Protein 1Z05 (pdb70)

Organism: Vibrio cholerae serotype O1 (strain ATCC 39315 / El Tor Inaba N16961) (NCBI:txid243277)

Nearest PDB structures (foldseek):
  1z05-assembly1_A-2  TM=1.003E+00  e=4.003E-81  Vibrio cholerae O1 biovar El Tor str. N16961
  1z6r-assembly1_A  TM=9.565E-01  e=4.106E-45  Escherichia coli
  3bp8-assembly2_B  TM=8.856E-01  e=6.531E-42  unclassified
  5f7q-assembly1_C  TM=8.380E-01  e=8.127E-29  Listeria monocytogenes EGD-e
  2yhw-assembly1_A-2  TM=8.489E-01  e=2.644E-23  Homo sapiens

CATH classification: 1.10.10.10 (+2 more: 3.30.420.40, 3.30.420.40)

Structure (mmCIF, N/CA/C/O backbone):
data_1Z05
#
_entry.id   1Z05
#
_cell.length_a   93.719
_cell.length_b   93.719
_cell.length_c   118.291
_cell.angle_alpha   90.00
_cell.angle_beta   90.00
_cell.angle_gamma   90.00
#
_symmetry.space_group_name_H-M   'P 41 21 2'
#
loop_
_entity.id
_entity.type
_entity.pdbx_descrip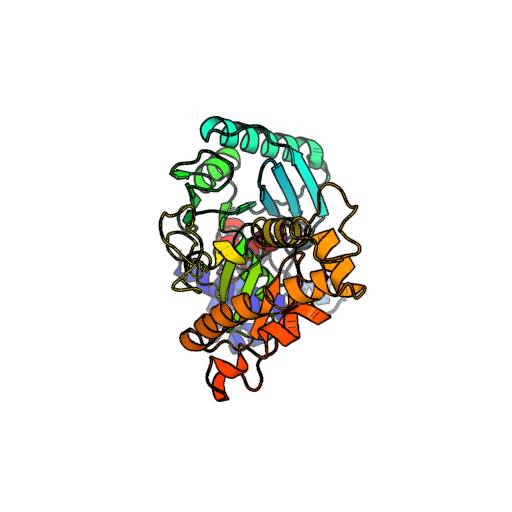tion
1 polymer 'transcriptional regulator, ROK family'
2 non-polymer 'ZINC ION'
3 non-polymer 'SULFATE ION'
4 non-polymer BETA-MERCAPTOETHANOL
5 non-polymer GLYCEROL
6 water water
#
loop_
_atom_site.group_PDB
_atom_site.id
_atom_site.type_symbol
_atom_site.label_atom_id
_atom_site.label_alt_id
_atom_site.label_comp_id
_atom_site.label_asym_id
_atom_site.label_entity_id
_atom_site.label_seq_id
_atom_site.pdbx_PDB_ins_code
_atom_site.Cartn_x
_atom_site.Cartn_y
_atom_site.Cartn_z
_atom_site.occupancy
_atom_site.B_iso_or_equiv
_atom_site.auth_seq_id
_atom_site.auth_comp_id
_atom_site.auth_asym_id
_atom_site.auth_atom_id
_atom_site.pdbx_PDB_model_num
ATOM 1 N N . ASP A 1 34 ? -11.246 19.012 34.819 1.00 82.86 10 ASP A N 1
ATOM 2 C CA . ASP A 1 34 ? -9.770 19.022 34.605 1.00 82.91 10 ASP A CA 1
ATOM 3 C C . ASP A 1 34 ? -9.391 18.029 33.507 1.00 82.06 10 ASP A C 1
ATOM 4 O O . ASP A 1 34 ? -9.115 18.431 32.376 1.00 82.09 10 ASP A O 1
ATOM 9 N N . HIS A 1 35 ? -9.402 16.738 33.850 1.00 80.84 11 HIS A N 1
ATOM 10 C CA . HIS A 1 35 ? -9.054 15.646 32.931 1.00 79.54 11 HIS A CA 1
ATOM 11 C C . HIS A 1 35 ? -10.068 15.523 31.794 1.00 77.87 11 HIS A C 1
ATOM 12 O O . HIS A 1 35 ? -9.779 14.950 30.740 1.00 77.60 11 HIS A O 1
ATOM 19 N N . ILE A 1 36 ? -11.253 16.078 32.033 1.00 75.87 12 ILE A N 1
ATOM 20 C CA . ILE A 1 36 ? -12.352 16.125 31.072 1.00 73.92 12 ILE A CA 1
ATOM 21 C C . ILE A 1 36 ? -11.919 16.858 29.798 1.00 71.75 12 ILE A C 1
ATOM 22 O O . ILE A 1 36 ? -11.765 16.245 28.732 1.00 71.54 12 ILE A O 1
ATOM 27 N N . LYS A 1 37 ? -11.714 18.167 29.935 1.00 68.57 13 LYS A N 1
ATOM 28 C CA . LYS A 1 37 ? -11.327 19.039 28.833 1.00 65.68 13 LYS A CA 1
ATOM 29 C C . LYS A 1 37 ? -9.960 18.650 28.283 1.00 62.46 13 LYS A C 1
ATOM 30 O O . LYS A 1 37 ? -9.759 18.628 27.067 1.00 61.88 13 LYS A O 1
ATOM 36 N N . GLN A 1 38 ? -9.042 18.336 29.198 1.00 58.53 14 GLN A N 1
ATOM 37 C CA . GLN A 1 38 ? -7.654 18.007 28.884 1.00 54.21 14 GLN A CA 1
ATOM 38 C C . GLN A 1 38 ? -7.530 16.995 27.744 1.00 51.24 14 GLN A C 1
ATOM 39 O O . GLN A 1 38 ? -6.889 17.278 26.732 1.00 49.02 14 GLN A O 1
ATOM 45 N N . ILE A 1 39 ? -8.158 15.831 27.910 1.00 47.12 15 ILE A N 1
ATOM 46 C CA . ILE A 1 39 ? -8.086 14.753 26.919 1.00 44.62 15 ILE A CA 1
ATOM 47 C C . ILE A 1 39 ? -8.560 15.185 25.522 1.00 42.18 15 ILE A C 1
ATOM 48 O O . ILE A 1 39 ? -7.878 14.944 24.522 1.00 41.44 15 ILE A O 1
ATOM 53 N N . ASN A 1 40 ? -9.708 15.847 25.463 1.00 39.88 16 ASN A N 1
ATOM 54 C CA . ASN A 1 40 ? -10.272 16.271 24.187 1.00 38.42 16 ASN A CA 1
ATOM 55 C C . ASN A 1 40 ? -9.457 17.369 23.524 1.00 37.70 16 ASN A C 1
ATOM 56 O O . ASN A 1 40 ? -9.286 17.372 22.305 1.00 35.08 16 ASN A O 1
ATOM 61 N N . ALA A 1 41 ? -8.943 18.287 24.339 1.00 37.64 17 ALA A N 1
ATOM 62 C CA . ALA A 1 41 ? -8.062 19.340 23.847 1.00 38.21 17 ALA A CA 1
ATOM 63 C C . ALA A 1 41 ? -6.815 18.741 23.204 1.00 37.95 17 ALA A C 1
ATOM 64 O O . ALA A 1 41 ? -6.416 19.167 22.128 1.00 37.02 17 ALA A O 1
ATOM 66 N N . GLY A 1 42 ? -6.220 17.735 23.849 1.00 37.71 18 GLY A N 1
ATOM 67 C CA . GLY A 1 42 ? -5.067 17.036 23.266 1.00 37.44 18 GLY A CA 1
ATOM 68 C C . GLY A 1 42 ? -5.386 16.301 21.971 1.00 36.49 18 GLY A C 1
ATOM 69 O O . GLY A 1 42 ? -4.634 16.384 21.008 1.00 37.40 18 GLY A O 1
ATOM 70 N N . ARG A 1 43 ? -6.508 15.586 21.945 1.00 36.50 19 ARG A N 1
ATOM 71 C CA . ARG A 1 43 ? -6.953 14.881 20.738 1.00 37.00 19 ARG A CA 1
ATOM 72 C C . ARG A 1 43 ? -7.125 15.832 19.546 1.00 37.23 19 ARG A C 1
ATOM 73 O O . ARG A 1 43 ? -6.672 15.539 18.438 1.00 37.01 19 ARG A O 1
ATOM 81 N N . VAL A 1 44 ? -7.777 16.967 19.788 1.00 36.74 20 VAL A N 1
ATOM 82 C CA . VAL A 1 44 ? -7.996 17.976 18.746 1.00 37.37 20 VAL A CA 1
ATOM 83 C C . VAL A 1 44 ? -6.677 18.608 18.290 1.00 36.44 20 VAL A C 1
ATOM 84 O O . VAL A 1 44 ? -6.434 18.757 17.094 1.00 36.68 20 VAL A O 1
ATOM 88 N N . TYR A 1 45 ? -5.828 18.961 19.248 1.00 35.89 21 TYR A N 1
ATOM 89 C CA . TYR A 1 45 ? -4.526 19.558 18.938 1.00 35.42 21 TYR A CA 1
ATOM 90 C C . TYR A 1 45 ? -3.628 18.624 18.113 1.00 35.01 21 TYR A C 1
ATOM 91 O O . TYR A 1 45 ? -2.933 19.069 17.177 1.00 35.44 21 TYR A O 1
ATOM 100 N N . LYS A 1 46 ? -3.631 17.338 18.465 1.00 35.40 22 LYS A N 1
ATOM 101 C CA . LYS A 1 46 ? -2.879 16.325 17.701 1.00 35.05 22 LYS A CA 1
ATOM 102 C C . LYS A 1 46 ? -3.370 16.214 16.253 1.00 35.46 22 LYS A C 1
ATOM 103 O O . LYS A 1 46 ? -2.560 16.114 15.323 1.00 34.65 22 LYS A O 1
ATOM 109 N N . LEU A 1 47 ? -4.689 16.236 16.060 1.00 35.32 23 LEU A N 1
ATOM 110 C CA . LEU A 1 47 ? -5.252 16.247 14.705 1.00 36.99 23 LEU A CA 1
ATOM 111 C C . LEU A 1 47 ? -4.786 17.462 13.893 1.00 37.53 23 LEU A C 1
ATOM 112 O O . LEU A 1 47 ? -4.362 17.326 12.742 1.00 38.17 23 LEU A O 1
ATOM 117 N N . ILE A 1 48 ? -4.853 18.642 14.507 1.00 37.52 24 ILE A N 1
ATOM 118 C CA . ILE A 1 48 ? -4.405 19.884 13.870 1.00 37.14 24 ILE A CA 1
ATOM 119 C C . ILE A 1 48 ? -2.901 19.851 13.549 1.00 39.00 24 ILE A C 1
ATOM 120 O O . ILE A 1 48 ? -2.474 20.254 12.455 1.00 39.83 24 ILE A O 1
ATOM 125 N N . ASP A 1 49 ? -2.109 19.353 14.495 1.00 38.99 25 ASP A N 1
ATOM 126 C CA . ASP A 1 49 ? -0.660 19.272 14.327 1.00 40.14 25 ASP A CA 1
ATOM 127 C C . ASP A 1 49 ? -0.291 18.359 13.152 1.00 40.69 25 ASP A C 1
ATOM 128 O O . ASP A 1 49 ? 0.571 18.696 12.330 1.00 41.93 25 ASP A O 1
ATOM 133 N N . GLN A 1 50 ? -0.960 17.217 13.069 1.00 40.57 26 GLN A N 1
ATOM 134 C CA . GLN A 1 50 ? -0.630 16.208 12.071 1.00 41.49 26 GLN A CA 1
ATOM 135 C C . GLN A 1 50 ? -1.362 16.369 10.740 1.00 40.60 26 GLN A C 1
ATOM 136 O O . GLN A 1 50 ? -0.884 15.889 9.715 1.00 40.36 26 GLN A O 1
ATOM 142 N N . LYS A 1 51 ? -2.512 17.042 10.749 1.00 41.40 27 LYS A N 1
ATOM 143 C CA . LYS A 1 51 ? -3.366 17.108 9.555 1.00 41.81 27 LYS A CA 1
ATOM 144 C C . LYS A 1 51 ? -3.717 18.523 9.089 1.00 41.81 27 LYS A C 1
ATOM 145 O O . LYS A 1 51 ? -4.302 18.681 8.022 1.00 41.98 27 LYS A O 1
ATOM 151 N N . GLY A 1 52 ? -3.377 19.544 9.876 1.00 41.42 28 GLY A N 1
ATOM 152 C CA . GLY A 1 52 ? -3.668 20.939 9.496 1.00 40.92 28 GLY A CA 1
ATOM 153 C C . GLY A 1 52 ? -2.956 21.346 8.207 1.00 41.35 28 GLY A C 1
ATOM 154 O O . GLY A 1 52 ? -1.920 20.774 7.882 1.00 40.96 28 GLY A O 1
ATOM 155 N N . PRO A 1 53 ? -3.505 22.325 7.454 1.00 40.37 29 PRO A N 1
ATOM 156 C CA . PRO A 1 53 ? -4.734 23.079 7.703 1.00 40.64 29 PRO A CA 1
ATOM 157 C C . PRO A 1 53 ? -5.961 22.182 7.623 1.00 41.16 29 PRO A C 1
ATOM 158 O O . PRO A 1 53 ? -6.102 21.398 6.678 1.00 41.10 29 PRO A O 1
ATOM 162 N N . ILE A 1 54 ? -6.831 22.295 8.620 1.00 40.63 30 ILE A N 1
ATOM 163 C CA . ILE A 1 54 ? -7.991 21.410 8.733 1.00 40.59 30 ILE A CA 1
ATOM 164 C C . ILE A 1 54 ? -9.213 22.192 9.204 1.00 39.91 30 ILE A C 1
ATOM 165 O O . ILE A 1 54 ? -9.105 23.038 10.088 1.00 40.58 30 ILE A O 1
ATOM 170 N N . SER A 1 55 ? -10.370 21.903 8.611 1.00 40.10 31 SER A N 1
ATOM 171 C CA . SER A 1 55 ? -11.608 22.585 8.973 1.00 39.65 31 SER A CA 1
ATOM 172 C C . SER A 1 55 ? -12.190 22.044 10.268 1.00 40.35 31 SER A C 1
ATOM 173 O O . SER A 1 55 ? -11.886 20.920 10.683 1.00 40.07 31 SER A O 1
ATOM 176 N N . ARG A 1 56 ? -13.046 22.845 10.895 1.00 39.58 32 ARG A N 1
ATOM 177 C CA . ARG A 1 56 ? -13.711 22.427 12.117 1.00 39.07 32 ARG A CA 1
ATOM 178 C C . ARG A 1 56 ? -14.631 21.239 11.860 1.00 39.34 32 ARG A C 1
ATOM 179 O O . ARG A 1 56 ? -14.747 20.349 12.706 1.00 38.01 32 ARG A O 1
ATOM 187 N N . ILE A 1 57 ? -15.280 21.221 10.697 1.00 38.26 33 ILE A N 1
ATOM 188 C CA . ILE A 1 57 ? -16.139 20.089 10.337 1.00 38.53 33 ILE A CA 1
ATOM 189 C C . ILE A 1 57 ? -15.327 18.780 10.196 1.00 38.86 33 ILE A C 1
ATOM 190 O O . ILE A 1 57 ? -15.742 17.741 10.708 1.00 38.03 33 ILE A O 1
ATOM 195 N N . ASP A 1 58 ? -14.160 18.855 9.554 1.00 38.54 34 ASP A N 1
ATOM 196 C CA . ASP A 1 58 ? -13.227 17.720 9.467 1.00 39.77 34 ASP A CA 1
ATOM 197 C C . ASP A 1 58 ? -12.702 17.259 10.837 1.00 38.29 34 ASP A C 1
ATOM 198 O O . ASP A 1 58 ? -12.556 16.056 11.082 1.00 36.09 34 ASP A O 1
ATOM 203 N N . LEU A 1 59 ? -12.415 18.214 11.722 1.00 37.77 35 LEU A N 1
ATOM 204 C CA . LEU A 1 59 ? -12.031 17.892 13.096 1.00 36.92 35 LEU A CA 1
ATOM 205 C C . LEU A 1 59 ? -13.170 17.209 13.846 1.00 37.13 35 LEU A C 1
ATOM 206 O O . LEU A 1 59 ? -12.947 16.263 14.601 1.00 36.19 35 LEU A O 1
ATOM 211 N N . SER A 1 60 ? -14.397 17.676 13.621 1.00 36.97 36 SER A N 1
ATOM 212 C CA . SER A 1 60 ? -15.564 17.054 14.224 1.00 37.02 36 SER A CA 1
ATOM 213 C C . SER A 1 60 ? -15.741 15.598 13.758 1.00 38.08 36 SER A C 1
ATOM 214 O O . SER A 1 60 ? -16.014 14.707 14.571 1.00 36.92 36 SER A O 1
ATOM 217 N N . LYS A 1 61 ? -15.569 15.357 12.459 1.00 38.63 37 LYS A N 1
ATOM 218 C CA . LYS A 1 61 ? -15.697 14.006 11.898 1.00 39.88 37 LYS A CA 1
ATOM 219 C C . LYS A 1 61 ? -14.586 13.063 12.382 1.00 39.45 37 LYS A C 1
ATOM 220 O O . LYS A 1 61 ? -14.860 11.933 12.787 1.00 39.21 37 LYS A O 1
ATOM 226 N N . GLU A 1 62 ? -13.343 13.537 12.345 1.00 40.21 38 GLU A N 1
ATOM 227 C CA . GLU A 1 62 ? -12.186 12.739 12.755 1.00 41.57 38 GLU A CA 1
ATOM 228 C C . GLU A 1 62 ? -12.159 12.416 14.252 1.00 41.07 38 GLU A C 1
ATOM 229 O O . GLU A 1 62 ? -11.895 11.276 14.629 1.00 41.99 38 GLU A O 1
ATOM 235 N N . SER A 1 63 ? -12.441 13.411 15.092 1.00 39.93 39 SER A N 1
ATOM 236 C CA . SER A 1 63 ? -12.393 13.244 16.552 1.00 40.19 39 SER A CA 1
ATOM 237 C C . SER A 1 63 ? -13.642 12.578 17.127 1.00 40.91 39 SER A C 1
ATOM 238 O O . SER A 1 63 ? -13.619 12.103 18.266 1.00 41.16 39 SER A O 1
ATOM 241 N N . GLU A 1 64 ? -14.718 12.567 16.336 1.00 40.12 40 GLU A N 1
ATOM 242 C CA . GLU A 1 64 ? -16.053 12.127 16.760 1.00 41.15 40 GLU A CA 1
ATOM 243 C C . GLU A 1 64 ? -16.644 13.022 17.856 1.00 40.93 40 GLU A C 1
ATOM 244 O O . GLU A 1 64 ? -17.430 12.560 18.687 1.00 40.62 40 GLU A O 1
ATOM 250 N N . LEU A 1 65 ? -16.258 14.298 17.856 1.00 40.20 41 LEU A N 1
ATOM 251 C CA . LEU A 1 65 ? -16.799 15.269 18.804 1.00 39.50 41 LEU A CA 1
ATOM 252 C C . LEU A 1 65 ? -17.784 16.206 18.111 1.00 39.75 41 LEU A C 1
ATOM 253 O O . LEU A 1 65 ? -17.582 16.574 16.954 1.00 39.08 41 LEU A O 1
ATOM 258 N N . ALA A 1 66 ? -18.837 16.587 18.831 1.00 39.06 42 ALA A N 1
ATOM 259 C CA . ALA A 1 66 ? -19.855 17.512 18.332 1.00 39.33 42 ALA A CA 1
ATOM 260 C C . ALA A 1 66 ? -19.276 18.901 18.041 1.00 39.65 42 ALA A C 1
ATOM 261 O O . ALA A 1 66 ? -18.323 19.326 18.704 1.00 40.08 42 ALA A O 1
ATOM 263 N N . PRO A 1 67 ? -19.829 19.606 17.031 1.00 40.32 43 PRO A N 1
ATOM 264 C CA . PRO A 1 67 ? -19.360 20.955 16.678 1.00 40.44 43 PRO A CA 1
ATOM 265 C C . PRO A 1 67 ? -19.260 21.919 17.861 1.00 40.56 43 PRO A C 1
ATOM 266 O O . PRO A 1 67 ? -18.308 22.694 17.936 1.00 39.83 43 PRO A O 1
ATOM 270 N N . ALA A 1 68 ? -20.231 21.861 18.771 1.00 40.19 44 ALA A N 1
ATOM 271 C CA . ALA A 1 68 ? -20.207 22.668 19.995 1.00 40.52 44 ALA A CA 1
ATOM 272 C C . ALA A 1 68 ? -18.937 22.435 20.820 1.00 40.34 44 ALA A C 1
ATOM 273 O O . ALA A 1 68 ? -18.347 23.385 21.343 1.00 39.80 44 ALA A O 1
ATOM 275 N N . SER A 1 69 ? -18.520 21.174 20.924 1.00 40.59 45 SER A N 1
ATOM 276 C CA . SER A 1 69 ? -17.308 20.814 21.648 1.00 41.06 45 SER A CA 1
ATOM 277 C C . SER A 1 69 ? -16.084 21.276 20.882 1.00 40.06 45 SER A C 1
ATOM 278 O O . SER A 1 69 ? -15.155 21.817 21.477 1.00 40.84 45 SER A O 1
ATOM 281 N N . ILE A 1 70 ? -16.084 21.056 19.568 1.00 40.20 46 ILE A N 1
ATOM 282 C CA . ILE A 1 70 ? -14.984 21.505 18.699 1.00 40.03 46 ILE A CA 1
ATOM 283 C C . ILE A 1 70 ? -14.814 23.021 18.826 1.00 39.81 46 ILE A C 1
ATOM 284 O O . ILE A 1 70 ? -13.705 23.512 18.973 1.00 40.81 46 ILE A O 1
ATOM 289 N N . THR A 1 71 ? -15.927 23.749 18.808 1.00 39.99 47 THR A N 1
ATOM 290 C CA . THR A 1 71 ? -15.903 25.209 18.940 1.00 40.08 47 THR A CA 1
ATOM 291 C C . THR A 1 71 ? -15.251 25.663 20.256 1.00 39.53 47 THR A C 1
ATOM 292 O O . THR A 1 71 ? -14.345 26.496 20.240 1.00 38.90 47 THR A O 1
ATOM 296 N N . LYS A 1 72 ? -15.702 25.093 21.374 1.00 38.51 48 LYS A N 1
ATOM 297 C CA . LYS A 1 72 ? -15.165 25.417 22.697 1.00 38.79 48 LYS A CA 1
ATOM 298 C C . LYS A 1 72 ? -13.671 25.107 22.816 1.00 37.54 48 LYS A C 1
ATOM 299 O O . LYS A 1 72 ? -12.914 25.930 23.320 1.00 36.54 48 LYS A O 1
ATOM 305 N N . ILE A 1 73 ? -13.254 23.934 22.337 1.00 36.89 49 ILE A N 1
ATOM 306 C CA . ILE A 1 73 ? -11.843 23.546 22.367 1.00 37.61 49 ILE A CA 1
ATOM 307 C C . ILE A 1 73 ? -10.969 24.459 21.496 1.00 38.53 49 ILE A C 1
ATOM 308 O O . ILE A 1 73 ? -9.943 24.969 21.964 1.00 40.05 49 ILE A O 1
ATOM 313 N N . THR A 1 74 ? -11.363 24.658 20.239 1.00 38.66 50 THR A N 1
ATOM 314 C CA . THR A 1 74 ? -10.572 25.499 19.341 1.00 39.21 50 THR A CA 1
ATOM 315 C C . THR A 1 74 ? -10.511 26.946 19.813 1.00 39.39 50 THR A C 1
ATOM 316 O O . THR A 1 74 ? -9.485 27.599 19.653 1.00 40.32 50 THR A O 1
ATOM 320 N N . ARG A 1 75 ? -11.6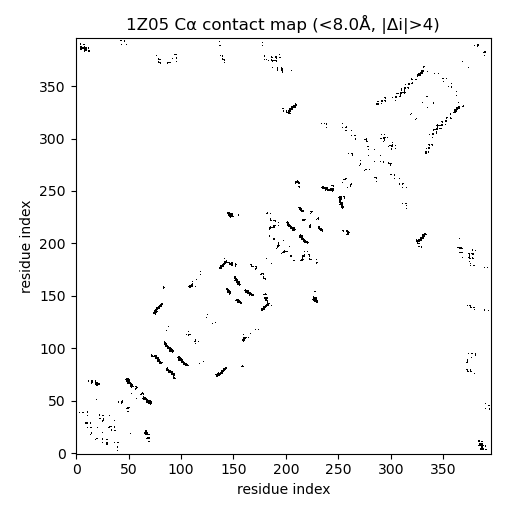07 27.452 20.383 1.00 40.10 51 ARG A N 1
ATOM 321 C CA . ARG A 1 75 ? -11.623 28.829 20.867 1.00 39.68 51 ARG A CA 1
ATOM 322 C C . ARG A 1 75 ? -10.589 29.049 21.980 1.00 38.98 51 ARG A C 1
ATOM 323 O O . ARG A 1 75 ? -9.864 30.045 21.961 1.00 36.55 51 ARG A O 1
ATOM 331 N N . GLU A 1 76 ? -10.536 28.130 22.949 1.00 39.02 52 GLU A N 1
ATOM 332 C CA . GLU A 1 76 ? -9.514 28.193 23.996 1.00 40.21 52 GLU A CA 1
ATOM 333 C C . GLU A 1 76 ? -8.101 28.094 23.397 1.00 39.09 52 GLU A C 1
ATOM 334 O O . GLU A 1 76 ? -7.202 28.829 23.806 1.00 39.14 52 GLU A O 1
ATOM 340 N N . LEU A 1 77 ? -7.911 27.205 22.423 1.00 38.48 53 LEU A N 1
ATOM 341 C CA . LEU A 1 77 ? -6.589 27.047 21.804 1.00 39.54 53 LEU A CA 1
ATOM 342 C C . LEU A 1 77 ? -6.186 28.257 20.954 1.00 39.49 53 LEU A C 1
ATOM 343 O O . LEU A 1 77 ? -5.021 28.657 20.958 1.00 40.48 53 LEU A O 1
ATOM 348 N N . ILE A 1 78 ? -7.145 28.845 20.241 1.00 38.83 54 ILE A N 1
ATOM 349 C CA . ILE A 1 78 ? -6.889 30.076 19.484 1.00 39.81 54 ILE A CA 1
ATOM 350 C C . ILE A 1 78 ? -6.507 31.248 20.401 1.00 40.03 54 ILE A C 1
ATOM 351 O O . ILE A 1 78 ? -5.498 31.926 20.168 1.00 37.88 54 ILE A O 1
ATOM 356 N N . ASP A 1 79 ? -7.307 31.468 21.442 1.00 39.78 55 ASP A N 1
ATOM 357 C CA . ASP A 1 79 ? -7.079 32.571 22.375 1.00 40.10 55 ASP A CA 1
ATOM 358 C C . ASP A 1 79 ? -5.745 32.443 23.109 1.00 38.92 55 ASP A C 1
ATOM 359 O O . ASP A 1 79 ? -5.145 33.445 23.498 1.00 36.21 55 ASP A O 1
ATOM 364 N N . ALA A 1 80 ? -5.291 31.203 23.288 1.00 38.30 56 ALA A N 1
ATOM 365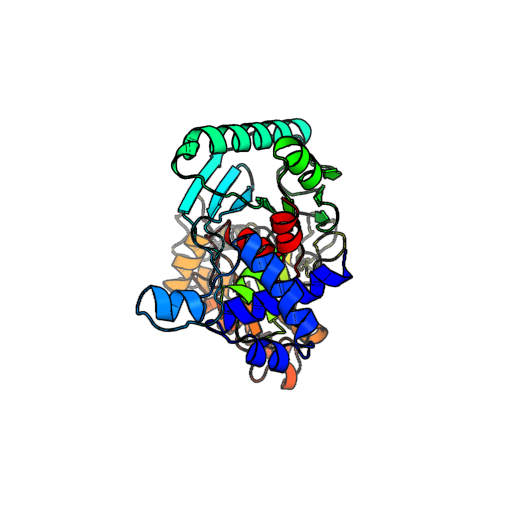 C CA . ALA A 1 80 ? -3.993 30.928 23.888 1.00 37.45 56 ALA A CA 1
ATOM 366 C C . ALA A 1 80 ? -2.861 31.038 22.862 1.00 38.24 56 ALA A C 1
ATOM 367 O O . ALA A 1 80 ? -1.692 30.915 23.220 1.00 37.27 56 ALA A O 1
ATOM 369 N N . HIS A 1 81 ? -3.221 31.250 21.591 1.00 38.01 57 HIS A N 1
ATOM 370 C CA . HIS A 1 81 ? -2.262 31.334 20.474 1.00 38.57 57 HIS A CA 1
ATOM 371 C C . HIS A 1 81 ? -1.466 30.045 20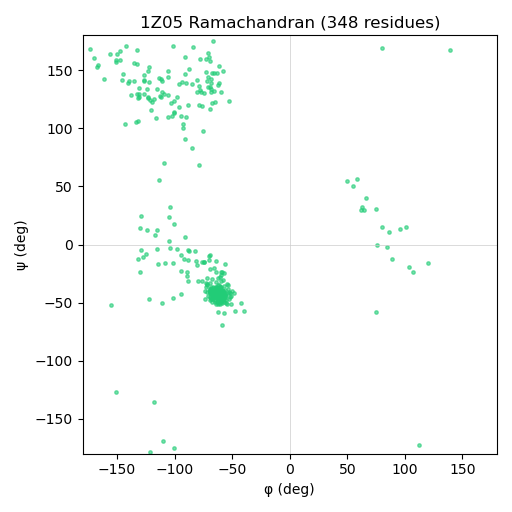.241 1.00 37.83 57 HIS A C 1
ATOM 372 O O . HIS A 1 81 ? -0.310 30.082 19.820 1.00 38.39 57 HIS A O 1
ATOM 379 N N . LEU A 1 82 ? -2.096 28.911 20.521 1.00 37.68 58 LEU A N 1
ATOM 380 C CA . LEU A 1 82 ? -1.481 27.604 20.270 1.00 37.27 58 LEU A CA 1
ATOM 381 C C . LEU A 1 82 ? -1.803 27.106 18.864 1.00 37.16 58 LEU A C 1
ATOM 382 O O . LEU A 1 82 ? -1.051 26.322 18.280 1.00 35.95 58 LEU A O 1
ATOM 387 N N . ILE A 1 83 ? -2.936 27.561 18.339 1.00 37.02 59 ILE A N 1
ATOM 388 C CA . ILE A 1 83 ? -3.344 27.255 16.971 1.00 37.52 59 ILE A CA 1
ATOM 389 C C . ILE A 1 83 ? -3.790 28.533 16.300 1.00 37.60 59 ILE A C 1
ATOM 390 O O . ILE A 1 83 ? -4.048 29.536 16.977 1.00 37.89 59 ILE A O 1
ATOM 395 N N A HIS A 1 84 ? -3.869 28.503 14.976 0.50 37.03 60 HIS A N 1
ATOM 396 N N B HIS A 1 84 ? -3.864 28.503 14.969 0.50 37.60 60 HIS A N 1
ATOM 397 C CA A HIS A 1 84 ? -4.322 29.665 14.233 0.50 36.78 60 HIS A CA 1
ATOM 398 C CA B HIS A 1 84 ? -4.189 29.686 14.165 0.50 37.82 60 HIS A CA 1
ATOM 399 C C A HIS A 1 84 ? -5.014 29.257 12.947 0.50 37.18 60 HIS A C 1
ATOM 400 C C B HIS A 1 84 ? -4.930 29.294 12.886 0.50 37.88 60 HIS A C 1
ATOM 401 O O A HIS A 1 84 ? -4.816 28.149 12.448 0.50 37.77 60 HIS A O 1
ATOM 402 O O B HIS A 1 84 ? -4.686 28.221 12.331 0.50 38.42 60 HIS A O 1
ATOM 415 N N . GLU A 1 85 ? -5.826 30.172 12.432 1.00 37.45 61 GLU A N 1
ATOM 416 C CA . GLU A 1 85 ? -6.526 30.011 11.159 1.00 37.97 61 GLU A CA 1
ATOM 417 C C . GLU A 1 85 ? -6.596 31.380 10.473 1.00 37.45 61 GLU A C 1
ATOM 418 O O . GLU A 1 85 ? -6.346 32.408 11.107 1.00 38.04 61 GLU A O 1
ATOM 424 N N . THR A 1 86 ? -6.908 31.393 9.180 1.00 36.63 62 THR A N 1
ATOM 425 C CA . THR A 1 86 ? -7.379 32.618 8.534 1.00 36.37 62 THR A CA 1
ATOM 426 C C . THR A 1 86 ? -8.896 32.445 8.404 1.00 37.50 62 THR A C 1
ATOM 427 O O . THR A 1 86 ? -9.370 31.587 7.645 1.00 37.34 62 THR A O 1
ATOM 431 N N . THR A 1 87 ? -9.638 33.232 9.185 1.00 36.66 63 THR A N 1
ATOM 432 C CA . THR A 1 87 ? -11.096 33.182 9.191 1.00 35.98 63 THR A CA 1
ATOM 433 C C . THR A 1 87 ? -11.654 33.771 7.897 1.00 35.46 63 THR A C 1
ATOM 434 O O . THR A 1 87 ? -10.944 34.463 7.155 1.00 34.19 63 THR A O 1
ATOM 438 N N . VAL A 1 88 ? -12.931 33.501 7.643 1.00 34.54 64 VAL A N 1
ATOM 439 C CA . VAL A 1 88 ? -13.636 34.065 6.487 1.00 34.30 64 VAL A CA 1
ATOM 440 C C . VAL A 1 88 ? -13.573 35.601 6.498 1.00 34.49 64 VAL A C 1
ATOM 441 O O . VAL A 1 88 ? -13.295 36.227 5.472 1.00 34.31 64 VAL A O 1
ATOM 445 N N . GLN A 1 89 ? -13.819 36.200 7.662 1.00 35.62 65 GLN A N 1
ATOM 446 C CA . GLN A 1 89 ? -13.775 37.658 7.808 1.00 37.08 65 GLN A CA 1
ATOM 447 C C . GLN A 1 89 ? -12.391 38.241 7.480 1.00 37.24 65 GLN A C 1
ATOM 448 O O . GLN A 1 89 ? -12.307 39.258 6.785 1.00 37.83 65 GLN A O 1
ATOM 454 N N . GLU A 1 90 ? -11.325 37.592 7.966 1.00 37.66 66 GLU A N 1
ATOM 455 C CA . GLU A 1 90 ? -9.937 37.986 7.668 1.00 39.35 66 GLU A CA 1
ATOM 456 C C . GLU A 1 90 ? -9.634 37.832 6.180 1.00 37.76 66 GLU A C 1
ATOM 457 O O . GLU A 1 90 ? -9.020 38.708 5.571 1.00 36.58 66 GLU A O 1
ATOM 463 N N . ALA A 1 91 ? -10.073 36.708 5.614 1.00 36.99 67 ALA A N 1
ATOM 464 C CA . ALA A 1 91 ? -9.882 36.383 4.195 1.00 36.69 67 ALA A CA 1
ATOM 465 C C . ALA A 1 91 ? -10.463 37.435 3.250 1.00 37.34 67 ALA A C 1
ATOM 466 O O . ALA A 1 91 ? -9.793 37.878 2.316 1.00 37.22 67 ALA A O 1
ATOM 468 N N . ILE A 1 92 ? -11.714 37.818 3.496 1.00 37.40 68 ILE A N 1
ATOM 469 C CA . ILE A 1 92 ? -12.380 38.851 2.712 1.00 39.42 68 ILE A CA 1
ATOM 470 C C . ILE A 1 92 ? -11.749 40.221 2.970 1.00 40.41 68 ILE A C 1
ATOM 471 O O . ILE A 1 92 ? -11.457 40.964 2.029 1.00 40.89 68 ILE A O 1
ATOM 476 N N . SER A 1 93 ? -11.539 40.537 4.247 1.00 41.70 69 SER A N 1
ATOM 477 C CA . SER A 1 93 ? -10.984 41.822 4.656 1.00 43.20 69 SER A CA 1
ATOM 478 C C . SER A 1 93 ? -9.644 42.092 3.981 1.00 43.95 69 SER A C 1
ATOM 479 O O . SER A 1 93 ? -9.432 43.168 3.431 1.00 43.56 69 SER A O 1
ATOM 482 N N . ARG A 1 94 ? -8.755 41.099 4.006 1.00 44.60 70 ARG A N 1
ATOM 483 C CA . ARG A 1 94 ? -7.372 41.303 3.574 1.00 46.16 70 ARG A CA 1
ATOM 484 C C . ARG A 1 94 ? -7.038 40.702 2.199 1.00 46.06 70 ARG A C 1
ATOM 485 O O . ARG A 1 94 ? -5.896 40.777 1.743 1.00 46.39 70 ARG A O 1
ATOM 493 N N . GLY A 1 95 ? -8.048 40.136 1.538 1.00 46.44 71 GLY A N 1
ATOM 494 C CA . GLY A 1 95 ? -7.908 39.609 0.179 1.00 46.85 71 GLY A CA 1
ATOM 495 C C . GLY A 1 95 ? -6.988 38.407 0.033 1.00 47.43 71 GLY A C 1
ATOM 496 O O . GLY A 1 95 ? -6.217 38.324 -0.931 1.00 47.76 71 GLY A O 1
ATOM 497 N N . ARG A 1 96 ? -7.057 37.484 0.994 1.00 46.78 72 ARG A N 1
ATOM 498 C CA . ARG A 1 96 ? -6.306 36.226 0.924 1.00 46.16 72 ARG A CA 1
ATOM 499 C C . ARG A 1 96 ? -7.212 35.025 1.250 1.00 45.24 72 ARG A C 1
ATOM 500 O O . ARG A 1 96 ? -8.335 35.222 1.707 1.00 44.65 72 ARG A O 1
ATOM 508 N N . PRO A 1 97 ? -6.750 33.784 0.983 1.00 44.57 73 PRO A N 1
ATOM 509 C CA . PRO A 1 97 ? -7.676 32.656 1.140 1.00 43.51 73 PRO A CA 1
ATOM 510 C C . PRO A 1 97 ? -7.979 32.333 2.599 1.00 41.79 73 PRO A C 1
ATOM 511 O O . PRO A 1 97 ? -7.130 32.538 3.463 1.00 42.44 73 PRO A O 1
ATOM 515 N N . ALA A 1 98 ? -9.187 31.843 2.862 1.00 40.49 74 ALA A N 1
ATOM 516 C CA . ALA A 1 98 ? -9.521 31.276 4.168 1.00 40.10 74 ALA A CA 1
ATOM 517 C C . ALA A 1 98 ? -8.718 29.988 4.322 1.00 40.15 74 ALA A C 1
ATOM 518 O O . ALA A 1 98 ? -8.623 29.184 3.384 1.00 39.95 74 ALA A O 1
ATOM 520 N N . VAL A 1 99 ? -8.104 29.816 5.486 1.00 40.07 75 VAL A N 1
ATOM 521 C CA . VAL A 1 99 ? -7.207 28.688 5.724 1.00 40.74 75 VAL A CA 1
ATOM 522 C C . VAL A 1 99 ? -7.601 28.030 7.031 1.00 40.23 75 VAL A C 1
ATOM 523 O O . VAL A 1 99 ? -7.852 28.708 8.030 1.00 41.28 75 VAL A O 1
ATOM 527 N N . GLY A 1 100 ? -7.666 26.702 7.006 1.00 40.28 76 GLY A N 1
ATOM 528 C CA . GLY A 1 100 ? -8.052 25.907 8.163 1.00 40.11 76 GLY A CA 1
ATOM 529 C C . GLY A 1 100 ? -7.036 25.992 9.280 1.00 38.95 76 GLY A C 1
ATOM 530 O O . GLY A 1 100 ? -5.972 26.592 9.123 1.00 39.45 76 GLY A O 1
ATOM 531 N N . LEU A 1 101 ? -7.368 25.373 10.407 1.00 39.50 77 LEU A N 1
ATOM 532 C CA . LEU A 1 101 ? -6.553 25.466 11.616 1.00 39.01 77 LEU A CA 1
ATOM 533 C C . LEU A 1 101 ? -5.214 24.747 11.491 1.00 38.12 77 LEU A C 1
ATOM 534 O O . LEU A 1 101 ? -5.141 23.630 10.968 1.00 37.30 77 LEU A O 1
ATOM 539 N N . GLN A 1 102 ? -4.160 25.418 11.958 1.00 36.97 78 GLN A N 1
ATOM 540 C CA . GLN A 1 102 ? -2.810 24.859 12.013 1.00 36.86 78 GLN A CA 1
ATOM 541 C C . GLN A 1 102 ? -2.188 25.187 13.364 1.00 37.07 78 GLN A C 1
ATOM 542 O O . GLN A 1 102 ? -2.574 26.158 14.020 1.00 35.82 78 GLN A O 1
ATOM 548 N N . THR A 1 103 ? -1.213 24.389 13.778 1.00 38.67 79 THR A N 1
ATOM 549 C CA . THR A 1 103 ? -0.499 24.701 15.007 1.00 41.27 79 THR A CA 1
ATOM 550 C C . THR A 1 103 ? 0.337 25.963 14.781 1.00 42.50 79 THR A C 1
ATOM 551 O O . THR A 1 103 ? 0.885 26.184 13.690 1.00 42.59 79 THR A O 1
ATOM 555 N N . ASN A 1 104 ? 0.404 26.788 15.820 1.00 42.41 80 ASN A N 1
ATOM 556 C CA . ASN A 1 104 ? 1.121 28.044 15.796 1.00 44.77 80 ASN A CA 1
ATOM 557 C C . ASN A 1 104 ? 2.371 27.922 16.669 1.00 44.65 80 ASN A C 1
ATOM 558 O O . ASN A 1 104 ? 2.442 28.514 17.745 1.00 46.51 80 ASN A O 1
ATOM 563 N N . ASN A 1 105 ? 3.342 27.138 16.201 1.00 43.81 81 ASN A N 1
ATOM 564 C CA . ASN A 1 105 ? 4.550 26.814 16.974 1.00 43.31 81 ASN A CA 1
ATOM 565 C C . ASN A 1 105 ? 5.545 27.950 17.139 1.00 41.89 81 ASN A C 1
ATOM 566 O O . ASN A 1 105 ? 6.293 27.979 18.116 1.00 41.77 81 ASN A O 1
ATOM 571 N N . LEU A 1 106 ? 5.571 28.866 16.172 1.00 39.46 82 LEU A N 1
ATOM 572 C CA . LEU A 1 106 ? 6.579 29.916 16.137 1.00 38.27 82 LEU A CA 1
ATOM 573 C C . LEU A 1 106 ? 6.392 30.886 17.300 1.00 37.22 82 LEU A C 1
ATOM 574 O O . LEU A 1 106 ? 5.320 31.476 17.462 1.00 36.33 82 LEU A O 1
ATOM 579 N N . GLY A 1 107 ? 7.436 31.011 18.113 1.00 35.84 83 GLY A N 1
ATOM 580 C CA . GLY A 1 107 ? 7.398 31.819 19.323 1.00 36.61 83 GLY A CA 1
ATOM 581 C C . GLY A 1 107 ? 7.356 30.984 20.585 1.00 37.44 83 GLY A C 1
ATOM 582 O O . GLY A 1 107 ? 7.751 31.452 21.660 1.00 38.24 83 GLY A O 1
ATOM 583 N N . TRP A 1 108 ? 6.874 29.749 20.462 1.00 36.74 84 TRP A N 1
ATOM 584 C CA . TRP A 1 108 ? 6.784 28.840 21.600 1.00 36.90 84 TRP A CA 1
ATOM 585 C C . TRP A 1 108 ? 8.022 27.968 21.680 1.00 37.44 84 TRP A C 1
ATOM 586 O O . TRP A 1 108 ? 8.509 27.463 20.663 1.00 37.38 84 TRP A O 1
ATOM 597 N N . GLN A 1 109 ? 8.493 27.761 22.902 1.00 36.33 85 GLN A N 1
ATOM 598 C CA . GLN A 1 109 ? 9.720 27.036 23.145 1.00 37.44 85 GLN A CA 1
ATOM 599 C C . GLN A 1 109 ? 9.585 26.166 24.391 1.00 37.75 85 GLN A C 1
ATOM 600 O O . GLN A 1 109 ? 8.612 26.270 25.134 1.00 39.55 85 GLN A O 1
ATOM 606 N N . PHE A 1 110 ? 10.572 25.305 24.610 1.00 39.06 86 PHE A N 1
ATOM 607 C CA . PHE A 1 110 ? 10.709 24.580 25.868 1.00 37.88 86 PHE A CA 1
ATOM 608 C C . PHE A 1 110 ? 12.193 24.296 26.105 1.00 38.97 86 PHE A C 1
ATOM 609 O O . PHE A 1 110 ? 12.991 24.327 25.166 1.00 39.19 86 PHE A O 1
ATOM 617 N N . LEU A 1 111 ? 12.550 24.043 27.362 1.00 38.52 87 LEU A N 1
ATOM 618 C CA . LEU A 1 111 ? 13.875 23.574 27.718 1.00 40.00 87 LEU A CA 1
ATOM 619 C C . LEU A 1 111 ? 13.865 22.064 27.835 1.00 40.49 87 LEU A C 1
ATOM 620 O O . LEU A 1 111 ? 12.911 21.474 28.362 1.00 40.08 87 LEU A O 1
ATOM 625 N N . SER A 1 112 ? 14.912 21.438 27.316 1.00 40.27 88 SER A N 1
ATOM 626 C CA . SER A 1 112 ? 15.106 20.006 27.490 1.00 40.94 88 SER A CA 1
ATOM 627 C C . SER A 1 112 ? 16.497 19.845 28.063 1.00 41.39 88 SER A C 1
ATOM 628 O O . SER A 1 112 ? 17.456 20.425 27.548 1.00 42.22 88 SER A O 1
ATOM 631 N N . MET A 1 113 ? 16.591 19.087 29.152 1.00 40.95 89 MET A N 1
ATOM 632 C CA . MET A 1 113 ? 17.841 18.885 29.858 1.00 41.10 89 MET A CA 1
ATOM 633 C C . MET A 1 113 ? 18.193 17.409 29.964 1.00 39.66 89 MET A C 1
ATOM 634 O O . MET A 1 113 ? 17.314 16.544 30.015 1.00 38.76 89 MET A O 1
ATOM 639 N N . ARG A 1 114 ? 19.485 17.122 29.986 1.00 40.19 90 ARG A N 1
ATOM 640 C CA . ARG A 1 114 ? 19.952 15.801 30.382 1.00 39.90 90 ARG A CA 1
ATOM 641 C C . ARG A 1 114 ? 20.911 15.932 31.555 1.00 40.20 90 ARG A C 1
ATOM 642 O O . ARG A 1 114 ? 21.885 16.694 31.487 1.00 40.14 90 ARG A O 1
ATOM 650 N N . LEU A 1 115 ? 20.627 15.194 32.626 1.00 39.90 91 LEU A N 1
ATOM 651 C CA . LEU A 1 115 ? 21.592 14.997 33.696 1.00 39.93 91 LEU A CA 1
ATOM 652 C C . LEU A 1 115 ? 22.353 13.715 33.393 1.00 39.76 91 LEU A C 1
ATOM 653 O O . LEU A 1 115 ? 21.843 12.613 33.613 1.00 38.72 91 LEU A O 1
ATOM 658 N N . GLY A 1 116 ? 23.562 13.868 32.855 1.00 38.82 92 GLY A N 1
ATOM 659 C CA . GLY A 1 116 ? 24.404 12.732 32.505 1.00 37.68 92 GLY A CA 1
ATOM 660 C C . GLY A 1 116 ? 25.462 12.499 33.564 1.00 37.83 92 GLY A C 1
ATOM 661 O O . GLY A 1 116 ? 25.476 13.181 34.590 1.00 36.96 92 GLY A O 1
ATOM 662 N N . ARG A 1 117 ? 26.355 11.542 33.312 1.00 36.50 93 ARG A N 1
ATOM 663 C CA . ARG A 1 117 ? 27.402 11.192 34.272 1.00 36.60 93 ARG A CA 1
ATOM 664 C C . ARG A 1 117 ? 28.506 12.242 34.293 1.00 36.77 93 ARG A C 1
ATOM 665 O O . ARG A 1 117 ? 29.401 12.242 33.445 1.00 36.39 93 ARG A O 1
ATOM 673 N N . GLY A 1 118 ? 28.416 13.149 35.259 1.00 37.42 94 GLY A N 1
ATOM 674 C CA . GLY A 1 118 ? 29.398 14.209 35.416 1.00 37.63 94 GLY A CA 1
ATOM 675 C C . GLY A 1 118 ? 29.135 15.444 34.577 1.00 37.33 94 GLY A C 1
ATOM 676 O O . GLY A 1 118 ? 29.990 16.322 34.479 1.00 35.70 94 GLY A O 1
ATOM 677 N N . TYR A 1 119 ? 27.952 15.526 33.978 1.00 38.07 95 TYR A N 1
ATOM 678 C CA . TYR A 1 119 ? 27.583 16.708 33.203 1.00 38.45 95 TYR A CA 1
ATOM 679 C C . TYR A 1 119 ? 26.084 17.004 33.181 1.00 38.72 95 TYR A C 1
ATOM 680 O O . TYR A 1 119 ? 25.252 16.152 33.511 1.00 37.55 95 TYR A O 1
ATOM 689 N N . LEU A 1 120 ? 25.762 18.229 32.772 1.00 38.00 96 LEU A N 1
ATOM 690 C CA . LEU A 1 120 ? 24.393 18.664 32.573 1.00 38.41 96 LEU A CA 1
ATOM 691 C C . LEU A 1 120 ? 24.291 19.328 31.212 1.00 38.31 96 LEU A C 1
ATOM 692 O O . LEU A 1 120 ? 25.063 20.238 30.903 1.00 38.75 96 LEU A O 1
ATOM 697 N N . THR A 1 121 ? 23.351 18.859 30.401 1.00 37.82 97 THR A N 1
ATOM 698 C CA . THR A 1 121 ? 23.066 19.483 29.109 1.00 38.05 97 THR A CA 1
ATOM 699 C C . THR A 1 121 ? 21.757 20.263 29.187 1.00 37.61 97 THR A C 1
ATOM 700 O O . THR A 1 121 ? 20.746 19.745 29.655 1.00 37.76 97 THR A O 1
ATOM 704 N N . ILE A 1 122 ? 21.793 21.522 28.764 1.00 36.78 98 ILE A N 1
ATOM 705 C CA . ILE A 1 122 ? 20.584 22.327 28.699 1.00 37.54 98 ILE A CA 1
ATOM 706 C C . ILE A 1 122 ? 20.428 22.763 27.252 1.00 38.67 98 ILE A C 1
ATOM 707 O O . ILE A 1 122 ? 21.350 23.331 26.670 1.00 39.45 98 ILE A O 1
ATOM 712 N N . ALA A 1 123 ? 19.279 22.455 26.662 1.00 39.05 99 ALA A N 1
ATOM 713 C CA . ALA A 1 123 ? 19.010 22.853 25.291 1.00 38.01 99 ALA A CA 1
ATOM 714 C C . ALA A 1 123 ? 17.696 23.607 25.239 1.00 38.95 99 ALA A C 1
ATOM 715 O O . ALA A 1 123 ? 16.748 23.268 25.946 1.00 38.88 99 ALA A O 1
ATOM 717 N N . LEU A 1 124 ? 17.653 24.643 24.417 1.00 38.14 100 LEU A N 1
ATOM 718 C CA . LEU A 1 124 ? 16.408 25.336 24.120 1.00 37.25 100 LEU A CA 1
ATOM 719 C C . LEU A 1 124 ? 15.879 24.787 22.801 1.00 37.34 100 LEU A C 1
ATOM 720 O O . LEU A 1 124 ? 16.610 24.751 21.803 1.00 37.62 100 LEU A O 1
ATOM 725 N N . HIS A 1 125 ? 14.616 24.350 22.809 1.00 36.57 101 HIS A N 1
ATOM 726 C CA . HIS A 1 125 ? 13.959 23.807 21.615 1.00 36.46 101 HIS A CA 1
ATOM 727 C C . HIS A 1 125 ? 12.778 24.677 21.215 1.00 36.56 101 HIS A C 1
ATOM 728 O O . HIS A 1 125 ? 12.151 25.310 22.076 1.00 36.34 101 HIS A O 1
ATOM 735 N N A GLU A 1 126 ? 12.466 24.722 19.922 0.50 36.35 102 GLU A N 1
ATOM 736 N N B GLU A 1 126 ? 12.478 24.703 19.916 0.50 37.54 102 GLU A N 1
ATOM 737 C CA A GLU A 1 126 ? 11.174 25.251 19.493 0.50 36.22 102 GLU A CA 1
ATOM 738 C CA B GLU A 1 126 ? 11.192 25.180 19.412 0.50 38.94 102 GLU A CA 1
ATOM 739 C C A GLU A 1 126 ? 10.136 24.164 19.739 0.50 37.44 102 GLU A C 1
ATOM 740 C C B GLU A 1 126 ? 10.151 24.150 19.828 0.50 38.70 102 GLU A C 1
ATOM 741 O O A GLU A 1 126 ? 10.460 22.972 19.710 0.50 37.91 102 GLU A O 1
ATOM 742 O O B GLU A 1 126 ? 10.484 22.970 19.988 0.50 38.91 102 GLU A O 1
ATOM 753 N N . LEU A 1 127 ? 8.898 24.582 19.991 1.00 38.11 103 LEU A N 1
ATOM 754 C CA . LEU A 1 127 ? 7.815 23.675 20.388 1.00 38.08 103 LEU A CA 1
ATOM 755 C C . LEU A 1 127 ? 7.644 22.421 19.506 1.00 38.71 103 LEU A C 1
ATOM 756 O O . LEU A 1 127 ? 7.309 21.343 20.019 1.00 39.58 103 LEU A O 1
ATOM 761 N N . GLY A 1 128 ? 7.864 22.568 18.199 1.00 38.49 104 GLY A N 1
ATOM 762 C CA . GLY A 1 128 ? 7.868 21.441 17.260 1.00 38.76 104 GLY A CA 1
ATOM 763 C C . GLY A 1 128 ? 8.974 20.410 17.480 1.00 40.30 104 GLY A C 1
ATOM 764 O O . GLY A 1 128 ? 8.925 19.316 16.904 1.00 41.30 104 GLY A O 1
ATOM 765 N N . GLY A 1 129 ? 9.981 20.754 18.289 1.00 39.74 105 GLY A N 1
ATOM 766 C CA . GLY A 1 129 ? 11.008 19.794 18.704 1.00 39.75 105 GLY A CA 1
ATOM 767 C C . GLY A 1 129 ? 12.452 20.113 18.332 1.00 41.56 105 GLY A C 1
ATOM 768 O O . GLY A 1 129 ? 13.374 19.522 18.890 1.00 41.30 105 GLY A O 1
ATOM 769 N N . GLU A 1 130 ? 12.655 21.039 17.395 1.00 40.83 106 GLU A N 1
ATOM 770 C CA . GLU A 1 130 ? 13.997 21.363 16.898 1.00 42.59 106 GLU A CA 1
ATOM 771 C C . GLU A 1 130 ? 14.856 22.129 17.913 1.00 41.91 106 GLU A C 1
ATOM 772 O O . GLU A 1 130 ? 14.361 23.017 18.604 1.00 40.73 106 GLU A O 1
ATOM 778 N N . VAL A 1 131 ? 16.144 21.788 17.980 1.00 40.53 107 VAL A N 1
ATOM 779 C CA . VAL A 1 131 ? 17.079 22.450 18.898 1.00 40.38 107 VAL A CA 1
ATOM 780 C C . VAL A 1 131 ? 17.482 23.827 18.367 1.00 39.73 107 VAL A C 1
ATOM 781 O O . VAL A 1 131 ? 17.836 23.960 17.198 1.00 38.77 107 VAL A O 1
ATOM 785 N N . LEU A 1 132 ? 17.410 24.842 19.231 1.00 38.76 108 LEU A N 1
ATOM 786 C CA . LEU A 1 132 ? 17.869 26.202 18.910 1.00 39.47 108 LEU A CA 1
ATOM 787 C C . LEU A 1 132 ? 19.241 26.497 19.526 1.00 39.76 108 LEU A C 1
ATOM 788 O O . LEU A 1 132 ? 20.124 27.027 18.858 1.00 38.31 108 LEU A O 1
ATOM 793 N N . ILE A 1 133 ? 19.405 26.151 20.803 1.00 39.87 109 ILE A N 1
ATOM 794 C CA . ILE A 1 133 ? 20.657 26.369 21.539 1.00 41.65 109 ILE A CA 1
ATOM 795 C C . ILE A 1 133 ? 20.902 25.150 22.397 1.00 41.29 109 ILE A C 1
ATOM 796 O O . ILE A 1 133 ? 19.969 24.621 22.970 1.00 40.36 109 ILE A O 1
ATOM 801 N N . ASP A 1 134 ? 22.151 24.713 22.513 1.00 41.97 110 ASP A N 1
ATOM 802 C CA . ASP A 1 134 ? 22.469 23.700 23.514 1.00 44.85 110 ASP A CA 1
ATOM 803 C C . ASP A 1 134 ? 23.851 23.882 24.117 1.00 44.58 110 ASP A C 1
ATOM 804 O O . ASP A 1 134 ? 24.804 24.266 23.431 1.00 45.16 110 ASP A O 1
ATOM 809 N N . THR A 1 135 ? 23.936 23.630 25.417 1.00 44.19 111 THR A N 1
ATOM 810 C CA . THR A 1 135 ? 25.179 23.773 26.145 1.00 44.18 111 THR A CA 1
ATOM 811 C C . THR A 1 135 ? 25.363 22.571 27.045 1.00 42.59 111 THR A C 1
ATOM 812 O O . THR A 1 135 ? 24.401 22.075 27.642 1.00 42.03 111 THR A O 1
ATOM 816 N N . LYS A 1 136 ? 26.606 22.111 27.127 1.00 40.39 112 LYS A N 1
ATOM 817 C CA . LYS A 1 136 ? 26.982 21.031 28.012 1.00 39.83 112 LYS A CA 1
ATOM 818 C C . LYS A 1 136 ? 27.883 21.611 29.097 1.00 39.73 112 LYS A C 1
ATOM 819 O O . LYS A 1 136 ? 28.875 22.284 28.805 1.00 37.73 112 LYS A O 1
ATOM 825 N N . ILE A 1 137 ? 27.514 21.344 30.345 1.00 40.03 113 ILE A N 1
ATOM 826 C CA . ILE A 1 137 ? 28.182 21.903 31.521 1.00 40.09 113 ILE A CA 1
ATOM 827 C C . ILE A 1 137 ? 28.720 20.749 32.353 1.00 40.28 113 ILE A C 1
ATOM 828 O O . ILE A 1 137 ? 27.958 19.871 32.767 1.00 38.58 113 ILE A O 1
ATOM 833 N N . ASP A 1 138 ? 30.028 20.749 32.600 1.00 40.36 114 ASP A N 1
ATOM 834 C CA . ASP A 1 138 ? 30.633 19.740 33.464 1.00 41.58 114 ASP A CA 1
ATOM 835 C C . ASP A 1 138 ? 30.257 19.956 34.928 1.00 41.26 114 ASP A C 1
ATOM 836 O O . ASP A 1 138 ? 30.280 21.084 35.428 1.00 41.06 114 ASP A O 1
ATOM 841 N N . ILE A 1 139 ? 29.903 18.858 35.592 1.00 41.17 115 ILE A N 1
ATOM 842 C CA . ILE A 1 139 ? 29.343 18.866 36.939 1.00 41.68 115 ILE A CA 1
ATOM 843 C C . ILE A 1 139 ? 30.207 17.950 37.794 1.00 41.71 115 ILE A C 1
ATOM 844 O O . ILE A 1 139 ? 30.303 16.758 37.517 1.00 41.20 115 ILE A O 1
ATOM 849 N N A HIS A 1 140 ? 30.829 18.502 38.830 0.50 41.91 116 HIS A N 1
ATOM 850 N N B HIS A 1 140 ? 30.843 18.523 38.817 0.50 41.39 116 HIS A N 1
ATOM 851 C CA A HIS A 1 140 ? 31.699 17.705 39.692 0.50 42.52 116 HIS A CA 1
ATOM 852 C CA B HIS A 1 140 ? 31.728 17.777 39.718 0.50 41.49 116 HIS A CA 1
ATOM 853 C C A HIS A 1 140 ? 31.083 17.451 41.072 0.50 42.09 116 HIS A C 1
ATOM 854 C C B HIS A 1 140 ? 31.007 17.299 40.980 0.50 41.47 116 HIS A C 1
ATOM 855 O O A HIS A 1 140 ? 31.722 16.877 41.955 0.50 41.39 116 HIS A O 1
ATOM 856 O O B HIS A 1 140 ? 31.515 16.438 41.704 0.50 40.41 116 HIS A O 1
ATOM 869 N N . GLU A 1 141 ? 29.826 17.863 41.231 1.00 41.55 117 GLU A N 1
ATOM 870 C CA . GLU A 1 141 ? 29.049 17.557 42.431 1.00 41.20 117 GLU A CA 1
ATOM 871 C C . GLU A 1 141 ? 28.590 16.105 42.396 1.00 41.31 117 GLU A C 1
ATOM 872 O O . GLU A 1 141 ? 28.355 15.550 41.318 1.00 41.01 117 GLU A O 1
ATOM 878 N N . ILE A 1 142 ? 28.467 15.505 43.577 1.00 41.07 118 ILE A N 1
ATOM 879 C CA . ILE A 1 142 ? 28.105 14.093 43.716 1.00 41.36 118 ILE A CA 1
ATOM 880 C C . ILE A 1 142 ? 26.841 13.919 44.557 1.00 41.49 118 ILE A C 1
ATOM 881 O O . ILE A 1 142 ? 25.924 13.181 44.180 1.00 41.23 118 ILE A O 1
ATOM 886 N N . ASP A 1 143 ? 26.806 14.605 45.694 1.00 42.04 119 ASP A N 1
ATOM 887 C CA . ASP A 1 143 ? 25.726 14.462 46.658 1.00 43.05 119 ASP A CA 1
ATOM 888 C C . ASP A 1 143 ? 24.499 15.267 46.273 1.00 43.46 119 ASP A C 1
ATOM 889 O O . ASP A 1 143 ? 24.613 16.384 45.776 1.00 43.41 119 ASP A O 1
ATOM 894 N N . GLN A 1 144 ? 23.339 14.666 46.534 1.00 44.21 120 GLN A N 1
ATOM 895 C CA . GLN A 1 144 ? 22.009 15.160 46.157 1.00 45.71 120 GLN A CA 1
ATOM 896 C C . GLN A 1 144 ? 21.796 16.668 46.307 1.00 44.83 120 GLN A C 1
ATOM 897 O O . GLN A 1 144 ? 21.445 17.344 45.337 1.00 44.35 120 GLN A O 1
ATOM 903 N N . ASP A 1 145 ? 21.993 17.185 47.520 1.00 44.94 121 ASP A N 1
ATOM 904 C CA . ASP A 1 145 ? 21.773 18.607 47.794 1.00 44.98 121 ASP A CA 1
ATOM 905 C C . ASP A 1 145 ? 22.644 19.504 46.916 1.00 44.31 121 ASP A C 1
ATOM 906 O O . ASP A 1 145 ? 22.179 20.536 46.434 1.00 44.33 121 ASP A O 1
ATOM 911 N N . ASP A 1 146 ? 23.896 19.094 46.714 1.00 43.62 122 ASP A N 1
ATOM 912 C CA . ASP A 1 146 ? 24.873 19.859 45.935 1.00 42.99 122 ASP A CA 1
ATOM 913 C C . ASP A 1 146 ? 24.561 19.786 44.446 1.00 42.08 122 ASP A C 1
ATOM 914 O O . ASP A 1 146 ? 24.706 20.780 43.730 1.00 40.94 122 ASP A O 1
ATOM 919 N N . VAL A 1 147 ? 24.148 18.604 43.991 1.00 41.00 123 VAL A N 1
ATOM 920 C CA . VAL A 1 147 ? 23.721 18.407 42.609 1.00 41.34 123 VAL A CA 1
ATOM 921 C C . VAL A 1 147 ? 22.531 19.308 42.284 1.00 41.13 123 VAL A C 1
ATOM 922 O O . VAL A 1 147 ? 22.530 19.992 41.259 1.00 40.99 123 VAL A O 1
ATOM 926 N N . LEU A 1 148 ? 21.529 19.304 43.166 1.00 40.91 124 LEU A N 1
ATOM 927 C CA . LEU A 1 148 ? 20.316 20.092 42.957 1.00 40.13 124 LEU A CA 1
ATOM 928 C C . LEU A 1 148 ? 20.609 21.597 42.976 1.00 39.31 124 LEU A C 1
ATOM 929 O O . LEU A 1 148 ? 20.126 22.333 42.113 1.00 39.37 124 LEU A O 1
ATOM 934 N N . ALA A 1 149 ? 21.403 22.039 43.952 1.00 39.51 125 ALA A N 1
ATOM 935 C CA . ALA A 1 149 ? 21.798 23.444 44.047 1.00 39.21 125 ALA A CA 1
ATOM 936 C C . ALA A 1 149 ? 22.487 23.932 42.767 1.00 38.92 125 ALA A C 1
ATOM 937 O O . ALA A 1 149 ? 22.196 25.016 42.284 1.00 39.81 125 ALA A O 1
ATOM 939 N N . ARG A 1 150 ? 23.381 23.110 42.223 1.00 38.85 126 ARG A N 1
ATOM 940 C CA . ARG A 1 150 ? 24.114 23.420 40.999 1.00 38.38 126 ARG A CA 1
ATOM 941 C C . ARG A 1 150 ? 23.199 23.493 39.779 1.00 38.77 126 ARG A C 1
ATOM 942 O O . ARG A 1 150 ? 23.333 24.395 38.948 1.00 36.67 126 ARG A O 1
ATOM 950 N N . LEU A 1 151 ? 22.275 22.539 39.684 1.00 37.11 127 LEU A N 1
ATOM 951 C CA . LEU A 1 151 ? 21.347 22.465 38.560 1.00 39.37 127 LEU A CA 1
ATOM 952 C C . LEU A 1 151 ? 20.411 23.679 38.487 1.00 37.93 127 LEU A C 1
ATOM 953 O O . LEU A 1 151 ? 20.156 24.198 37.402 1.00 37.77 127 LEU A O 1
ATOM 958 N N . LEU A 1 152 ? 19.914 24.126 39.639 1.00 36.39 128 LEU A N 1
ATOM 959 C CA . LEU A 1 152 ? 19.036 25.296 39.694 1.00 35.08 128 LEU A CA 1
ATOM 960 C C . LEU A 1 152 ? 19.825 26.567 39.353 1.00 34.30 128 LEU A C 1
ATOM 961 O O . LEU A 1 152 ? 19.334 27.433 38.632 1.00 35.19 128 LEU A O 1
ATOM 966 N N . PHE A 1 153 ? 21.055 26.658 39.855 1.00 33.46 129 PHE A N 1
ATOM 967 C CA . PHE A 1 153 ? 21.954 27.769 39.518 1.00 33.59 129 PHE A CA 1
ATOM 968 C C . PHE A 1 153 ? 22.199 27.822 38.005 1.00 34.60 129 PHE A C 1
ATOM 969 O O . PHE A 1 153 ? 22.242 28.905 37.419 1.00 33.49 129 PHE A O 1
ATOM 977 N N . GLU A 1 154 ? 22.340 26.651 37.380 1.00 34.28 130 GLU A N 1
ATOM 978 C CA . GLU A 1 154 ? 22.595 26.578 35.938 1.00 36.59 130 GLU A CA 1
ATOM 979 C C . GLU A 1 154 ? 21.385 26.927 35.079 1.00 37.46 130 GLU A C 1
ATOM 980 O O . GLU A 1 154 ? 21.538 27.492 33.990 1.00 37.57 130 GLU A O 1
ATOM 986 N N . ILE A 1 155 ? 20.189 26.598 35.563 1.00 37.84 131 ILE A N 1
ATOM 987 C CA . ILE A 1 155 ? 18.954 27.018 34.883 1.00 40.48 131 ILE A CA 1
ATOM 988 C C . ILE A 1 155 ? 18.822 28.547 34.926 1.00 39.97 131 ILE A C 1
ATOM 989 O O . ILE A 1 155 ? 18.593 29.186 33.894 1.00 40.27 131 ILE A O 1
ATOM 994 N N . GLU A 1 156 ? 18.986 29.121 36.119 1.00 39.42 132 GLU A N 1
ATOM 995 C CA . GLU A 1 156 ? 18.994 30.574 36.312 1.00 40.43 132 GLU A CA 1
ATOM 996 C C . GLU A 1 156 ? 19.969 31.288 35.364 1.00 39.56 132 GLU A C 1
ATOM 997 O O . GLU A 1 156 ? 19.587 32.240 34.681 1.00 39.09 132 GLU A O 1
ATOM 1003 N N . GLU A 1 157 ? 21.215 30.817 35.338 1.00 37.73 133 GLU A N 1
ATOM 1004 C CA . GLU A 1 157 ? 22.262 31.355 34.468 1.00 38.84 133 GLU A CA 1
ATOM 1005 C C . GLU A 1 157 ? 21.857 31.283 32.990 1.00 37.99 133 GLU A C 1
ATOM 1006 O O . GLU A 1 157 ? 22.057 32.243 32.249 1.00 37.70 133 GLU A O 1
ATOM 1012 N N . PHE A 1 158 ? 21.278 30.153 32.584 1.00 38.08 134 PHE A N 1
ATOM 1013 C CA . PHE A 1 158 ? 20.817 29.938 31.204 1.00 38.25 134 PHE A CA 1
ATOM 1014 C C . PHE A 1 158 ? 19.774 30.972 30.767 1.00 38.97 134 PHE A C 1
ATOM 1015 O O . PHE A 1 158 ? 19.885 31.548 29.681 1.00 38.39 134 PHE A O 1
ATOM 1023 N N . PHE A 1 159 ? 18.762 31.198 31.608 1.00 39.53 135 PHE A N 1
ATOM 1024 C CA . PHE A 1 159 ? 17.747 32.227 31.333 1.00 39.64 135 PHE A CA 1
ATOM 1025 C C . PHE A 1 159 ? 18.339 33.632 31.207 1.00 38.62 135 PHE A C 1
ATOM 1026 O O . PHE A 1 159 ? 17.888 34.424 30.390 1.00 37.77 135 PHE A O 1
ATOM 1034 N N . GLN A 1 160 ? 19.351 33.931 32.015 1.00 37.49 136 GLN A N 1
ATOM 1035 C CA . GLN A 1 160 ? 20.017 35.219 31.953 1.00 37.30 136 GLN A CA 1
ATOM 1036 C C . GLN A 1 160 ? 20.900 35.318 30.715 1.00 38.00 136 GLN A C 1
ATOM 1037 O O . GLN A 1 160 ? 20.849 36.316 29.998 1.00 38.02 136 GLN A O 1
ATOM 1043 N N . THR A 1 161 ? 21.703 34.287 30.462 1.00 37.41 137 THR A N 1
ATOM 1044 C CA . THR A 1 161 ? 22.658 34.331 29.354 1.00 38.61 137 THR A CA 1
ATOM 1045 C C . THR A 1 161 ? 21.957 34.412 27.999 1.00 38.29 137 THR A C 1
ATOM 1046 O O . THR A 1 161 ? 22.382 35.166 27.126 1.00 37.50 137 THR A O 1
ATOM 1050 N N . TYR A 1 162 ? 20.888 33.634 27.835 1.00 37.87 138 TYR A N 1
ATOM 1051 C CA . TYR A 1 162 ? 20.212 33.539 26.544 1.00 38.65 138 TYR A CA 1
ATOM 1052 C C . TYR A 1 162 ? 18.894 34.300 26.478 1.00 38.72 138 TYR A C 1
ATOM 1053 O O . TYR A 1 162 ? 18.045 33.993 25.648 1.00 39.14 138 TYR A O 1
ATOM 1062 N N . ALA A 1 163 ? 18.744 35.309 27.334 1.00 38.32 139 ALA A N 1
ATOM 1063 C CA . ALA A 1 163 ? 17.502 36.082 27.433 1.00 39.01 139 ALA A CA 1
ATOM 1064 C C . ALA A 1 163 ? 16.954 36.566 26.084 1.00 39.44 139 ALA A C 1
ATOM 1065 O O . ALA A 1 163 ? 15.742 36.506 25.844 1.00 39.30 139 ALA A O 1
ATOM 1067 N N . ALA A 1 164 ? 17.844 37.041 25.214 1.00 40.34 140 ALA A N 1
ATOM 1068 C CA . ALA A 1 164 ? 17.448 37.600 23.915 1.00 40.64 140 ALA A CA 1
ATOM 1069 C C . ALA A 1 164 ? 16.878 36.547 22.964 1.00 42.04 140 ALA A C 1
ATOM 1070 O O . ALA A 1 164 ? 16.041 36.862 22.116 1.00 43.82 140 ALA A O 1
ATOM 1072 N N . GLN A 1 165 ? 17.341 35.308 23.109 1.00 41.88 141 GLN A N 1
ATOM 1073 C CA . GLN A 1 165 ? 16.914 34.197 22.262 1.00 42.87 141 GLN A CA 1
ATOM 1074 C C . GLN A 1 165 ? 15.734 33.440 22.850 1.00 42.99 141 GLN A C 1
ATOM 1075 O O . GLN A 1 165 ? 15.122 32.611 22.169 1.00 43.15 141 GLN A O 1
ATOM 1081 N N . LEU A 1 166 ? 15.427 33.707 24.118 1.00 41.84 142 LEU A N 1
ATOM 1082 C CA . LEU A 1 166 ? 14.293 33.058 24.775 1.00 41.86 142 LEU A CA 1
ATOM 1083 C C . LEU A 1 166 ? 13.022 33.820 24.460 1.00 42.94 142 LEU A C 1
ATOM 1084 O O . LEU A 1 166 ? 13.012 35.047 24.452 1.00 42.29 142 LEU A O 1
ATOM 1089 N N . ASP A 1 167 ? 11.952 33.089 24.189 1.00 42.31 143 ASP A N 1
ATOM 1090 C CA . ASP A 1 167 ? 10.681 33.716 23.869 1.00 43.73 143 ASP A CA 1
ATOM 1091 C C . ASP A 1 167 ? 9.657 33.184 24.879 1.00 42.82 143 ASP A C 1
ATOM 1092 O O . ASP A 1 167 ? 9.779 33.454 26.078 1.00 43.26 143 ASP A O 1
ATOM 1097 N N A ARG A 1 168 ? 8.684 32.415 24.400 0.50 42.05 144 ARG A N 1
ATOM 1098 N N B ARG A 1 168 ? 8.669 32.434 24.402 0.50 42.13 144 ARG A N 1
ATOM 1099 C CA A ARG A 1 168 ? 7.639 31.857 25.250 0.50 41.93 144 ARG A CA 1
ATOM 1100 C CA B ARG A 1 168 ? 7.646 31.868 25.272 0.50 41.94 144 ARG A CA 1
ATOM 1101 C C A ARG A 1 168 ? 7.996 30.426 25.652 0.50 40.64 144 ARG A C 1
ATOM 1102 C C B ARG A 1 168 ? 7.996 30.433 25.654 0.50 40.73 144 ARG A C 1
ATOM 1103 O O A ARG A 1 168 ? 7.657 29.473 24.955 0.50 40.26 144 ARG A O 1
ATOM 1104 O O B ARG A 1 168 ? 7.654 29.487 24.948 0.50 40.29 144 ARG A O 1
ATOM 1119 N N . VAL A 1 169 ? 8.700 30.292 26.774 1.00 40.24 145 VAL A N 1
ATOM 1120 C CA . VAL A 1 169 ? 9.130 28.979 27.271 1.00 40.04 145 VAL A CA 1
ATOM 1121 C C . VAL A 1 169 ? 7.975 28.345 28.040 1.00 39.46 145 VAL A C 1
ATOM 1122 O O . VAL A 1 169 ? 7.513 28.890 29.038 1.00 40.02 145 VAL A O 1
ATOM 1126 N N . THR A 1 170 ? 7.507 27.196 27.574 1.00 37.87 146 THR A N 1
ATOM 1127 C CA . THR A 1 170 ? 6.268 26.621 28.100 1.00 36.59 146 THR A CA 1
ATOM 1128 C C . THR A 1 170 ? 6.489 25.606 29.208 1.00 36.30 146 THR A C 1
ATOM 1129 O O . THR A 1 170 ? 5.583 25.334 29.999 1.00 37.23 146 THR A O 1
ATOM 1133 N N . SER A 1 171 ? 7.679 25.023 29.244 1.00 36.53 147 SER A N 1
ATOM 1134 C CA . SER A 1 171 ? 7.921 23.821 30.044 1.00 38.83 147 SER A CA 1
ATOM 1135 C C . SER A 1 171 ? 9.397 23.444 30.045 1.00 38.89 147 SER A C 1
ATOM 1136 O O . SER A 1 171 ? 10.184 23.962 29.246 1.00 40.51 147 SER A O 1
ATOM 1139 N N . ILE A 1 172 ? 9.746 22.519 30.936 1.00 39.12 148 ILE A N 1
ATOM 1140 C CA . ILE A 1 172 ? 11.084 21.965 31.041 1.00 39.09 148 ILE A CA 1
ATOM 1141 C C . ILE A 1 172 ? 10.977 20.443 31.092 1.00 39.52 148 ILE A C 1
ATOM 1142 O O . ILE A 1 172 ? 10.194 19.892 31.864 1.00 39.85 148 ILE A O 1
ATOM 1147 N N . ALA A 1 173 ? 11.748 19.777 30.240 1.00 38.56 149 ALA A N 1
ATOM 1148 C CA . ALA A 1 173 ? 11.893 18.332 30.296 1.00 39.28 149 ALA A CA 1
ATOM 1149 C C . ALA A 1 173 ? 13.307 17.989 30.750 1.00 39.55 149 ALA A C 1
ATOM 1150 O O . ALA A 1 173 ? 14.270 18.660 30.372 1.00 39.72 149 ALA A O 1
ATOM 1152 N N . ILE A 1 174 ? 13.426 16.968 31.594 1.00 40.23 150 ILE A N 1
ATOM 1153 C CA . ILE A 1 174 ? 14.733 16.486 32.034 1.00 39.15 150 ILE A CA 1
ATOM 1154 C C . ILE A 1 174 ? 14.755 14.959 32.035 1.00 38.95 150 ILE A C 1
ATOM 1155 O O . ILE A 1 174 ? 13.843 14.315 32.562 1.00 39.37 150 ILE A O 1
ATOM 1160 N N . THR A 1 175 ? 15.779 14.397 31.395 1.00 37.70 151 THR A N 1
ATOM 1161 C CA . THR A 1 175 ? 15.935 12.950 31.305 1.00 38.63 151 THR A CA 1
ATOM 1162 C C . THR A 1 175 ? 17.276 12.581 31.910 1.00 38.16 151 THR A C 1
ATOM 1163 O O . THR A 1 175 ? 18.198 13.403 31.946 1.00 39.23 151 THR A O 1
ATOM 1167 N N . LEU A 1 176 ? 17.366 11.359 32.427 1.00 37.97 152 LEU A N 1
ATOM 1168 C CA . LEU A 1 176 ? 18.539 10.921 33.164 1.00 38.02 152 LEU A CA 1
ATOM 1169 C C . LEU A 1 176 ? 18.484 9.408 33.340 1.00 37.65 152 LEU A C 1
ATOM 1170 O O . LEU A 1 176 ? 17.401 8.826 33.337 1.00 37.95 152 LEU A O 1
ATOM 1175 N N . PRO A 1 177 ? 19.650 8.766 33.496 1.00 37.81 153 PRO A N 1
ATOM 1176 C CA . PRO A 1 177 ? 19.648 7.331 33.839 1.00 39.21 153 PRO A CA 1
ATOM 1177 C C . PRO A 1 177 ? 19.149 7.132 35.279 1.00 39.61 153 PRO A C 1
ATOM 1178 O O . PRO A 1 177 ? 19.147 8.084 36.060 1.00 39.61 153 PRO A O 1
ATOM 1182 N N . GLY A 1 178 ? 18.727 5.919 35.624 1.00 39.04 154 GLY A N 1
ATOM 1183 C CA . GLY A 1 178 ? 18.340 5.618 37.002 1.00 39.56 154 GLY A CA 1
ATOM 1184 C C . GLY A 1 178 ? 16.865 5.343 37.223 1.00 38.94 154 GLY A C 1
ATOM 1185 O O . GLY A 1 178 ? 16.099 5.238 36.272 1.00 38.82 154 GLY A O 1
ATOM 1186 N N . LEU A 1 179 ? 16.470 5.217 38.489 1.00 38.82 155 LEU A N 1
ATOM 1187 C CA . LEU A 1 179 ? 15.069 4.958 38.830 1.00 38.94 155 LEU A CA 1
ATOM 1188 C C . LEU A 1 179 ? 14.306 6.268 38.978 1.00 39.02 155 LEU A C 1
ATOM 1189 O O . LEU A 1 179 ? 14.648 7.111 39.812 1.00 40.39 155 LEU A O 1
ATOM 1194 N N . VAL A 1 180 ? 13.278 6.437 38.158 1.00 38.65 156 VAL A N 1
ATOM 1195 C CA . VAL A 1 180 ? 12.559 7.703 38.078 1.00 37.90 156 VAL A CA 1
ATOM 1196 C C . VAL A 1 180 ? 11.054 7.454 38.154 1.00 38.59 156 VAL A C 1
ATOM 1197 O O . VAL A 1 180 ? 10.501 6.645 37.394 1.00 38.07 156 VAL A O 1
ATOM 1201 N N . ASN A 1 181 ? 10.405 8.129 39.098 1.00 38.39 157 ASN A N 1
ATOM 1202 C CA . ASN A 1 181 ? 8.951 8.196 39.131 1.00 39.10 157 ASN A CA 1
ATOM 1203 C C . ASN A 1 181 ? 8.507 9.445 38.368 1.00 39.92 157 ASN A C 1
ATOM 1204 O O . ASN A 1 181 ? 8.628 10.572 38.868 1.00 40.21 157 ASN A O 1
ATOM 1209 N N . SER A 1 182 ? 8.013 9.232 37.151 1.00 41.18 158 SER A N 1
ATOM 1210 C CA . SER A 1 182 ? 7.603 10.308 36.247 1.00 44.47 158 SER A CA 1
ATOM 1211 C C . SER A 1 182 ? 6.370 11.073 36.718 1.00 45.40 158 SER A C 1
ATOM 1212 O O . SER A 1 182 ? 6.312 12.305 36.600 1.00 45.79 158 SER A O 1
ATOM 1215 N N . GLU A 1 183 ? 5.388 10.332 37.225 1.00 45.52 159 GLU A N 1
ATOM 1216 C CA . GLU A 1 183 ? 4.163 10.897 37.791 1.00 48.22 159 GLU A CA 1
ATOM 1217 C C . GLU A 1 183 ? 4.479 11.959 38.845 1.00 47.15 159 GLU A C 1
ATOM 1218 O O . GLU A 1 183 ? 3.839 13.007 38.885 1.00 48.05 159 GLU A O 1
ATOM 1224 N N . GLN A 1 184 ? 5.474 11.679 39.685 1.00 46.77 160 GLN A N 1
ATOM 1225 C CA . GLN A 1 184 ? 5.809 12.539 40.821 1.00 46.03 160 GLN A CA 1
ATOM 1226 C C . GLN A 1 184 ? 7.030 13.436 40.587 1.00 44.03 160 GLN A C 1
ATOM 1227 O O . GLN A 1 184 ? 7.237 14.400 41.316 1.00 43.67 160 GLN A O 1
ATOM 1233 N N . GLY A 1 185 ? 7.828 13.126 39.571 1.00 42.17 161 GLY A N 1
ATOM 1234 C CA . GLY A 1 185 ? 9.044 13.896 39.284 1.00 39.64 161 GLY A CA 1
ATOM 1235 C C . GLY A 1 185 ? 10.169 13.591 40.258 1.00 38.74 161 GLY A C 1
ATOM 1236 O O . GLY A 1 185 ? 11.005 14.449 40.542 1.00 38.90 161 GLY A O 1
ATOM 1237 N N . ILE A 1 186 ? 10.191 12.359 40.766 1.00 38.41 162 ILE A N 1
ATOM 1238 C CA . ILE A 1 186 ? 11.143 11.947 41.795 1.00 37.76 162 ILE A CA 1
ATOM 1239 C C . ILE A 1 186 ? 12.179 10.989 41.219 1.00 38.14 162 ILE A C 1
ATOM 1240 O O . ILE A 1 186 ? 11.830 10.006 40.555 1.00 36.92 162 ILE A O 1
ATOM 1245 N N . VAL A 1 187 ? 13.450 11.294 41.465 1.00 37.71 163 VAL A N 1
ATOM 1246 C CA . VAL A 1 187 ? 14.538 10.379 41.136 1.00 37.25 163 VAL A CA 1
ATOM 1247 C C . VAL A 1 187 ? 14.863 9.555 42.380 1.00 36.84 163 VAL A C 1
ATOM 1248 O O . VAL A 1 187 ? 15.393 10.088 43.355 1.00 36.79 163 VAL A O 1
ATOM 1252 N N . LEU A 1 188 ? 14.547 8.263 42.345 1.00 35.99 164 LEU A N 1
ATOM 1253 C CA . LEU A 1 188 ? 14.719 7.410 43.523 1.00 37.15 164 LEU A CA 1
ATOM 1254 C C . LEU A 1 188 ? 16.192 7.120 43.804 1.00 37.36 164 LEU A C 1
ATOM 1255 O O . LEU A 1 188 ? 16.628 7.115 44.951 1.00 36.75 164 LEU A O 1
ATOM 1260 N N . GLN A 1 189 ? 16.948 6.876 42.742 1.00 37.54 165 GLN A N 1
ATOM 1261 C CA . GLN A 1 189 ? 18.385 6.647 42.833 1.00 39.51 165 GLN A CA 1
ATOM 1262 C C . GLN A 1 189 ? 18.901 6.649 41.408 1.00 39.54 165 GLN A C 1
ATOM 1263 O O . GLN A 1 189 ? 18.115 6.485 40.468 1.00 39.20 165 GLN A O 1
ATOM 1269 N N . MET A 1 190 ? 20.203 6.864 41.239 1.00 38.61 166 MET A N 1
ATOM 1270 C CA . MET A 1 190 ? 20.774 6.929 39.899 1.00 38.76 166 MET A CA 1
ATOM 1271 C C . MET A 1 190 ? 22.267 6.607 39.883 1.00 38.46 166 MET A C 1
ATOM 1272 O O . MET A 1 190 ? 22.913 6.615 40.939 1.00 37.74 166 MET A O 1
ATOM 1277 N N . PRO A 1 191 ? 22.823 6.311 38.689 1.00 38.82 167 PRO A N 1
ATOM 1278 C CA . PRO A 1 191 ? 24.270 6.079 38.609 1.00 39.22 167 PRO A CA 1
ATOM 1279 C C . PRO A 1 191 ? 25.039 7.377 38.841 1.00 38.68 167 PRO A C 1
ATOM 1280 O O . PRO A 1 191 ? 24.477 8.462 38.672 1.00 37.71 167 PRO A O 1
ATOM 1284 N N . HIS A 1 192 ? 26.305 7.250 39.243 1.00 39.12 168 HIS A N 1
ATOM 1285 C CA . HIS A 1 192 ? 27.244 8.378 39.365 1.00 39.57 168 HIS A CA 1
ATOM 1286 C C . HIS A 1 192 ? 26.990 9.262 40.587 1.00 39.19 168 HIS A C 1
ATOM 1287 O O . HIS A 1 192 ? 27.878 9.442 41.419 1.00 38.30 168 HIS A O 1
ATOM 1294 N N . TYR A 1 193 ? 25.782 9.813 40.684 1.00 39.12 169 TYR A N 1
ATOM 1295 C CA . TYR A 1 193 ? 25.431 10.709 41.782 1.00 40.14 169 TYR A CA 1
ATOM 1296 C C . TYR A 1 193 ? 24.908 9.930 42.985 1.00 40.52 169 TYR A C 1
ATOM 1297 O O . TYR A 1 193 ? 24.355 8.834 42.844 1.00 41.51 169 TYR A O 1
ATOM 1306 N N . ASN A 1 194 ? 25.112 10.493 44.170 1.00 41.03 170 ASN A N 1
ATOM 1307 C CA . ASN A 1 194 ? 24.588 9.919 45.395 1.00 41.03 170 ASN A CA 1
ATOM 1308 C C . ASN A 1 194 ? 23.206 10.506 45.667 1.00 41.48 170 ASN A C 1
ATOM 1309 O O . ASN A 1 194 ? 23.071 11.549 46.318 1.00 41.34 170 ASN A O 1
ATOM 1314 N N . VAL A 1 195 ? 22.186 9.818 45.156 1.00 41.43 171 VAL A N 1
ATOM 1315 C CA . VAL A 1 195 ? 20.809 10.303 45.188 1.00 42.70 171 VAL A CA 1
ATOM 1316 C C . VAL A 1 195 ? 19.870 9.331 45.898 1.00 43.22 171 VAL A C 1
ATOM 1317 O O . VAL A 1 195 ? 19.984 8.115 45.744 1.00 43.56 171 VAL A O 1
ATOM 1321 N N . LYS A 1 196 ? 18.958 9.888 46.690 1.00 43.60 172 LYS A N 1
ATOM 1322 C CA . LYS A 1 196 ? 17.909 9.117 47.349 1.00 44.05 172 LYS A CA 1
ATOM 1323 C C . LYS A 1 196 ? 16.622 9.938 47.369 1.00 43.47 172 LYS A C 1
ATOM 1324 O O . LYS A 1 196 ? 16.484 10.874 48.163 1.00 43.19 172 LYS A O 1
ATOM 1330 N N . ASN A 1 197 ? 15.696 9.577 46.484 1.00 42.36 173 ASN A N 1
ATOM 1331 C CA . ASN A 1 197 ? 14.381 10.213 46.392 1.00 42.57 173 ASN A CA 1
ATOM 1332 C C . ASN A 1 197 ? 14.432 11.730 46.208 1.00 42.65 173 ASN A C 1
ATOM 1333 O O . ASN A 1 197 ? 13.766 12.478 46.928 1.00 43.56 173 ASN A O 1
ATOM 1338 N N . LEU A 1 198 ? 15.222 12.178 45.233 1.00 42.61 174 LEU A N 1
ATOM 1339 C CA . LEU A 1 198 ? 15.326 13.606 44.931 1.00 41.26 174 LEU A CA 1
ATOM 1340 C C . LEU A 1 198 ? 14.092 14.085 44.169 1.00 41.83 174 LEU A C 1
ATOM 1341 O O . LEU A 1 198 ? 13.806 13.603 43.064 1.00 40.67 174 LEU A O 1
ATOM 1346 N N . ALA A 1 199 ? 13.374 15.042 44.762 1.00 41.56 175 ALA A N 1
ATOM 1347 C CA . ALA A 1 199 ? 12.166 15.605 44.161 1.00 41.35 175 ALA A CA 1
ATOM 1348 C C . ALA A 1 199 ? 12.528 16.624 43.082 1.00 41.58 175 ALA A C 1
ATOM 1349 O O . ALA A 1 199 ? 12.289 17.824 43.231 1.00 41.59 175 ALA A O 1
ATOM 1351 N N . LEU A 1 200 ? 13.090 16.124 41.989 1.00 40.77 176 LEU A N 1
ATOM 1352 C CA . LEU A 1 200 ? 13.662 16.955 40.935 1.00 40.95 176 LEU A CA 1
ATOM 1353 C C . LEU A 1 200 ? 12.633 17.823 40.206 1.00 40.78 176 LEU A C 1
ATOM 1354 O O . LEU A 1 200 ? 12.866 19.015 39.989 1.00 39.95 176 LEU A O 1
ATOM 1359 N N . GLY A 1 201 ? 11.515 17.217 39.808 1.00 40.13 177 GLY A N 1
ATOM 1360 C CA . GLY A 1 201 ? 10.397 17.956 39.201 1.00 39.95 177 GLY A CA 1
ATOM 1361 C C . GLY A 1 201 ? 9.841 19.072 40.083 1.00 39.10 177 GLY A C 1
ATOM 1362 O O . GLY A 1 201 ? 9.829 20.231 39.668 1.00 39.53 177 GLY A O 1
ATOM 1363 N N . PRO A 1 202 ? 9.361 18.732 41.299 1.00 39.19 178 PRO A N 1
ATOM 1364 C CA . PRO A 1 202 ? 8.865 19.759 42.231 1.00 38.69 178 PRO A CA 1
ATOM 1365 C C . PRO A 1 202 ? 9.860 20.897 42.515 1.00 39.09 178 PRO A C 1
ATOM 1366 O O . PRO A 1 202 ? 9.446 22.062 42.623 1.00 38.19 178 PRO A O 1
ATOM 1370 N N . GLU A 1 203 ? 11.146 20.566 42.632 1.00 37.64 179 GLU A N 1
ATOM 1371 C CA . GLU A 1 203 ? 12.179 21.569 42.917 1.00 38.96 179 GLU A CA 1
ATOM 1372 C C . GLU A 1 203 ? 12.406 22.523 41.745 1.00 38.00 179 GLU A C 1
ATOM 1373 O O . GLU A 1 203 ? 12.573 23.724 41.945 1.00 36.07 179 GLU A O 1
ATOM 1379 N N . ILE A 1 204 ? 12.414 21.989 40.526 1.00 37.51 180 ILE A N 1
ATOM 1380 C CA . ILE A 1 204 ? 12.545 22.826 39.330 1.00 38.38 180 ILE A CA 1
ATOM 1381 C C . ILE A 1 204 ? 11.281 23.672 39.127 1.00 39.46 180 ILE A C 1
ATOM 1382 O O . ILE A 1 204 ? 11.359 24.851 38.761 1.00 40.60 180 ILE A O 1
ATOM 1387 N N . TYR A 1 205 ? 10.120 23.074 39.376 1.00 39.80 181 TYR A N 1
ATOM 1388 C CA . TYR A 1 205 ? 8.857 23.808 39.305 1.00 41.27 181 TYR A CA 1
ATOM 1389 C C . TYR A 1 205 ? 8.819 24.964 40.309 1.00 41.00 181 TYR A C 1
ATOM 1390 O O . TYR A 1 205 ? 8.355 26.056 39.982 1.00 40.74 181 TYR A O 1
ATOM 1399 N N . LYS A 1 206 ? 9.318 24.729 41.522 1.00 40.61 182 LYS A N 1
ATOM 1400 C CA . LYS A 1 206 ? 9.392 25.787 42.530 1.00 41.02 182 LYS A CA 1
ATOM 1401 C C . LYS A 1 206 ? 10.324 26.931 42.095 1.00 41.03 182 LYS A C 1
ATOM 1402 O O . LYS A 1 206 ? 10.047 28.100 42.352 1.00 39.29 182 LYS A O 1
ATOM 1408 N N . ALA A 1 207 ? 11.415 26.583 41.423 1.00 41.49 183 ALA A N 1
ATOM 1409 C CA . ALA A 1 207 ? 12.414 27.563 41.013 1.00 42.50 183 ALA A CA 1
ATOM 1410 C C . ALA A 1 207 ? 12.065 28.327 39.726 1.00 42.87 183 ALA A C 1
ATOM 1411 O O . ALA A 1 207 ? 12.695 29.349 39.426 1.00 43.40 183 ALA A O 1
ATOM 1413 N N . THR A 1 208 ? 11.074 27.844 38.970 1.00 41.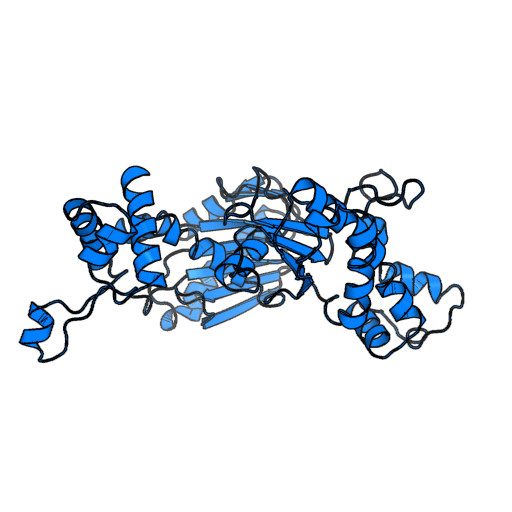86 184 THR A N 1
ATOM 1414 C CA . THR A 1 208 ? 10.773 28.406 37.646 1.00 40.93 184 THR A CA 1
ATOM 1415 C C . THR A 1 208 ? 9.298 28.753 37.394 1.00 41.04 184 THR A C 1
ATOM 1416 O O . THR A 1 208 ? 8.989 29.586 36.533 1.00 40.60 184 THR A O 1
ATOM 1420 N N . GLY A 1 209 ? 8.395 28.101 38.126 1.00 40.39 185 GLY A N 1
ATOM 1421 C CA . GLY A 1 209 ? 6.960 28.218 37.864 1.00 39.63 185 GLY A CA 1
ATOM 1422 C C . GLY A 1 209 ? 6.481 27.440 36.639 1.00 39.73 185 GLY A C 1
ATOM 1423 O O . GLY A 1 209 ? 5.291 27.435 36.337 1.00 40.29 185 GLY A O 1
ATOM 1424 N N . LEU A 1 210 ? 7.400 26.769 35.948 1.00 39.29 186 LEU A N 1
ATOM 1425 C CA . LEU A 1 210 ? 7.084 26.027 34.718 1.00 41.43 186 LEU A CA 1
ATOM 1426 C C . LEU A 1 210 ? 6.721 24.569 34.988 1.00 40.99 186 LEU A C 1
ATOM 1427 O O . LEU A 1 210 ? 7.267 23.973 35.914 1.00 41.57 186 LEU A O 1
ATOM 1432 N N . PRO A 1 211 ? 5.810 23.987 34.176 1.00 41.53 187 PRO A N 1
ATOM 1433 C CA . PRO A 1 211 ? 5.623 22.535 34.274 1.00 40.71 187 PRO A CA 1
ATOM 1434 C C . PRO A 1 211 ? 6.904 21.790 33.925 1.00 40.54 187 PRO A C 1
ATOM 1435 O O . PRO A 1 211 ? 7.618 22.164 32.982 1.00 40.13 187 PRO A O 1
ATOM 1439 N N . VAL A 1 212 ? 7.185 20.748 34.700 1.00 39.40 188 VAL A N 1
ATOM 1440 C CA . VAL A 1 212 ? 8.408 19.978 34.580 1.00 39.07 188 VAL A CA 1
ATOM 1441 C C . VAL A 1 212 ? 8.036 18.516 34.353 1.00 40.05 188 VAL A C 1
ATOM 1442 O O . VAL A 1 212 ? 7.165 17.971 35.049 1.00 39.15 188 VAL A O 1
ATOM 1446 N N . PHE A 1 213 ? 8.711 17.918 33.378 1.00 38.48 189 PHE A N 1
ATOM 1447 C CA . PHE A 1 213 ? 8.538 16.530 32.969 1.00 39.05 189 PHE A CA 1
ATOM 1448 C C . PHE A 1 213 ? 9.871 15.820 33.139 1.00 39.23 189 PHE A C 1
ATOM 1449 O O . PHE A 1 213 ? 10.853 16.151 32.466 1.00 39.70 189 PHE A O 1
ATOM 1457 N N . VAL A 1 214 ? 9.893 14.843 34.044 1.00 37.95 190 VAL A N 1
ATOM 1458 C CA . VAL A 1 214 ? 11.102 14.115 34.406 1.00 36.22 190 VAL A CA 1
ATOM 1459 C C . VAL A 1 214 ? 10.915 12.671 33.973 1.00 37.29 190 VAL A C 1
ATOM 1460 O O . VAL A 1 214 ? 9.850 12.093 34.209 1.00 37.96 190 VAL A O 1
ATOM 1464 N N . ALA A 1 215 ? 11.922 12.086 33.325 1.00 35.89 191 ALA A N 1
ATOM 1465 C CA . ALA A 1 215 ? 11.819 10.677 32.928 1.00 36.35 191 ALA A CA 1
ATOM 1466 C C . ALA A 1 215 ? 13.168 9.973 32.866 1.00 35.23 191 ALA A C 1
ATOM 1467 O O . ALA A 1 215 ? 14.218 10.608 32.718 1.00 35.34 191 ALA A O 1
ATOM 1469 N N . ASN A 1 216 ? 13.131 8.651 32.991 1.00 35.68 192 ASN A N 1
ATOM 1470 C CA . ASN A 1 216 ? 14.291 7.830 32.708 1.00 35.53 192 ASN A CA 1
ATOM 1471 C C . ASN A 1 216 ? 14.663 7.986 31.229 1.00 34.89 192 ASN A C 1
ATOM 1472 O O . ASN A 1 216 ? 13.788 7.986 30.360 1.00 33.57 192 ASN A O 1
ATOM 1477 N N . ASP A 1 217 ? 15.960 8.112 30.957 1.00 34.15 193 ASP A N 1
ATOM 1478 C CA . ASP A 1 217 ? 16.435 8.428 29.616 1.00 34.38 193 ASP A CA 1
ATOM 1479 C C . ASP A 1 217 ? 16.139 7.377 28.558 1.00 35.47 193 ASP A C 1
ATOM 1480 O O . ASP A 1 217 ? 15.825 7.733 27.424 1.00 35.34 193 ASP A O 1
ATOM 1485 N N . THR A 1 218 ? 16.236 6.096 28.919 1.00 34.60 194 THR A N 1
ATOM 1486 C CA . THR A 1 218 ? 15.994 5.013 27.958 1.00 36.78 194 THR A CA 1
ATOM 1487 C C . THR A 1 218 ? 14.524 4.975 27.521 1.00 35.92 194 THR A C 1
ATOM 1488 O O . THR A 1 218 ? 14.212 4.780 26.341 1.00 35.34 194 THR A O 1
ATOM 1492 N N . ARG A 1 219 ? 13.637 5.169 28.488 1.00 36.17 195 ARG A N 1
ATOM 1493 C CA . ARG A 1 219 ? 12.213 5.167 28.237 1.00 37.80 195 ARG A CA 1
ATOM 1494 C C . ARG A 1 219 ? 11.797 6.367 27.409 1.00 37.19 195 ARG A C 1
ATOM 1495 O O . ARG A 1 219 ? 10.996 6.228 26.489 1.00 37.11 195 ARG A O 1
ATOM 1503 N N . ALA A 1 220 ? 12.347 7.536 27.729 1.00 36.12 196 ALA A N 1
ATOM 1504 C CA . ALA A 1 220 ? 12.057 8.757 26.975 1.00 34.75 196 ALA A CA 1
ATOM 1505 C C . ALA A 1 220 ? 12.656 8.708 25.565 1.00 34.27 196 ALA A C 1
ATOM 1506 O O . ALA A 1 220 ? 12.092 9.265 24.620 1.00 33.25 196 ALA A O 1
ATOM 1508 N N . TRP A 1 221 ? 13.800 8.044 25.430 1.00 32.52 197 TRP A N 1
ATOM 1509 C CA . TRP A 1 221 ? 14.405 7.829 24.130 1.00 33.55 197 TRP A CA 1
ATOM 1510 C C . TRP A 1 221 ? 13.521 6.927 23.245 1.00 33.31 197 TRP A C 1
ATOM 1511 O O . TRP A 1 221 ? 13.331 7.209 22.065 1.00 32.91 197 TRP A O 1
ATOM 1522 N N . ALA A 1 222 ? 12.960 5.862 23.810 1.00 34.03 198 ALA A N 1
ATOM 1523 C CA . ALA A 1 222 ? 12.031 5.019 23.041 1.00 34.51 198 ALA A CA 1
ATOM 1524 C C . ALA A 1 222 ? 10.844 5.845 22.522 1.00 35.20 198 ALA A C 1
ATOM 1525 O O . ALA A 1 222 ? 10.407 5.657 21.391 1.00 34.02 198 ALA A O 1
ATOM 1527 N N . LEU A 1 223 ? 10.338 6.757 23.354 1.00 36.36 199 LEU A N 1
ATOM 1528 C CA . LEU A 1 223 ? 9.285 7.701 22.936 1.00 35.59 199 LEU A CA 1
ATOM 1529 C C . LEU A 1 223 ? 9.713 8.652 21.823 1.00 35.52 199 LEU A C 1
ATOM 1530 O O . LEU A 1 223 ? 8.930 8.908 20.906 1.00 34.80 199 LEU A O 1
ATOM 1535 N N . ALA A 1 224 ? 10.937 9.187 21.901 1.00 33.67 200 ALA A N 1
ATOM 1536 C CA . ALA A 1 224 ? 11.485 10.005 20.824 1.00 32.79 200 ALA A CA 1
ATOM 1537 C C . ALA A 1 224 ? 11.599 9.241 19.510 1.00 33.63 200 ALA A C 1
ATOM 1538 O O . ALA A 1 224 ? 11.389 9.803 18.444 1.00 31.44 200 ALA A O 1
ATOM 1540 N N . GLU A 1 225 ? 11.944 7.963 19.583 1.00 33.25 201 GLU A N 1
ATOM 1541 C CA . GLU A 1 225 ? 11.997 7.152 18.374 1.00 33.65 201 GLU A CA 1
ATOM 1542 C C . GLU A 1 225 ? 10.595 6.973 17.768 1.00 33.50 201 GLU A C 1
ATOM 1543 O O . GLU A 1 225 ? 10.430 7.009 16.557 1.00 34.00 201 GLU A O 1
ATOM 1549 N N . LYS A 1 226 ? 9.594 6.790 18.619 1.00 33.52 202 LYS A N 1
ATOM 1550 C CA . LYS A 1 226 ? 8.193 6.696 18.189 1.00 34.91 202 LYS A CA 1
ATOM 1551 C C . LYS A 1 226 ? 7.607 8.020 17.639 1.00 35.49 202 LYS A C 1
ATOM 1552 O O . LYS A 1 226 ? 6.841 8.015 16.668 1.00 34.40 202 LYS A O 1
ATOM 1558 N N . LEU A 1 227 ? 7.969 9.145 18.251 1.00 35.29 203 LEU A N 1
ATOM 1559 C CA . LEU A 1 227 ? 7.450 10.451 17.818 1.00 36.63 203 LEU A CA 1
ATOM 1560 C C . LEU A 1 227 ? 8.262 11.157 16.728 1.00 37.67 203 LEU A C 1
ATOM 1561 O O . LEU A 1 227 ? 7.692 11.889 15.904 1.00 39.06 203 LEU A O 1
ATOM 1566 N N . PHE A 1 228 ? 9.579 10.948 16.721 1.00 36.65 204 PHE A N 1
ATOM 1567 C CA . PHE A 1 228 ? 10.488 11.739 15.889 1.00 36.33 204 PHE A CA 1
ATOM 1568 C C . PHE A 1 228 ? 11.466 10.872 15.108 1.00 36.34 204 PHE A C 1
ATOM 1569 O O . PHE A 1 228 ? 12.163 11.368 14.221 1.00 36.24 204 PHE A O 1
ATOM 1577 N N . GLY A 1 229 ? 11.548 9.591 15.455 1.00 34.81 205 GLY A N 1
ATOM 1578 C CA . GLY A 1 229 ? 12.663 8.769 15.002 1.00 34.51 205 GLY A CA 1
ATOM 1579 C C . GLY A 1 229 ? 12.286 7.592 14.135 1.00 35.03 205 GLY A C 1
ATOM 1580 O O . GLY A 1 229 ? 11.469 7.714 13.217 1.00 35.28 205 GLY A O 1
ATOM 1581 N N . HIS A 1 230 ? 12.879 6.441 14.425 1.00 34.27 206 HIS A N 1
ATOM 1582 C CA . HIS A 1 230 ? 12.786 5.314 13.494 1.00 35.51 206 HIS A CA 1
ATOM 1583 C C . HIS A 1 230 ? 11.761 4.251 13.859 1.00 36.25 206 HIS A C 1
ATOM 1584 O O . HIS A 1 230 ? 11.810 3.136 13.346 1.00 36.39 206 HIS A O 1
ATOM 1591 N N . SER A 1 231 ? 10.827 4.598 14.736 1.00 36.58 207 SER A N 1
ATOM 1592 C CA . SER A 1 231 ? 9.712 3.708 15.023 1.00 37.68 207 SER A CA 1
ATOM 1593 C C . SER A 1 231 ? 8.372 4.436 14.900 1.00 37.71 207 SER A C 1
ATOM 1594 O O . SER A 1 231 ? 7.378 4.019 15.484 1.00 38.08 207 SER A O 1
ATOM 1597 N N . GLN A 1 232 ? 8.350 5.509 14.117 1.00 37.74 208 GLN A N 1
ATOM 1598 C CA . GLN A 1 232 ? 7.110 6.254 13.853 1.00 40.09 208 GLN A CA 1
ATOM 1599 C C . GLN A 1 232 ? 6.012 5.437 13.166 1.00 40.28 208 GLN A C 1
ATOM 1600 O O . GLN A 1 232 ? 4.828 5.736 13.327 1.00 40.53 208 GLN A O 1
ATOM 1606 N N A ASP A 1 233 ? 6.436 4.409 12.430 0.70 40.99 209 ASP A N 1
ATOM 1607 N N B ASP A 1 233 ? 6.394 4.429 12.391 0.30 40.96 209 ASP A N 1
ATOM 1608 C CA A ASP A 1 233 ? 5.567 3.587 11.571 0.70 42.47 209 ASP A CA 1
ATOM 1609 C CA B ASP A 1 233 ? 5.416 3.663 11.617 0.30 41.90 209 ASP A CA 1
ATOM 1610 C C A ASP A 1 233 ? 4.853 2.412 12.257 0.70 42.94 209 ASP A C 1
ATOM 1611 C C B ASP A 1 233 ? 4.559 2.724 12.470 0.30 42.30 209 ASP A C 1
ATOM 1612 O O A ASP A 1 233 ? 4.070 1.704 11.612 0.70 42.69 209 ASP A O 1
ATOM 1613 O O B ASP A 1 233 ? 3.385 2.504 12.164 0.30 42.22 209 ASP A O 1
ATOM 1622 N N . VAL A 1 234 ? 5.142 2.189 13.541 1.00 43.05 210 VAL A N 1
ATOM 1623 C CA . VAL A 1 234 ? 4.493 1.115 14.327 1.00 43.29 210 VAL A CA 1
ATOM 1624 C C . VAL A 1 234 ? 4.063 1.579 15.718 1.00 42.97 210 VAL A C 1
ATOM 1625 O O . VAL A 1 234 ? 4.658 2.491 16.283 1.00 42.87 210 VAL A O 1
ATOM 1629 N N . ASP A 1 235 ? 3.038 0.938 16.270 1.00 42.91 211 ASP A N 1
ATOM 1630 C CA . ASP A 1 235 ? 2.584 1.253 17.627 1.00 44.43 211 ASP A CA 1
ATOM 1631 C C . ASP A 1 235 ? 3.136 0.295 18.686 1.00 43.34 211 ASP A C 1
ATOM 1632 O O . ASP A 1 235 ? 2.895 0.479 19.880 1.00 43.49 211 ASP A O 1
ATOM 1637 N N . ASN A 1 236 ? 3.868 -0.720 18.233 1.00 42.30 212 ASN A N 1
ATOM 1638 C CA . ASN A 1 236 ? 4.468 -1.734 19.100 1.00 42.65 212 ASN A CA 1
ATOM 1639 C C . ASN A 1 236 ? 5.917 -1.977 18.702 1.00 41.69 212 ASN A C 1
ATOM 1640 O O . ASN A 1 236 ? 6.186 -2.577 17.673 1.00 40.76 212 ASN A O 1
ATOM 1645 N N . SER A 1 237 ? 6.845 -1.469 19.504 1.00 40.82 213 SER A N 1
ATOM 1646 C CA . SER A 1 237 ? 8.261 -1.574 19.190 1.00 40.05 213 SER A CA 1
ATOM 1647 C C . SER A 1 237 ? 9.101 -1.689 20.456 1.00 40.89 213 SER A C 1
ATOM 1648 O O . SER A 1 237 ? 8.622 -1.418 21.574 1.00 38.87 213 SER A O 1
ATOM 1651 N N . VAL A 1 238 ? 10.364 -2.070 20.271 1.00 39.02 214 VAL A N 1
ATOM 1652 C CA . VAL A 1 238 ? 11.303 -2.133 21.372 1.00 38.92 214 VAL A CA 1
ATOM 1653 C C . VAL A 1 238 ? 12.593 -1.449 20.939 1.00 38.89 214 VAL A C 1
ATOM 1654 O O . VAL A 1 238 ? 13.120 -1.731 19.863 1.00 38.28 214 VAL A O 1
ATOM 1658 N N . LEU A 1 239 ? 13.066 -0.528 21.772 1.00 38.86 215 LEU A N 1
ATOM 1659 C CA . LEU A 1 239 ? 14.379 0.080 21.604 1.00 38.67 215 LEU A CA 1
ATOM 1660 C C . LEU A 1 239 ? 15.342 -0.598 22.566 1.00 38.84 215 LEU A C 1
ATOM 1661 O O . LEU A 1 239 ? 15.100 -0.629 23.774 1.00 39.57 215 LEU A O 1
ATOM 1666 N N . ILE A 1 240 ? 16.428 -1.150 22.030 1.00 38.63 216 ILE A N 1
ATOM 1667 C CA . ILE A 1 240 ? 17.465 -1.736 22.868 1.00 39.67 216 ILE A CA 1
ATOM 1668 C C . ILE A 1 240 ? 18.639 -0.781 23.017 1.00 39.46 216 ILE A C 1
ATOM 1669 O O . ILE A 1 240 ? 19.331 -0.449 22.041 1.00 39.65 216 ILE A O 1
ATOM 1674 N N . SER A 1 241 ? 18.830 -0.326 24.251 1.00 39.56 217 SER A N 1
ATOM 1675 C CA . SER A 1 241 ? 19.900 0.590 24.592 1.00 40.54 217 SER A CA 1
ATOM 1676 C C . SER A 1 241 ? 21.083 -0.197 25.134 1.00 41.09 217 SER A C 1
ATOM 1677 O O . SER A 1 241 ? 20.972 -0.881 26.148 1.00 40.91 217 SER A O 1
ATOM 1680 N N . ILE A 1 242 ? 22.207 -0.090 24.432 1.00 41.46 218 ILE A N 1
ATOM 1681 C CA . ILE A 1 242 ? 23.442 -0.755 24.799 1.00 42.06 218 ILE A CA 1
ATOM 1682 C C . ILE A 1 242 ? 24.480 0.321 25.117 1.00 43.18 218 ILE A C 1
ATOM 1683 O O . ILE A 1 242 ? 24.955 1.023 24.217 1.00 43.20 218 ILE A O 1
ATOM 1688 N N . HIS A 1 243 ? 24.805 0.451 26.401 1.00 42.15 219 HIS A N 1
ATOM 1689 C CA . HIS A 1 243 ? 25.767 1.441 26.879 1.00 44.58 219 HIS A CA 1
ATOM 1690 C C . HIS A 1 243 ? 26.437 0.889 28.147 1.00 45.23 219 HIS A C 1
ATOM 1691 O O . HIS A 1 243 ? 26.957 -0.240 28.118 1.00 44.80 219 HIS A O 1
ATOM 1698 N N . HIS A 1 244 ? 26.428 1.662 29.237 1.00 44.15 220 HIS A N 1
ATOM 1699 C CA . HIS A 1 244 ? 26.898 1.184 30.543 1.00 46.35 220 HIS A CA 1
ATOM 1700 C C . HIS A 1 244 ? 26.072 -0.012 31.007 1.00 47.15 220 HIS A C 1
ATOM 1701 O O . HIS A 1 244 ? 26.608 -0.992 31.531 1.00 48.26 220 HIS A O 1
ATOM 1708 N N . GLY A 1 245 ? 24.760 0.090 30.811 1.00 46.07 221 GLY A N 1
ATOM 1709 C CA . GLY A 1 245 ? 23.840 -0.998 31.071 1.00 45.29 221 GLY A CA 1
ATOM 1710 C C . GLY A 1 245 ? 23.070 -1.374 29.822 1.00 44.60 221 GLY A C 1
ATOM 1711 O O . GLY A 1 245 ? 23.291 -0.811 28.744 1.00 43.47 221 GLY A O 1
ATOM 1712 N N . LEU A 1 246 ? 22.181 -2.352 29.972 1.00 42.72 222 LEU A N 1
ATOM 1713 C CA . LEU A 1 246 ? 21.354 -2.812 28.877 1.00 42.91 222 LEU A CA 1
ATOM 1714 C C . LEU A 1 246 ? 19.912 -2.676 29.290 1.00 41.93 222 LEU A C 1
ATOM 1715 O O . LEU A 1 246 ? 19.511 -3.166 30.347 1.00 41.84 222 LEU A O 1
ATOM 1720 N N . GLY A 1 247 ? 19.147 -1.991 28.452 1.00 42.16 223 GLY A N 1
ATOM 1721 C CA . GLY A 1 247 ? 17.766 -1.671 28.759 1.00 42.25 223 GLY A CA 1
ATOM 1722 C C . GLY A 1 247 ? 16.925 -1.701 27.512 1.00 43.37 223 GLY A C 1
ATOM 1723 O O . GLY A 1 247 ? 17.402 -1.384 26.417 1.00 44.48 223 GLY A O 1
ATOM 1724 N N . ALA A 1 248 ? 15.676 -2.113 27.677 1.00 42.16 224 ALA A N 1
ATOM 1725 C CA . ALA A 1 248 ? 14.719 -2.063 26.599 1.00 42.45 224 ALA A CA 1
ATOM 1726 C C . ALA A 1 248 ? 13.686 -0.994 26.943 1.00 42.18 224 ALA A C 1
ATOM 1727 O O . ALA A 1 248 ? 13.158 -0.966 28.057 1.00 41.25 224 ALA A O 1
ATOM 1729 N N . GLY A 1 249 ? 13.425 -0.114 25.984 1.00 40.04 225 GLY A N 1
ATOM 1730 C CA . GLY A 1 249 ? 12.337 0.841 26.080 1.00 39.45 225 GLY A CA 1
ATOM 1731 C C . GLY A 1 249 ? 11.227 0.259 25.234 1.00 38.98 225 GLY A C 1
ATOM 1732 O O . GLY A 1 249 ? 11.355 0.154 24.017 1.00 39.07 225 GLY A O 1
ATOM 1733 N N . ILE A 1 250 ? 10.141 -0.131 25.888 1.00 38.00 226 ILE A N 1
ATOM 1734 C CA . ILE A 1 250 ? 9.077 -0.890 25.236 1.00 38.52 226 ILE A CA 1
ATOM 1735 C C . ILE A 1 250 ? 7.894 0.027 24.947 1.00 38.67 226 ILE A C 1
ATOM 1736 O O . ILE A 1 250 ? 7.329 0.644 25.862 1.00 37.13 226 ILE A O 1
ATOM 1741 N N . VAL A 1 251 ? 7.540 0.115 23.669 1.00 38.15 227 VAL A N 1
ATOM 1742 C CA . VAL A 1 251 ? 6.357 0.852 23.252 1.00 39.43 227 VAL A CA 1
ATOM 1743 C C . VAL A 1 251 ? 5.244 -0.155 22.954 1.00 40.55 227 VAL A C 1
ATOM 1744 O O . VAL A 1 251 ? 5.395 -1.050 22.111 1.00 39.37 227 VAL A O 1
ATOM 1748 N N A LEU A 1 252 ? 4.137 -0.011 23.674 0.50 41.14 228 LEU A N 1
ATOM 1749 N N B LEU A 1 252 ? 4.148 -0.015 23.690 0.50 41.19 228 LEU A N 1
ATOM 1750 C CA A LEU A 1 252 ? 2.957 -0.843 23.487 0.50 42.83 228 LEU A CA 1
ATOM 1751 C CA B LEU A 1 252 ? 2.952 -0.813 23.485 0.50 43.15 228 LEU A CA 1
ATOM 1752 C C A LEU A 1 252 ? 1.746 0.060 23.266 0.50 44.10 228 LEU A C 1
ATOM 1753 C C B LEU A 1 252 ? 1.768 0.106 23.237 0.50 44.25 228 LEU A C 1
ATOM 1754 O O A LEU A 1 252 ? 1.479 0.955 24.068 0.50 43.14 228 LEU A O 1
ATOM 1755 O O B LEU A 1 252 ? 1.532 1.046 23.997 0.50 43.24 228 LEU A O 1
ATOM 1764 N N . ASP A 1 253 ? 1.036 -0.172 22.160 1.00 46.19 229 ASP A N 1
ATOM 1765 C CA . ASP A 1 253 ? -0.127 0.647 21.747 1.00 48.46 229 ASP A CA 1
ATOM 1766 C C . ASP A 1 253 ? 0.183 2.141 21.673 1.00 48.25 229 ASP A C 1
ATOM 1767 O O . ASP A 1 253 ? -0.636 2.976 22.066 1.00 50.32 229 ASP A O 1
ATOM 1772 N N . GLY A 1 254 ? 1.380 2.477 21.199 1.00 46.67 230 GLY A N 1
ATOM 1773 C CA . GLY A 1 254 ? 1.752 3.875 21.003 1.00 46.75 230 GLY A CA 1
ATOM 1774 C C . GLY A 1 254 ? 2.296 4.600 22.215 1.00 46.21 230 GLY A C 1
ATOM 1775 O O . GLY A 1 254 ? 2.677 5.768 22.119 1.00 47.44 230 GLY A O 1
ATOM 1776 N N . ARG A 1 255 ? 2.352 3.916 23.356 1.00 46.65 231 ARG A N 1
ATOM 1777 C CA . ARG A 1 255 ? 2.903 4.506 24.582 1.00 44.89 231 ARG A CA 1
ATOM 1778 C C . ARG A 1 255 ? 3.998 3.642 25.197 1.00 43.71 231 ARG A C 1
ATOM 1779 O O . ARG A 1 255 ? 3.955 2.410 25.128 1.00 42.17 231 ARG A O 1
ATOM 1793 N N . VAL A 1 256 ? 4.984 4.305 25.788 1.00 42.29 232 VAL A N 1
ATOM 1794 C CA . VAL A 1 256 ? 6.113 3.628 26.413 1.00 41.64 232 VAL A CA 1
ATOM 1795 C C . VAL A 1 256 ? 5.717 3.099 27.787 1.00 41.76 232 VAL A C 1
ATOM 1796 O O . VAL A 1 256 ? 5.051 3.797 28.556 1.00 40.20 232 VAL A O 1
ATOM 1800 N N . LEU A 1 257 ? 6.127 1.869 28.088 1.00 41.47 233 LEU A N 1
ATOM 1801 C CA . LEU A 1 257 ? 5.987 1.328 29.441 1.00 42.26 233 LEU A CA 1
ATOM 1802 C C . LEU A 1 257 ? 7.082 1.882 30.340 1.00 43.97 233 LEU A C 1
ATOM 1803 O O . LEU A 1 257 ? 8.276 1.706 30.071 1.00 44.11 233 LEU A O 1
ATOM 1808 N N . GLN A 1 258 ? 6.673 2.565 31.400 1.00 44.15 234 GLN A N 1
ATOM 1809 C CA . GLN A 1 258 ? 7.625 3.200 32.297 1.00 45.90 234 GLN A CA 1
ATOM 1810 C C . GLN A 1 258 ? 7.648 2.510 33.648 1.00 45.54 234 GLN A C 1
ATOM 1811 O O . GLN A 1 258 ? 8.712 2.148 34.132 1.00 46.80 234 GLN A O 1
ATOM 1817 N N . GLY A 1 259 ? 6.471 2.312 34.237 1.00 44.77 235 GLY A N 1
ATOM 1818 C CA . GLY A 1 259 ? 6.359 1.784 35.586 1.00 45.29 235 GLY A CA 1
ATOM 1819 C C . GLY A 1 259 ? 6.595 2.892 36.594 1.00 45.90 235 GLY A C 1
ATOM 1820 O O . GLY A 1 259 ? 7.041 3.984 36.233 1.00 46.22 235 GLY A O 1
ATOM 1821 N N . ARG A 1 260 ? 6.292 2.595 37.855 1.00 45.87 236 ARG A N 1
ATOM 1822 C CA . ARG A 1 260 ? 6.493 3.501 38.987 1.00 46.17 236 ARG A CA 1
ATOM 1823 C C . ARG A 1 260 ? 7.956 3.918 39.197 1.00 44.84 236 ARG A C 1
ATOM 1824 O O . ARG A 1 260 ? 8.225 4.955 39.807 1.00 44.90 236 ARG A O 1
ATOM 1832 N N . HIS A 1 261 ? 8.893 3.106 38.714 1.00 43.09 237 HIS A N 1
ATOM 1833 C CA . HIS A 1 261 ? 10.314 3.394 38.898 1.00 42.21 237 HIS A CA 1
ATOM 1834 C C . HIS A 1 261 ? 11.051 3.624 37.575 1.00 41.38 237 HIS A C 1
ATOM 1835 O O . HIS A 1 261 ? 12.279 3.737 37.555 1.00 40.25 237 HIS A O 1
ATOM 1842 N N . GLY A 1 262 ? 10.301 3.703 36.476 1.00 39.26 238 GLY A N 1
ATOM 1843 C CA . GLY A 1 262 ? 10.877 3.985 35.161 1.00 40.77 238 GLY A CA 1
ATOM 1844 C C . GLY A 1 262 ? 11.865 2.934 34.690 1.00 41.21 238 GLY A C 1
ATOM 1845 O O . GLY A 1 262 ? 12.805 3.245 33.956 1.00 40.92 238 GLY A O 1
ATOM 1846 N N . ASN A 1 263 ? 11.647 1.690 35.124 1.00 40.40 239 ASN A N 1
ATOM 1847 C CA . ASN A 1 263 ? 12.594 0.603 34.914 1.00 39.67 239 ASN A CA 1
ATOM 1848 C C . ASN A 1 263 ? 11.998 -0.614 34.194 1.00 39.99 239 ASN A C 1
ATOM 1849 O O . ASN A 1 263 ? 12.627 -1.685 34.153 1.00 39.85 239 ASN A O 1
ATOM 1854 N N . ILE A 1 264 ? 10.799 -0.464 33.629 1.00 38.20 240 ILE A N 1
ATOM 1855 C CA . ILE A 1 264 ? 10.217 -1.566 32.856 1.00 39.46 240 ILE A CA 1
ATOM 1856 C C . ILE A 1 264 ? 11.091 -1.811 31.631 1.00 39.05 240 ILE A C 1
ATOM 1857 O O . ILE A 1 264 ? 11.323 -0.909 30.826 1.00 40.01 240 ILE A O 1
ATOM 1862 N N . GLY A 1 265 ? 11.588 -3.033 31.502 1.00 39.65 241 GLY A N 1
ATOM 1863 C CA . GLY A 1 265 ? 12.437 -3.361 30.366 1.00 38.68 241 GLY A CA 1
ATOM 1864 C C . GLY A 1 265 ? 13.918 -3.470 30.674 1.00 38.28 241 GLY A C 1
ATOM 1865 O O . GLY A 1 265 ? 14.721 -3.658 29.765 1.00 39.21 241 GLY A O 1
ATOM 1866 N N A GLU A 1 266 ? 14.291 -3.348 31.946 0.60 38.06 242 GLU A N 1
ATOM 1867 N N B GLU A 1 266 ? 14.272 -3.351 31.953 0.40 38.47 242 GLU A N 1
ATOM 1868 C CA A GLU A 1 266 ? 15.698 -3.490 32.322 0.60 38.60 242 GLU A CA 1
ATOM 1869 C CA B GLU A 1 266 ? 15.641 -3.582 32.406 0.40 39.12 242 GLU A CA 1
ATOM 1870 C C A GLU A 1 266 ? 16.194 -4.918 32.073 0.60 38.81 242 GLU A C 1
ATOM 1871 C C B GLU A 1 266 ? 16.093 -4.962 31.922 0.40 38.79 242 GLU A C 1
ATOM 1872 O O A GLU A 1 266 ? 15.622 -5.883 32.585 0.60 38.94 242 GLU A O 1
ATOM 1873 O O B GLU A 1 266 ? 15.380 -5.952 32.115 0.40 38.76 242 GLU A O 1
ATOM 1884 N N . LEU A 1 267 ? 17.259 -5.028 31.279 1.00 37.98 243 LEU A N 1
ATOM 1885 C CA . LEU A 1 267 ? 17.779 -6.319 30.800 1.00 37.24 243 LEU A CA 1
ATOM 1886 C C . LEU A 1 267 ? 19.037 -6.830 31.495 1.00 35.99 243 LEU A C 1
ATOM 1887 O O . LEU A 1 267 ? 19.381 -8.006 31.368 1.00 37.27 243 LEU A O 1
ATOM 1892 N N . GLY A 1 268 ? 19.735 -5.951 32.205 1.00 35.04 244 GLY A N 1
ATOM 1893 C CA . GLY A 1 268 ? 21.103 -6.237 32.653 1.00 33.98 244 GLY A CA 1
ATOM 1894 C C . GLY A 1 268 ? 21.278 -7.383 33.631 1.00 33.81 244 GLY A C 1
ATOM 1895 O O . GLY A 1 268 ? 22.368 -7.953 33.730 1.00 33.83 244 GLY A O 1
ATOM 1896 N N . HIS A 1 269 ? 20.223 -7.713 34.368 1.00 33.60 245 HIS A N 1
ATOM 1897 C CA . HIS A 1 269 ? 20.311 -8.781 35.363 1.00 33.69 245 HIS A CA 1
ATOM 1898 C C . HIS A 1 269 ? 19.540 -10.049 35.019 1.00 33.47 245 HIS A C 1
ATOM 1899 O O . HIS A 1 269 ? 19.324 -10.909 35.876 1.00 33.13 245 HIS A O 1
ATOM 1906 N N A ILE A 1 270 ? 19.129 -10.158 33.758 0.50 33.45 246 ILE A N 1
ATOM 1907 N N B ILE A 1 270 ? 19.142 -10.152 33.752 0.50 33.65 246 ILE A N 1
ATOM 1908 C CA A ILE A 1 270 ? 18.654 -11.424 33.217 0.50 34.27 246 ILE A CA 1
ATOM 1909 C CA B ILE A 1 270 ? 18.703 -11.412 33.162 0.50 34.67 246 ILE A CA 1
ATOM 1910 C C A ILE A 1 270 ? 19.856 -12.368 33.121 0.50 34.86 246 ILE A C 1
ATOM 1911 C C B ILE A 1 270 ? 19.898 -12.362 33.144 0.50 35.04 246 ILE A C 1
ATOM 1912 O O A ILE A 1 270 ? 20.881 -12.021 32.532 0.50 33.48 246 ILE A O 1
ATOM 1913 O O B ILE A 1 270 ? 20.958 -12.019 32.622 0.50 33.52 246 ILE A O 1
ATOM 1922 N N . GLN A 1 271 ? 19.737 -13.546 33.729 1.00 36.54 247 GLN A N 1
ATOM 1923 C CA . GLN A 1 271 ? 20.791 -14.559 33.659 1.00 39.07 247 GLN A CA 1
ATOM 1924 C C . GLN A 1 271 ? 20.852 -15.149 32.250 1.00 41.72 247 GLN A C 1
ATOM 1925 O O . GLN A 1 271 ? 19.904 -15.775 31.799 1.00 42.67 247 GLN A O 1
ATOM 1931 N N . ILE A 1 272 ? 21.953 -14.913 31.544 1.00 45.99 248 ILE A N 1
ATOM 1932 C CA . ILE A 1 272 ? 22.120 -15.453 30.185 1.00 50.18 248 ILE A CA 1
ATOM 1933 C C . ILE A 1 272 ? 23.156 -16.572 30.129 1.00 52.58 248 ILE A C 1
ATOM 1934 O O . ILE A 1 272 ? 23.219 -17.323 29.149 1.00 53.86 248 ILE A O 1
ATOM 1939 N N . ASP A 1 273 ? 23.969 -16.671 31.178 1.00 55.07 249 ASP A N 1
ATOM 1940 C CA . ASP A 1 273 ? 24.920 -17.771 31.322 1.00 58.13 249 ASP A CA 1
ATOM 1941 C C . ASP A 1 273 ? 24.823 -18.385 32.718 1.00 59.13 249 ASP A C 1
ATOM 1942 O O . ASP A 1 273 ? 25.299 -17.796 33.690 1.00 59.65 249 ASP A O 1
ATOM 1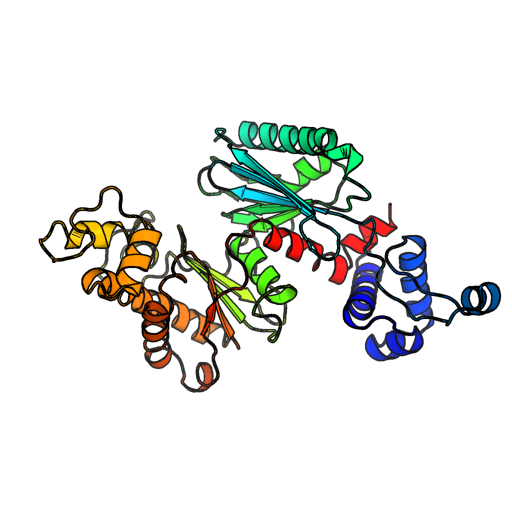947 N N . PRO A 1 274 ? 24.221 -19.587 32.815 1.00 60.75 250 PRO A N 1
ATOM 1948 C CA . PRO A 1 274 ? 24.051 -20.305 34.086 1.00 61.24 250 PRO A CA 1
ATOM 1949 C C . PRO A 1 274 ? 25.360 -20.507 34.862 1.00 61.74 250 PRO A C 1
ATOM 1950 O O . PRO A 1 274 ? 25.349 -20.476 36.100 1.00 62.16 250 PRO A O 1
ATOM 1954 N N . GLN A 1 275 ? 26.466 -20.703 34.141 1.00 61.28 251 GLN A N 1
ATOM 1955 C CA . GLN A 1 275 ? 27.784 -20.887 34.753 1.00 60.99 251 GLN A CA 1
ATOM 1956 C C . GLN A 1 275 ? 28.719 -19.715 34.426 1.00 60.28 251 GLN A C 1
ATOM 1957 O O . GLN A 1 275 ? 29.816 -19.916 33.898 1.00 60.32 251 GLN A O 1
ATOM 1963 N N . GLY A 1 276 ? 28.294 -18.495 34.748 1.00 58.75 252 GLY A N 1
ATOM 1964 C CA . GLY A 1 276 ? 29.036 -17.300 34.342 1.00 56.45 252 GLY A CA 1
ATOM 1965 C C . GLY A 1 276 ? 29.742 -16.529 35.442 1.00 55.50 252 GLY A C 1
ATOM 1966 O O . GLY A 1 276 ? 29.861 -17.002 36.577 1.00 55.31 252 GLY A O 1
ATOM 1967 N N . LYS A 1 277 ? 30.216 -15.335 35.082 1.00 54.15 253 LYS A N 1
ATOM 1968 C CA . LYS A 1 277 ? 30.907 -14.421 35.995 1.00 53.06 253 LYS A CA 1
ATOM 1969 C C . LYS A 1 277 ? 29.992 -13.856 37.070 1.00 51.09 253 LYS A C 1
ATOM 1970 O O . LYS A 1 277 ? 28.805 -13.629 36.828 1.00 49.11 253 LYS A O 1
ATOM 1976 N N . ARG A 1 278 ? 30.559 -13.613 38.250 1.00 48.62 254 ARG A N 1
ATOM 1977 C CA . ARG A 1 278 ? 29.834 -12.956 39.328 1.00 47.73 254 ARG A CA 1
ATOM 1978 C C . ARG A 1 278 ? 29.563 -11.498 38.950 1.00 47.36 254 ARG A C 1
ATOM 1979 O O . ARG A 1 278 ? 30.456 -10.786 38.481 1.00 48.06 254 ARG A O 1
ATOM 1987 N N . CYS A 1 279 ? 28.312 -11.085 39.125 1.00 45.23 255 CYS A N 1
ATOM 1988 C CA . CYS A 1 279 ? 27.874 -9.732 38.837 1.00 44.56 255 CYS A CA 1
ATOM 1989 C C . CYS A 1 279 ? 28.005 -8.883 40.090 1.00 45.22 255 CYS A C 1
ATOM 1990 O O . CYS A 1 279 ? 28.074 -9.415 41.194 1.00 46.06 255 CYS A O 1
ATOM 1993 N N . HIS A 1 280 ? 28.016 -7.563 39.921 1.00 45.87 256 HIS A N 1
ATOM 1994 C CA . HIS A 1 280 ? 28.037 -6.639 41.053 1.00 45.94 256 HIS A CA 1
ATOM 1995 C C . HIS A 1 280 ? 26.831 -6.840 41.979 1.00 44.99 256 HIS A C 1
ATOM 1996 O O . HIS A 1 280 ? 26.891 -6.502 43.163 1.00 44.04 256 HIS A O 1
ATOM 2003 N N . CYS A 1 281 ? 25.748 -7.396 41.432 1.00 43.13 257 CYS A N 1
ATOM 2004 C CA . CYS A 1 281 ? 24.537 -7.689 42.207 1.00 41.42 257 CYS A CA 1
ATOM 2005 C C . CYS A 1 281 ? 24.697 -8.903 43.132 1.00 40.91 257 CYS A C 1
ATOM 2006 O O . CYS A 1 281 ? 23.899 -9.104 44.048 1.00 42.06 257 CYS A O 1
ATOM 2009 N N . GLY A 1 282 ? 25.735 -9.701 42.899 1.00 40.26 258 GLY A N 1
ATOM 2010 C CA . GLY A 1 282 ? 26.038 -10.850 43.762 1.00 39.41 258 GLY A CA 1
ATOM 2011 C C . GLY A 1 282 ? 25.641 -12.173 43.140 1.00 39.33 258 GLY A C 1
ATOM 2012 O O . GLY A 1 282 ? 26.118 -13.230 43.553 1.00 39.20 258 GLY A O 1
ATOM 2013 N N . ASN A 1 283 ? 24.752 -12.106 42.151 1.00 38.91 259 ASN A N 1
ATOM 2014 C CA . ASN A 1 283 ? 24.377 -13.262 41.338 1.00 38.95 259 ASN A CA 1
ATOM 2015 C C . ASN A 1 283 ? 25.353 -13.489 40.195 1.00 39.14 259 ASN A C 1
ATOM 2016 O O . ASN A 1 283 ? 26.202 -12.641 39.922 1.00 39.19 259 ASN A O 1
ATOM 2021 N N . TYR A 1 284 ? 25.223 -14.635 39.528 1.00 39.10 260 TYR A N 1
ATOM 2022 C CA . TYR A 1 284 ? 26.153 -15.038 38.484 1.00 39.81 260 TYR A CA 1
ATOM 2023 C C . TYR A 1 284 ? 25.512 -15.088 37.091 1.00 39.50 260 TYR A C 1
ATOM 2024 O O . TYR A 1 284 ? 24.357 -15.481 36.946 1.00 39.83 260 TYR A O 1
ATOM 2033 N N . GLY A 1 285 ? 26.277 -14.706 36.070 1.00 38.24 261 GLY A N 1
ATOM 2034 C CA . GLY A 1 285 ? 25.864 -14.894 34.677 1.00 37.76 261 GLY A CA 1
ATOM 2035 C C . GLY A 1 285 ? 24.884 -13.886 34.100 1.00 36.29 261 GLY A C 1
ATOM 2036 O O . GLY A 1 285 ? 24.290 -14.131 33.046 1.00 35.29 261 GLY A O 1
ATOM 2037 N N . CYS A 1 286 ? 24.717 -12.753 34.790 1.00 36.16 262 CYS A N 1
ATOM 2038 C CA . CYS A 1 286 ? 23.862 -11.653 34.332 1.00 34.64 262 CYS A CA 1
ATOM 2039 C C . CYS A 1 286 ? 24.298 -11.133 32.963 1.00 34.93 262 CYS A C 1
ATOM 2040 O O . CYS A 1 286 ? 25.484 -11.175 32.631 1.00 34.99 262 CYS A O 1
ATOM 2043 N N . LEU A 1 287 ? 23.350 -10.643 32.165 1.00 33.91 263 LEU A N 1
ATOM 2044 C CA . LEU A 1 287 ? 23.680 -10.058 30.869 1.00 34.13 263 LEU A CA 1
ATOM 2045 C C . LEU A 1 287 ? 24.764 -8.969 30.956 1.00 35.22 263 LEU A C 1
ATOM 2046 O O . LEU A 1 287 ? 25.646 -8.894 30.105 1.00 34.64 263 LEU A O 1
ATOM 2051 N N . GLU A 1 288 ? 24.715 -8.119 31.974 1.00 37.08 264 GLU A N 1
ATOM 2052 C CA . GLU A 1 288 ? 25.710 -7.047 32.012 1.00 41.11 264 GLU A CA 1
ATOM 2053 C C . GLU A 1 288 ? 27.154 -7.498 32.304 1.00 41.13 264 GLU A C 1
ATOM 2054 O O . GLU A 1 288 ? 28.088 -6.715 32.134 1.00 42.79 264 GLU A O 1
ATOM 2060 N N . THR A 1 289 ? 27.333 -8.761 32.697 1.00 40.93 265 THR A N 1
ATOM 2061 C CA . THR A 1 289 ? 28.674 -9.331 32.888 1.00 40.88 265 THR A CA 1
ATOM 2062 C C . THR A 1 289 ? 29.366 -9.627 31.553 1.00 41.43 265 THR A C 1
ATOM 2063 O O . THR A 1 289 ? 30.578 -9.864 31.520 1.00 42.10 265 THR A O 1
ATOM 2067 N N . VAL A 1 290 ? 28.598 -9.630 30.462 1.00 40.20 266 VAL A N 1
ATOM 2068 C CA . VAL A 1 290 ? 29.139 -9.954 29.151 1.00 40.63 266 VAL A CA 1
ATOM 2069 C C . VAL A 1 290 ? 28.822 -8.887 28.091 1.00 42.09 266 VAL A C 1
ATOM 2070 O O . VAL A 1 290 ? 29.363 -8.933 26.982 1.00 42.51 266 VAL A O 1
ATOM 2074 N N . ALA A 1 291 ? 27.943 -7.941 28.415 1.00 40.96 267 ALA A N 1
ATOM 2075 C CA . ALA A 1 291 ? 27.411 -7.049 27.384 1.00 41.03 267 ALA A CA 1
ATOM 2076 C C . ALA A 1 291 ? 27.488 -5.556 27.699 1.00 40.98 267 ALA A C 1
ATOM 2077 O O . ALA A 1 291 ? 27.163 -4.720 26.854 1.00 42.63 267 ALA A O 1
ATOM 2079 N N . SER A 1 292 ? 27.930 -5.220 28.902 1.00 42.04 268 SER A N 1
ATOM 2080 C CA . SER A 1 292 ? 28.171 -3.828 29.267 1.00 42.25 268 SER A CA 1
ATOM 2081 C C . SER A 1 292 ? 29.405 -3.353 28.501 1.00 42.91 268 SER A C 1
ATOM 2082 O O . SER A 1 292 ? 30.200 -4.185 28.036 1.00 41.21 268 SER A O 1
ATOM 2085 N N A SER A 1 293 ? 29.555 -2.034 28.371 0.50 42.50 269 SER A N 1
ATOM 2086 N N B SER A 1 293 ? 29.569 -2.038 28.370 0.50 42.54 269 SER A N 1
ATOM 2087 C CA A SER A 1 293 ? 30.717 -1.439 27.701 0.50 42.68 269 SER A CA 1
ATOM 2088 C CA B SER A 1 293 ? 30.732 -1.482 27.671 0.50 42.72 269 SER A CA 1
ATOM 2089 C C A SER A 1 293 ? 32.025 -1.908 28.333 0.50 42.45 269 SER A C 1
ATOM 2090 C C B SER A 1 293 ? 32.045 -1.897 28.333 0.50 42.49 269 SER A C 1
ATOM 2091 O O A SER A 1 293 ? 32.981 -2.230 27.628 0.50 42.57 269 SER A O 1
ATOM 2092 O O B SER A 1 293 ? 33.029 -2.171 27.646 0.50 42.60 269 SER A O 1
ATOM 2097 N N . GLN A 1 294 ? 32.045 -1.952 29.663 1.00 42.34 270 GLN A N 1
ATOM 2098 C CA . GLN A 1 294 ? 33.207 -2.419 30.426 1.00 42.57 270 GLN A CA 1
ATOM 2099 C C . GLN A 1 294 ? 33.528 -3.896 30.169 1.00 42.00 270 GLN A C 1
ATOM 2100 O O . GLN A 1 294 ? 34.695 -4.260 30.015 1.00 41.79 270 GLN A O 1
ATOM 2106 N N . ALA A 1 295 ? 32.496 -4.741 30.119 1.00 40.86 271 ALA A N 1
ATOM 2107 C CA . ALA A 1 295 ? 32.685 -6.175 29.902 1.00 40.33 271 ALA A CA 1
ATOM 2108 C C . ALA A 1 295 ? 33.285 -6.484 28.521 1.00 39.90 271 ALA A C 1
ATOM 2109 O O . ALA A 1 295 ? 34.104 -7.393 28.389 1.00 39.53 271 ALA A O 1
ATOM 2111 N N A ILE A 1 296 ? 32.869 -5.730 27.506 0.50 40.03 272 ILE A N 1
ATOM 2112 N N B ILE A 1 296 ? 32.862 -5.728 27.508 0.50 39.83 272 ILE A N 1
ATOM 2113 C CA A ILE A 1 296 ? 33.406 -5.895 26.150 0.50 40.52 272 ILE A CA 1
ATOM 2114 C CA B ILE A 1 296 ? 33.383 -5.876 26.141 0.50 40.05 272 ILE A CA 1
ATOM 2115 C C A ILE A 1 296 ? 34.886 -5.503 26.100 0.50 40.70 272 ILE A C 1
ATOM 2116 C C B ILE A 1 296 ? 34.871 -5.494 26.087 0.50 40.49 272 ILE A C 1
ATOM 2117 O O A ILE A 1 296 ? 35.722 -6.265 25.601 0.50 40.30 272 ILE A O 1
ATOM 2118 O O B ILE A 1 296 ? 35.698 -6.256 25.573 0.50 40.11 272 ILE A O 1
ATOM 2127 N N . ARG A 1 297 ? 35.200 -4.322 26.631 1.00 41.01 273 ARG A N 1
ATOM 2128 C CA . ARG A 1 297 ? 36.595 -3.845 26.725 1.00 42.65 273 ARG A CA 1
ATOM 2129 C C . ARG A 1 297 ? 37.477 -4.825 27.501 1.00 42.39 273 ARG A C 1
ATOM 2130 O O . ARG A 1 297 ? 38.597 -5.125 27.086 1.00 42.25 273 ARG A O 1
ATOM 2138 N N . ASP A 1 298 ? 36.957 -5.329 28.617 1.00 43.07 274 ASP A N 1
ATOM 2139 C CA . ASP A 1 298 ? 37.655 -6.334 29.418 1.00 43.25 274 ASP A CA 1
ATOM 2140 C C . ASP A 1 298 ? 37.907 -7.648 28.670 1.00 41.93 274 ASP A C 1
ATOM 2141 O O . ASP A 1 298 ? 38.925 -8.293 28.896 1.00 41.89 274 ASP A O 1
ATOM 2146 N N . GLN A 1 299 ? 36.974 -8.049 27.805 1.00 41.18 275 GLN A N 1
ATOM 2147 C CA . GLN A 1 299 ? 37.125 -9.272 27.012 1.00 41.10 275 GLN A CA 1
ATOM 2148 C C . GLN A 1 299 ? 38.271 -9.128 26.019 1.00 39.02 275 GLN A C 1
ATOM 2149 O O . GLN A 1 299 ? 39.109 -10.017 25.890 1.00 38.11 275 GLN A O 1
ATOM 2155 N N . VAL A 1 300 ? 38.284 -7.994 25.328 1.00 38.07 276 VAL A N 1
ATOM 2156 C CA . VAL A 1 300 ? 39.320 -7.658 24.360 1.00 38.51 276 VAL A CA 1
ATOM 2157 C C . VAL A 1 300 ? 40.678 -7.643 25.065 1.00 37.31 276 VAL A C 1
ATOM 2158 O O . VAL A 1 300 ? 41.621 -8.285 24.612 1.00 36.70 276 VAL A O 1
ATOM 2162 N N . THR A 1 301 ? 40.753 -6.943 26.196 1.00 36.90 277 THR A N 1
ATOM 2163 C CA . THR A 1 301 ? 41.976 -6.893 27.002 1.00 36.76 277 THR A CA 1
ATOM 2164 C C . THR A 1 301 ? 42.453 -8.284 27.419 1.00 36.13 277 THR A C 1
ATOM 2165 O O . THR A 1 301 ? 43.640 -8.566 27.346 1.00 36.06 277 THR A O 1
ATOM 2169 N N . ALA A 1 302 ? 41.536 -9.149 27.846 1.00 35.51 278 ALA A N 1
ATOM 2170 C CA . ALA A 1 302 ? 41.911 -10.502 28.288 1.00 35.22 278 ALA A CA 1
ATOM 2171 C C . ALA A 1 302 ? 42.437 -11.382 27.145 1.00 34.93 278 ALA A C 1
ATOM 2172 O O . ALA A 1 302 ? 43.407 -12.114 27.311 1.00 34.79 278 ALA A O 1
ATOM 2174 N N . ARG A 1 303 ? 41.803 -11.302 25.981 1.00 34.51 279 ARG A N 1
ATOM 2175 C CA . ARG A 1 303 ? 42.185 -12.170 24.856 1.00 33.11 279 ARG A CA 1
ATOM 2176 C C . ARG A 1 303 ? 43.535 -11.762 24.262 1.00 32.62 279 ARG A C 1
ATOM 2177 O O . ARG A 1 303 ? 44.319 -12.617 23.844 1.00 32.20 279 ARG A O 1
ATOM 2185 N N . ILE A 1 304 ? 43.811 -10.459 24.255 1.00 32.44 280 ILE A N 1
ATOM 2186 C CA . ILE A 1 304 ? 45.125 -9.941 23.834 1.00 33.07 280 ILE A CA 1
ATOM 2187 C C . ILE A 1 304 ? 46.244 -10.344 24.811 1.00 33.48 280 ILE A C 1
ATOM 2188 O O . ILE A 1 304 ? 47.350 -10.710 24.379 1.00 34.08 280 ILE A O 1
ATOM 2193 N N A GLN A 1 305 ? 45.950 -10.273 26.112 0.70 34.17 281 GLN A N 1
ATOM 2194 N N B GLN A 1 305 ? 45.948 -10.284 26.111 0.30 33.73 281 GLN A N 1
ATOM 2195 C CA A GLN A 1 305 ? 46.890 -10.682 27.163 0.70 33.96 281 GLN A CA 1
ATOM 2196 C CA B GLN A 1 305 ? 46.901 -10.686 27.151 0.30 33.53 281 GLN A CA 1
ATOM 2197 C C A GLN A 1 305 ? 47.210 -12.173 27.057 0.70 34.68 281 GLN A C 1
ATOM 2198 C C B GLN A 1 305 ? 47.205 -12.179 27.077 0.30 34.12 281 GLN A C 1
ATOM 2199 O O A GLN A 1 305 ? 48.340 -12.595 27.327 0.70 34.65 281 GLN A O 1
ATOM 2200 O O B GLN A 1 305 ? 48.310 -12.610 27.416 0.30 34.14 281 GLN A O 1
ATOM 2211 N N . ALA A 1 306 ? 46.222 -12.958 26.626 1.00 34.09 282 ALA A N 1
ATOM 2212 C CA . ALA A 1 306 ? 46.392 -14.401 26.442 1.00 34.77 282 ALA A CA 1
ATOM 2213 C C . ALA A 1 306 ? 47.133 -14.737 25.141 1.00 35.06 282 ALA A C 1
ATOM 2214 O O . ALA A 1 306 ? 47.467 -15.895 24.890 1.00 35.94 282 ALA A O 1
ATOM 2216 N N . GLY A 1 307 ? 47.390 -13.718 24.324 1.00 34.63 283 GLY A N 1
ATOM 2217 C CA . GLY A 1 307 ? 48.252 -13.862 23.158 1.00 33.67 283 GLY A CA 1
ATOM 2218 C C . GLY A 1 307 ? 47.524 -13.998 21.830 1.00 33.29 283 GLY A C 1
ATOM 2219 O O . GLY A 1 307 ? 48.125 -14.392 20.843 1.00 32.28 283 GLY A O 1
ATOM 2220 N N . GLU A 1 308 ? 46.233 -13.673 21.803 1.00 32.54 284 GLU A N 1
ATOM 2221 C CA . GLU A 1 308 ? 45.471 -13.692 20.553 1.00 35.28 284 GLU A CA 1
ATOM 2222 C C . GLU A 1 308 ? 45.844 -12.495 19.681 1.00 34.22 284 GLU A C 1
ATOM 2223 O O . GLU A 1 308 ? 45.853 -11.368 20.166 1.00 34.02 284 GLU A O 1
ATOM 2229 N N . PRO A 1 309 ? 46.149 -12.739 18.386 1.00 34.38 285 PRO A N 1
ATOM 2230 C CA . PRO A 1 309 ? 46.618 -11.651 17.527 1.00 34.29 285 PRO A CA 1
ATOM 2231 C C . PRO A 1 309 ? 45.518 -10.649 17.177 1.00 34.72 285 PRO A C 1
ATOM 2232 O O . PRO A 1 309 ? 44.349 -11.025 17.019 1.00 34.05 285 PRO A O 1
ATOM 2236 N N . SER A 1 310 ? 45.893 -9.377 17.079 1.00 35.04 286 SER A N 1
ATOM 2237 C CA . SER A 1 310 ? 44.938 -8.319 16.764 1.00 35.61 286 SER A CA 1
ATOM 2238 C C . SER A 1 310 ? 45.673 -7.046 16.426 1.00 36.10 286 SER A C 1
ATOM 2239 O O . SER A 1 310 ? 46.779 -6.811 16.921 1.00 37.02 286 SER A O 1
ATOM 2242 N N . CYS A 1 311 ? 45.037 -6.216 15.605 1.00 36.51 287 CYS A N 1
ATOM 2243 C CA . CYS A 1 311 ? 45.525 -4.876 15.315 1.00 37.53 287 CYS A CA 1
ATOM 2244 C C . CYS A 1 311 ? 45.383 -3.950 16.535 1.00 38.38 287 CYS A C 1
ATOM 2245 O O . CYS A 1 311 ? 45.946 -2.858 16.558 1.00 38.76 287 CYS A O 1
ATOM 2248 N N . LEU A 1 312 ? 44.621 -4.394 17.535 1.00 38.38 288 LEU A N 1
ATOM 2249 C CA . LEU A 1 312 ? 44.452 -3.661 18.785 1.00 39.60 288 LEU A CA 1
ATOM 2250 C C . LEU A 1 312 ? 45.529 -3.976 19.832 1.00 39.98 288 LEU A C 1
ATOM 2251 O O . LEU A 1 312 ? 45.555 -3.352 20.893 1.00 40.92 288 LEU A O 1
ATOM 2256 N N . ALA A 1 313 ? 46.406 -4.933 19.533 1.00 41.57 289 ALA A N 1
ATOM 2257 C CA . ALA A 1 313 ? 47.379 -5.456 20.503 1.00 43.83 289 ALA A CA 1
ATOM 2258 C C . ALA A 1 313 ? 48.491 -4.481 20.913 1.00 46.12 289 ALA A C 1
ATOM 2259 O O . ALA A 1 313 ? 49.263 -4.771 21.838 1.00 46.77 289 ALA A O 1
ATOM 2261 N N . THR A 1 314 ? 48.581 -3.342 20.227 1.00 47.53 290 THR A N 1
ATOM 2262 C CA . THR A 1 314 ? 49.572 -2.315 20.557 1.00 50.01 290 THR A CA 1
ATOM 2263 C C . THR A 1 314 ? 48.901 -1.029 21.028 1.00 50.67 290 THR A C 1
ATOM 2264 O O . THR A 1 314 ? 49.578 -0.076 21.427 1.00 50.92 290 THR A O 1
ATOM 2268 N N . VAL A 1 315 ? 47.571 -1.017 20.980 1.00 51.19 291 VAL A N 1
ATOM 2269 C CA . VAL A 1 315 ? 46.773 0.162 21.311 1.00 52.21 291 VAL A CA 1
ATOM 2270 C C . VAL A 1 315 ? 46.611 0.328 22.827 1.00 53.05 291 VAL A C 1
ATOM 2271 O O . VAL A 1 315 ? 46.278 -0.627 23.537 1.00 52.70 291 VAL A O 1
ATOM 2275 N N . GLU A 1 316 ? 46.867 1.548 23.302 1.00 54.08 292 GLU A N 1
ATOM 2276 C CA . GLU A 1 316 ? 46.674 1.918 24.702 1.00 54.96 292 GLU A CA 1
ATOM 2277 C C . GLU A 1 316 ? 45.256 2.440 24.898 1.00 54.80 292 GLU A C 1
ATOM 2278 O O . GLU A 1 316 ? 44.746 3.186 24.056 1.00 55.59 292 GLU A O 1
ATOM 2284 N N . GLU A 1 317 ? 44.628 2.047 26.007 1.00 54.32 293 GLU A N 1
ATOM 2285 C CA . GLU A 1 317 ? 43.292 2.535 26.395 1.00 54.14 293 GLU A CA 1
ATOM 2286 C C . GLU A 1 317 ? 42.195 2.255 25.349 1.00 52.63 293 GLU A C 1
ATOM 2287 O O . GLU A 1 317 ? 41.509 3.175 24.881 1.00 52.34 293 GLU A O 1
ATOM 2293 N N . ILE A 1 318 ? 42.037 0.977 25.004 1.00 50.68 294 ILE A N 1
ATOM 2294 C CA . ILE A 1 318 ? 41.021 0.523 24.045 1.00 48.53 294 ILE A CA 1
ATOM 2295 C C . ILE A 1 318 ? 39.614 1.009 24.407 1.00 47.76 294 ILE A C 1
ATOM 2296 O O . ILE A 1 318 ? 39.121 0.741 25.501 1.00 47.16 294 ILE A O 1
ATOM 2301 N N . SER A 1 319 ? 38.979 1.717 23.478 1.00 46.96 295 SER A N 1
ATOM 2302 C CA . SER A 1 319 ? 37.588 2.126 23.631 1.00 46.95 295 SER A CA 1
ATOM 2303 C C . SER A 1 319 ? 36.662 1.218 22.825 1.00 47.11 295 SER A C 1
ATOM 2304 O O . SER A 1 319 ? 37.124 0.394 22.027 1.00 46.32 295 SER A O 1
ATOM 2307 N N . ILE A 1 320 ? 35.357 1.374 23.039 1.00 47.06 296 ILE A N 1
ATOM 2308 C CA . ILE A 1 320 ? 34.350 0.667 22.255 1.00 47.30 296 ILE A CA 1
ATOM 2309 C C . ILE A 1 320 ? 34.401 1.125 20.797 1.00 47.45 296 ILE A C 1
ATOM 2310 O O . ILE A 1 320 ? 34.281 0.307 19.876 1.00 47.11 296 ILE A O 1
ATOM 2315 N N . GLU A 1 321 ? 34.600 2.427 20.597 1.00 46.95 297 GLU A N 1
ATOM 2316 C CA . GLU A 1 321 ? 34.805 2.992 19.260 1.00 47.12 297 GLU A CA 1
ATOM 2317 C C . GLU A 1 321 ? 35.966 2.317 18.528 1.00 46.02 297 GLU A C 1
ATOM 2318 O O . GLU A 1 321 ? 35.844 2.000 17.348 1.00 46.21 297 GLU A O 1
ATOM 2324 N N . ASP A 1 322 ? 37.082 2.108 19.231 1.00 45.09 298 ASP A N 1
ATOM 2325 C CA . ASP A 1 322 ? 38.257 1.421 18.672 1.00 44.19 298 ASP A CA 1
ATOM 2326 C C . ASP A 1 322 ? 37.941 -0.020 18.269 1.00 43.04 298 ASP A C 1
ATOM 2327 O O . ASP A 1 322 ? 38.364 -0.476 17.207 1.00 41.94 298 ASP A O 1
ATOM 2332 N N . ILE A 1 323 ? 37.215 -0.730 19.132 1.00 42.46 299 ILE A N 1
ATOM 2333 C CA . ILE A 1 323 ? 36.811 -2.113 18.863 1.00 42.19 299 ILE A CA 1
ATOM 2334 C C . ILE A 1 323 ? 35.902 -2.181 17.633 1.00 42.88 299 ILE A C 1
ATOM 2335 O O . ILE A 1 323 ? 36.083 -3.046 16.764 1.00 43.33 299 ILE A O 1
ATOM 2340 N N . CYS A 1 324 ? 34.934 -1.266 17.564 1.00 42.91 300 CYS A N 1
ATOM 2341 C CA . CYS A 1 324 ? 33.992 -1.201 16.447 1.00 43.67 300 CYS A CA 1
ATOM 2342 C C . CYS A 1 324 ? 34.660 -0.860 15.130 1.00 43.23 300 CYS A C 1
ATOM 2343 O O . CYS A 1 324 ? 34.276 -1.389 14.089 1.00 44.67 300 CYS A O 1
ATOM 2346 N N . ALA A 1 325 ? 35.660 0.020 15.182 1.00 42.75 301 ALA A N 1
ATOM 2347 C CA . ALA A 1 325 ? 36.421 0.414 14.004 1.00 41.47 301 ALA A CA 1
ATOM 2348 C C . ALA A 1 325 ? 37.335 -0.710 13.530 1.00 41.24 301 ALA A C 1
ATOM 2349 O O . ALA A 1 325 ? 37.566 -0.862 12.330 1.00 41.07 301 ALA A O 1
ATOM 2351 N N . ALA A 1 326 ? 37.860 -1.487 14.474 1.00 40.51 302 ALA A N 1
ATOM 2352 C CA . ALA A 1 326 ? 38.691 -2.642 14.143 1.00 40.53 302 ALA A CA 1
ATOM 2353 C C . ALA A 1 326 ? 37.849 -3.745 13.498 1.00 40.28 302 ALA A C 1
ATOM 2354 O O . ALA A 1 326 ? 38.246 -4.321 12.481 1.00 40.77 302 ALA A O 1
ATOM 2356 N N . ALA A 1 327 ? 36.689 -4.018 14.089 1.00 41.59 303 ALA A N 1
ATOM 2357 C CA . ALA A 1 327 ? 35.747 -5.021 13.585 1.00 43.24 303 ALA A CA 1
ATOM 2358 C C . ALA A 1 327 ? 35.227 -4.652 12.198 1.00 45.15 303 ALA A C 1
ATOM 2359 O O . ALA A 1 327 ? 35.293 -5.460 11.272 1.00 45.28 303 ALA A O 1
ATOM 2361 N N . ALA A 1 328 ? 34.730 -3.422 12.063 1.00 46.51 304 ALA A N 1
ATOM 2362 C CA . ALA A 1 328 ? 34.303 -2.886 10.770 1.00 47.50 304 ALA A CA 1
ATOM 2363 C C . ALA A 1 328 ? 35.400 -2.987 9.716 1.00 47.31 304 ALA A C 1
ATOM 2364 O O . ALA A 1 328 ? 35.112 -3.235 8.545 1.00 48.60 304 ALA A O 1
ATOM 2366 N N . ASP A 1 329 ? 36.652 -2.819 10.136 1.00 47.68 305 ASP A N 1
ATOM 2367 C CA . ASP A 1 329 ? 37.794 -2.865 9.218 1.00 47.73 305 ASP A CA 1
ATOM 2368 C C . ASP A 1 329 ? 38.391 -4.274 9.065 1.00 46.27 305 ASP A C 1
ATOM 2369 O O . ASP A 1 329 ? 39.433 -4.452 8.431 1.00 45.80 305 ASP A O 1
ATOM 2374 N N . GLY A 1 330 ? 37.734 -5.266 9.663 1.00 44.68 306 GLY A N 1
ATOM 2375 C CA . GLY A 1 330 ? 38.061 -6.670 9.417 1.00 42.19 306 GLY A CA 1
ATOM 2376 C C . GLY A 1 330 ? 38.997 -7.382 10.380 1.00 40.36 306 GLY A C 1
ATOM 2377 O O . GLY A 1 330 ? 39.488 -8.471 10.063 1.00 39.96 306 GLY A O 1
ATOM 2378 N N . ASP A 1 331 ? 39.256 -6.791 11.546 1.00 37.62 307 ASP A N 1
ATOM 2379 C CA . ASP A 1 331 ? 40.125 -7.442 12.536 1.00 35.70 307 ASP A CA 1
ATOM 2380 C C . ASP A 1 331 ? 39.416 -8.669 13.107 1.00 33.83 307 ASP A C 1
ATOM 2381 O O . ASP A 1 331 ? 38.367 -8.530 13.729 1.00 34.52 307 ASP A O 1
ATOM 2386 N N . PRO A 1 332 ? 39.972 -9.873 12.873 1.00 33.27 308 PRO A N 1
ATOM 2387 C CA . PRO A 1 332 ? 39.324 -11.121 13.297 1.00 32.14 308 PRO A CA 1
ATOM 2388 C C . PRO A 1 332 ? 38.921 -11.152 14.773 1.00 32.04 308 PRO A C 1
ATOM 2389 O O . PRO A 1 332 ? 37.806 -11.570 15.092 1.00 30.83 308 PRO A O 1
ATOM 2393 N N . LEU A 1 333 ? 39.810 -10.713 15.658 1.00 31.32 309 LEU A N 1
ATOM 2394 C CA . LEU A 1 333 ? 39.496 -10.670 17.093 1.00 32.53 309 LEU A CA 1
ATOM 2395 C C . LEU A 1 333 ? 38.313 -9.747 17.427 1.00 32.29 309 LEU A C 1
ATOM 2396 O O . LEU A 1 333 ? 37.385 -10.154 18.118 1.00 32.11 309 LEU A O 1
ATOM 2401 N N . ALA A 1 334 ? 38.348 -8.516 16.923 1.00 32.84 310 ALA A N 1
ATOM 2402 C CA . ALA A 1 334 ? 37.277 -7.548 17.152 1.00 31.94 310 ALA A CA 1
ATOM 2403 C C . ALA A 1 334 ? 35.957 -8.021 16.545 1.00 31.89 310 ALA A C 1
ATOM 2404 O O . ALA A 1 334 ? 34.903 -7.888 17.160 1.00 32.26 310 ALA A O 1
ATOM 2406 N N . VAL A 1 335 ? 36.016 -8.576 15.335 1.00 32.09 311 VAL A N 1
ATOM 2407 C CA . VAL A 1 335 ? 34.848 -9.202 14.717 1.00 30.81 311 VAL A CA 1
ATOM 2408 C C . VAL A 1 335 ? 34.273 -10.276 15.644 1.00 31.10 311 VAL A C 1
ATOM 2409 O O . VAL A 1 335 ? 33.075 -10.278 15.937 1.00 32.91 311 VAL A O 1
ATOM 2413 N N . ASP A 1 336 ? 35.126 -11.172 16.126 1.00 31.38 312 ASP A N 1
ATOM 2414 C CA . ASP A 1 336 ? 34.676 -12.250 17.016 1.00 32.84 312 ASP A CA 1
ATOM 2415 C C . ASP A 1 336 ? 34.050 -11.747 18.330 1.00 33.55 312 ASP A C 1
ATOM 2416 O O . ASP A 1 336 ? 33.053 -12.301 18.815 1.00 33.99 312 ASP A O 1
ATOM 2421 N N . VAL A 1 337 ? 34.649 -10.710 18.902 1.00 33.41 313 VAL A N 1
ATOM 2422 C CA . VAL A 1 337 ? 34.117 -10.064 20.110 1.00 33.44 313 VAL A CA 1
ATOM 2423 C C . VAL A 1 337 ? 32.725 -9.451 19.850 1.00 33.50 313 VAL A C 1
ATOM 2424 O O . VAL A 1 337 ? 31.800 -9.645 20.639 1.00 34.93 313 VAL A O 1
ATOM 2428 N N . ILE A 1 338 ? 32.571 -8.736 18.741 1.00 34.13 314 ILE A N 1
ATOM 2429 C CA . ILE A 1 338 ? 31.262 -8.167 18.372 1.00 34.25 314 ILE A CA 1
ATOM 2430 C C . ILE A 1 338 ? 30.188 -9.232 18.090 1.00 33.13 314 ILE A C 1
ATOM 2431 O O . ILE A 1 338 ? 29.004 -9.049 18.432 1.00 31.13 314 ILE A O 1
ATOM 2436 N N . GLN A 1 339 ? 30.588 -10.331 17.451 1.00 33.73 315 GLN A N 1
ATOM 2437 C CA . GLN A 1 339 ? 29.656 -11.434 17.169 1.00 34.34 315 GLN A CA 1
ATOM 2438 C C . GLN A 1 339 ? 29.176 -12.086 18.462 1.00 34.31 315 GLN A C 1
ATOM 2439 O O . GLN A 1 339 ? 27.985 -12.338 18.616 1.00 35.39 315 GLN A O 1
ATOM 2445 N N A GLN A 1 340 ? 30.099 -12.336 19.388 0.40 34.50 316 GLN A N 1
ATOM 2446 N N B GLN A 1 340 ? 30.096 -12.330 19.390 0.60 34.82 316 GLN A N 1
ATOM 2447 C CA A GLN A 1 340 ? 29.749 -12.867 20.705 0.40 34.88 316 GLN A CA 1
ATOM 2448 C CA B GLN A 1 340 ? 29.749 -12.872 20.702 0.60 36.09 316 GLN A CA 1
ATOM 2449 C C A GLN A 1 340 ? 28.756 -11.959 21.434 0.40 35.11 316 GLN A C 1
ATOM 2450 C C B GLN A 1 340 ? 28.776 -11.962 21.465 0.60 35.60 316 GLN A C 1
ATOM 2451 O O A GLN A 1 340 ? 27.770 -12.434 21.999 0.40 34.80 316 GLN A O 1
ATOM 2452 O O B GLN A 1 340 ? 27.824 -12.438 22.080 0.60 35.16 316 GLN A O 1
ATOM 2463 N N . LEU A 1 341 ? 29.031 -10.656 21.417 1.00 35.51 317 LEU A N 1
ATOM 2464 C CA . LEU A 1 341 ? 28.120 -9.656 21.976 1.00 35.79 317 LEU A CA 1
ATOM 2465 C C . LEU A 1 341 ? 26.724 -9.779 21.355 1.00 34.97 317 LEU A C 1
ATOM 2466 O O . LEU A 1 341 ? 25.725 -9.795 22.074 1.00 36.01 317 LEU A O 1
ATOM 2471 N N . GLY A 1 342 ? 26.671 -9.857 20.027 1.00 35.06 318 GLY A N 1
ATOM 2472 C CA . GLY A 1 342 ? 25.421 -10.053 19.290 1.00 33.97 318 GLY A CA 1
ATOM 2473 C C . GLY A 1 342 ? 24.635 -11.286 19.698 1.00 35.60 318 GLY A C 1
ATOM 2474 O O . GLY A 1 342 ? 23.410 -11.249 19.779 1.00 35.39 318 GLY A O 1
ATOM 2475 N N . ARG A 1 343 ? 25.336 -12.387 19.960 1.00 36.37 319 ARG A N 1
ATOM 2476 C CA . ARG A 1 343 ? 24.680 -13.607 20.417 1.00 36.56 319 ARG A CA 1
ATOM 2477 C C . ARG A 1 343 ? 23.970 -13.419 21.756 1.00 37.83 319 ARG A C 1
ATOM 2478 O O . ARG A 1 343 ? 22.819 -13.834 21.921 1.00 37.09 319 ARG A O 1
ATOM 2486 N N . TYR A 1 344 ? 24.648 -12.761 22.692 1.00 38.55 320 TYR A N 1
ATOM 2487 C CA . TYR A 1 344 ? 24.076 -12.481 24.002 1.00 39.56 320 TYR A CA 1
ATOM 2488 C C . TYR A 1 344 ? 22.918 -11.480 23.938 1.00 39.27 320 TYR A C 1
ATOM 2489 O O . TYR A 1 344 ? 21.900 -11.669 24.602 1.00 38.30 320 TYR A O 1
ATOM 2498 N N . LEU A 1 345 ? 23.087 -10.423 23.149 1.00 38.17 321 LEU A N 1
ATOM 2499 C CA . LEU A 1 345 ? 22.008 -9.457 22.909 1.00 38.66 321 LEU A CA 1
ATOM 2500 C C . LEU A 1 345 ? 20.814 -10.117 22.223 1.00 38.07 321 LEU A C 1
ATOM 2501 O O . LEU A 1 345 ? 19.673 -9.864 22.592 1.00 38.18 321 LEU A O 1
ATOM 2506 N N . GLY A 1 346 ? 21.095 -10.968 21.236 1.00 36.77 322 GLY A N 1
ATOM 2507 C CA . GLY A 1 346 ? 20.077 -11.738 20.547 1.00 36.58 322 GLY A CA 1
ATOM 2508 C C . GLY A 1 346 ? 19.249 -12.608 21.481 1.00 36.66 322 GLY A C 1
ATOM 2509 O O . GLY A 1 346 ? 18.038 -12.718 21.309 1.00 36.69 322 GLY A O 1
ATOM 2510 N N . ALA A 1 347 ? 19.904 -13.238 22.458 1.00 36.36 323 ALA A N 1
ATOM 2511 C CA . ALA A 1 347 ? 19.215 -14.021 23.484 1.00 36.11 323 ALA A CA 1
ATOM 2512 C C . ALA A 1 347 ? 18.262 -13.157 24.327 1.00 35.30 323 ALA A C 1
ATOM 2513 O O . ALA A 1 347 ? 17.122 -13.541 24.587 1.00 34.60 323 ALA A O 1
ATOM 2515 N N . ALA A 1 348 ? 18.729 -11.992 24.743 1.00 34.54 324 ALA A N 1
ATOM 2516 C CA . ALA A 1 348 ? 17.902 -11.090 25.549 1.00 35.74 324 ALA A CA 1
ATOM 2517 C C . ALA A 1 348 ? 16.747 -10.504 24.724 1.00 35.37 324 ALA A C 1
ATOM 2518 O O . ALA A 1 348 ? 15.604 -10.398 25.205 1.00 34.80 324 ALA A O 1
ATOM 2520 N N . ILE A 1 349 ? 17.043 -10.154 23.474 1.00 33.78 325 ILE A N 1
ATOM 2521 C CA . ILE A 1 349 ? 16.036 -9.609 22.570 1.00 34.18 325 ILE A CA 1
ATOM 2522 C C . ILE A 1 349 ? 14.978 -10.671 22.223 1.00 33.72 325 ILE A C 1
ATOM 2523 O O . ILE A 1 349 ? 13.795 -10.346 22.122 1.00 34.39 325 ILE A O 1
ATOM 2528 N N . ALA A 1 350 ? 15.397 -11.931 22.068 1.00 32.88 326 ALA A N 1
ATOM 2529 C CA . ALA A 1 350 ? 14.447 -13.030 21.839 1.00 31.63 326 ALA A CA 1
ATOM 2530 C C . ALA A 1 350 ? 13.453 -13.173 22.989 1.00 31.59 326 ALA A C 1
ATOM 2531 O O . ALA A 1 350 ? 12.283 -13.488 22.770 1.00 31.75 326 ALA A O 1
ATOM 2533 N N . ILE A 1 351 ? 13.934 -12.973 24.211 1.00 31.75 327 ILE A N 1
ATOM 2534 C CA . ILE A 1 351 ? 13.071 -12.963 25.395 1.00 32.85 327 ILE A CA 1
ATOM 2535 C C . ILE A 1 351 ? 11.988 -11.882 25.302 1.00 33.31 327 ILE A C 1
ATOM 2536 O O . ILE A 1 351 ? 10.810 -12.148 25.542 1.00 32.59 327 ILE A O 1
ATOM 2541 N N . VAL A 1 352 ? 12.401 -10.672 24.935 1.00 33.84 328 VAL A N 1
ATOM 2542 C CA . VAL A 1 352 ? 11.505 -9.528 24.810 1.00 34.78 328 VAL A CA 1
ATOM 2543 C C . VAL A 1 352 ? 10.475 -9.731 23.685 1.00 34.91 328 VAL A C 1
ATOM 2544 O O . VAL A 1 352 ? 9.282 -9.380 23.841 1.00 35.24 328 VAL A O 1
ATOM 2548 N N . ILE A 1 353 ? 10.929 -10.324 22.579 1.00 33.27 329 ILE A N 1
ATOM 2549 C CA . ILE A 1 353 ? 10.048 -10.678 21.461 1.00 33.27 329 ILE A CA 1
ATOM 2550 C C . ILE A 1 353 ? 8.970 -11.658 21.913 1.00 32.80 329 ILE A C 1
ATOM 2551 O O . ILE A 1 353 ? 7.786 -11.440 21.652 1.00 34.71 329 ILE A O 1
ATOM 2556 N N . ASN A 1 354 ? 9.387 -12.740 22.573 1.00 31.24 330 ASN A N 1
ATOM 2557 C CA . ASN A 1 354 ? 8.460 -13.722 23.159 1.00 32.79 330 ASN A CA 1
ATOM 2558 C C . ASN A 1 354 ? 7.379 -13.115 24.053 1.00 33.52 330 ASN A C 1
ATOM 2559 O O . ASN A 1 354 ? 6.213 -13.495 23.977 1.00 34.97 330 ASN A O 1
ATOM 2564 N N . LEU A 1 355 ? 7.781 -12.186 24.907 1.00 34.09 331 LEU A N 1
ATOM 2565 C CA . LEU A 1 355 ? 6.870 -11.578 25.864 1.00 36.37 331 LEU A CA 1
ATOM 2566 C C . LEU A 1 355 ? 5.995 -10.484 25.279 1.00 35.98 331 LEU A C 1
ATOM 2567 O O . LEU A 1 355 ? 4.866 -10.298 25.730 1.00 36.02 331 LEU A O 1
ATOM 2572 N N . PHE A 1 356 ? 6.506 -9.758 24.289 1.00 35.68 332 PHE A N 1
ATOM 2573 C CA . PHE A 1 356 ? 5.802 -8.571 23.805 1.00 38.15 332 PHE A CA 1
ATOM 2574 C C . PHE A 1 356 ? 5.270 -8.619 22.374 1.00 39.83 332 PHE A C 1
ATOM 2575 O O . PHE A 1 356 ? 4.424 -7.798 22.020 1.00 40.20 332 PHE A O 1
ATOM 2583 N N . ASN A 1 357 ? 5.765 -9.553 21.557 1.00 39.93 333 ASN A N 1
ATOM 2584 C CA . ASN A 1 357 ? 5.355 -9.648 20.144 1.00 40.52 333 ASN A CA 1
ATOM 2585 C C . ASN A 1 357 ? 5.455 -8.275 19.432 1.00 39.86 333 ASN A C 1
ATOM 2586 O O . ASN A 1 357 ? 4.470 -7.809 18.841 1.00 39.42 333 ASN A O 1
ATOM 2591 N N . PRO A 1 358 ? 6.645 -7.625 19.483 1.00 38.35 334 PRO A N 1
ATOM 2592 C CA . PRO A 1 358 ? 6.770 -6.290 18.889 1.00 38.46 334 PRO A CA 1
ATOM 2593 C C . PRO A 1 358 ? 6.767 -6.330 17.361 1.00 38.53 334 PRO A C 1
ATOM 2594 O O . PRO A 1 358 ? 7.046 -7.379 16.767 1.00 37.44 334 PRO A O 1
ATOM 2598 N N . GLU A 1 359 ? 6.451 -5.194 16.740 1.00 38.89 335 GLU A N 1
ATOM 2599 C CA . GLU A 1 359 ? 6.453 -5.081 15.278 1.00 41.30 335 GLU A CA 1
ATOM 2600 C C . GLU A 1 359 ? 7.781 -4.538 14.755 1.00 41.75 335 GLU A C 1
ATOM 2601 O O . GLU A 1 359 ? 8.017 -4.531 13.549 1.00 42.64 335 GLU A O 1
ATOM 2607 N N . LYS A 1 360 ? 8.649 -4.088 15.659 1.00 41.16 336 LYS A N 1
ATOM 2608 C CA . LYS A 1 360 ? 9.936 -3.520 15.252 1.00 41.29 336 LYS A CA 1
ATOM 2609 C C . LYS A 1 360 ? 10.942 -3.484 16.390 1.00 40.70 336 LYS A C 1
ATOM 2610 O O . LYS A 1 360 ? 10.581 -3.227 17.541 1.00 39.91 336 LYS A O 1
ATOM 2616 N N . ILE A 1 361 ? 12.207 -3.739 16.054 1.00 40.37 337 ILE A N 1
ATOM 2617 C CA . ILE A 1 361 ? 13.305 -3.679 17.016 1.00 40.39 337 ILE A CA 1
ATOM 2618 C C . ILE A 1 361 ? 14.286 -2.599 16.585 1.00 40.26 337 ILE A C 1
ATOM 2619 O O . ILE A 1 361 ? 14.776 -2.624 15.454 1.00 40.04 337 ILE A O 1
ATOM 2624 N N . LEU A 1 362 ? 14.571 -1.661 17.486 1.00 39.05 338 LEU A N 1
ATOM 2625 C CA . LEU A 1 362 ? 15.620 -0.669 17.235 1.00 38.59 338 LEU A CA 1
ATOM 2626 C C . LEU A 1 362 ? 16.796 -0.891 18.169 1.00 38.24 338 LEU A C 1
ATOM 2627 O O . LEU A 1 362 ? 16.617 -1.222 19.343 1.00 38.22 338 LEU A O 1
ATOM 2632 N N . ILE A 1 363 ? 17.992 -0.677 17.633 1.00 37.86 339 ILE A N 1
ATOM 2633 C CA . ILE A 1 363 ? 19.231 -0.789 18.382 1.00 37.49 339 ILE A CA 1
ATOM 2634 C C . ILE A 1 363 ? 19.864 0.601 18.509 1.00 37.08 339 ILE A C 1
ATOM 2635 O O . ILE A 1 363 ? 20.028 1.313 17.523 1.00 37.65 339 ILE A O 1
ATOM 2640 N N . GLY A 1 364 ? 20.196 0.986 19.729 1.00 36.61 340 GLY A N 1
ATOM 2641 C CA . GLY A 1 364 ? 20.850 2.260 19.970 1.00 38.87 340 GLY A CA 1
ATOM 2642 C C . GLY A 1 364 ? 22.131 2.107 20.765 1.00 40.59 340 GLY A C 1
ATOM 2643 O O . GLY A 1 364 ? 22.199 1.311 21.712 1.00 42.08 340 GLY A O 1
ATOM 2644 N N . GLY A 1 365 ? 23.137 2.890 20.396 1.00 39.69 341 GLY A N 1
ATOM 2645 C CA . GLY A 1 365 ? 24.416 2.890 21.103 1.00 40.90 341 GLY A CA 1
ATOM 2646 C C . GLY A 1 365 ? 25.578 2.979 20.137 1.00 40.41 341 GLY A C 1
ATOM 2647 O O . GLY A 1 365 ? 25.396 2.810 18.928 1.00 39.67 341 GLY A O 1
ATOM 2648 N N . VAL A 1 366 ? 26.772 3.240 20.670 1.00 40.76 342 VAL A N 1
ATOM 2649 C CA . VAL A 1 366 ? 27.975 3.383 19.848 1.00 41.01 342 VAL A CA 1
ATOM 2650 C C . VAL A 1 366 ? 28.270 2.104 19.053 1.00 41.06 342 VAL A C 1
ATOM 2651 O O . VAL A 1 366 ? 28.864 2.151 17.972 1.00 39.54 342 VAL A O 1
ATOM 2655 N N . ILE A 1 367 ? 27.813 0.973 19.589 1.00 41.06 343 ILE A N 1
ATOM 2656 C CA . ILE A 1 367 ? 27.951 -0.337 18.943 1.00 41.56 343 ILE A CA 1
ATOM 2657 C C . ILE A 1 367 ? 27.356 -0.402 17.524 1.00 40.82 343 ILE A C 1
ATOM 2658 O O . ILE A 1 367 ? 27.667 -1.318 16.749 1.00 41.60 343 ILE A O 1
ATOM 2663 N N . ASN A 1 368 ? 26.510 0.566 17.178 1.00 39.42 344 ASN A N 1
ATOM 2664 C CA . ASN A 1 368 ? 25.979 0.663 15.818 1.00 38.78 344 ASN A CA 1
ATOM 2665 C C . ASN A 1 368 ? 27.050 0.973 14.757 1.00 39.15 344 ASN A C 1
ATOM 2666 O O . ASN A 1 368 ? 26.797 0.839 13.553 1.00 38.09 344 ASN A O 1
ATOM 2671 N N A GLN A 1 369 ? 28.236 1.372 15.210 0.50 38.93 345 GLN A N 1
ATOM 2672 N N B GLN A 1 369 ? 28.226 1.400 15.218 0.50 38.86 345 GLN A N 1
ATOM 2673 C CA A GLN A 1 369 ? 29.378 1.594 14.319 0.50 39.50 345 GLN A CA 1
ATOM 2674 C CA B GLN A 1 369 ? 29.397 1.589 14.358 0.50 39.45 345 GLN A CA 1
ATOM 2675 C C A GLN A 1 369 ? 29.940 0.276 13.777 0.50 39.18 345 GLN A C 1
ATOM 2676 C C B GLN A 1 369 ? 29.756 0.271 13.674 0.50 39.07 345 GLN A C 1
ATOM 2677 O O A GLN A 1 369 ? 30.726 0.268 12.829 0.50 39.28 345 GLN A O 1
ATOM 2678 O O B GLN A 1 369 ? 30.213 0.258 12.530 0.50 38.90 345 GLN A O 1
ATOM 2689 N N . ALA A 1 370 ? 29.519 -0.832 14.380 1.00 39.01 346 ALA A N 1
ATOM 2690 C CA . ALA A 1 370 ? 29.844 -2.166 13.883 1.00 38.79 346 ALA A CA 1
ATOM 2691 C C . ALA A 1 370 ? 28.580 -2.962 13.535 1.00 39.12 346 ALA A C 1
ATOM 2692 O O . ALA A 1 370 ? 28.585 -4.196 13.589 1.00 39.36 346 ALA A O 1
ATOM 2694 N N . LYS A 1 371 ? 27.509 -2.262 13.155 1.00 38.63 347 LYS A N 1
ATOM 2695 C CA . LYS A 1 371 ? 26.213 -2.916 12.919 1.00 39.68 347 LYS A CA 1
ATOM 2696 C C . LYS A 1 371 ? 26.227 -3.992 11.832 1.00 39.36 347 LYS A C 1
ATOM 2697 O O . LYS A 1 371 ? 25.476 -4.960 11.923 1.00 40.56 347 LYS A O 1
ATOM 2703 N N . SER A 1 372 ? 27.084 -3.832 10.819 1.00 38.59 348 SER A N 1
ATOM 2704 C CA . SER A 1 372 ? 27.224 -4.833 9.759 1.00 37.75 348 SER A CA 1
ATOM 2705 C C . SER A 1 372 ? 27.663 -6.184 10.312 1.00 36.41 348 SER A C 1
ATOM 2706 O O . SER A 1 372 ? 27.342 -7.230 9.737 1.00 35.46 348 SER A O 1
ATOM 2709 N N . ILE A 1 373 ? 28.386 -6.152 11.433 1.00 35.90 349 ILE A N 1
ATOM 2710 C CA . ILE A 1 373 ? 28.888 -7.354 12.102 1.00 36.31 349 ILE A CA 1
ATOM 2711 C C . ILE A 1 373 ? 27.926 -7.816 13.202 1.00 36.28 349 ILE A C 1
ATOM 2712 O O . ILE A 1 373 ? 27.639 -9.010 13.340 1.00 35.98 349 ILE A O 1
ATOM 2717 N N . LEU A 1 374 ? 27.424 -6.857 13.972 1.00 35.20 350 LEU A N 1
ATOM 2718 C CA . LEU A 1 374 ? 26.550 -7.137 15.106 1.00 35.26 350 LEU A CA 1
ATOM 2719 C C . LEU A 1 374 ? 25.166 -7.669 14.718 1.00 34.56 350 LEU A C 1
ATOM 2720 O O . LEU A 1 374 ? 24.681 -8.630 15.309 1.00 35.46 350 LEU A O 1
ATOM 2725 N N . TYR A 1 375 ? 24.525 -7.043 13.739 1.00 34.55 351 TYR A N 1
ATOM 2726 C CA . TYR A 1 375 ? 23.124 -7.350 13.446 1.00 33.95 351 TYR A CA 1
ATOM 2727 C C . TYR A 1 375 ? 22.871 -8.790 12.999 1.00 35.20 351 TYR A C 1
ATOM 2728 O O . TYR A 1 375 ? 21.923 -9.416 13.478 1.00 35.48 351 TYR A O 1
ATOM 2737 N N . PRO A 1 376 ? 23.680 -9.315 12.054 1.00 34.29 352 PRO A N 1
ATOM 2738 C CA . PRO A 1 376 ? 23.500 -10.726 11.678 1.00 35.38 352 PRO A CA 1
ATOM 2739 C C . PRO A 1 376 ? 23.625 -11.718 12.838 1.00 35.21 352 PRO A C 1
ATOM 2740 O O . PRO A 1 376 ? 22.909 -12.723 12.857 1.00 34.97 352 PRO A O 1
ATOM 2744 N N . SER A 1 377 ? 24.519 -11.439 13.783 1.00 35.73 353 SER A N 1
ATOM 2745 C CA . SER A 1 377 ? 24.658 -12.264 14.990 1.00 36.93 353 SER A CA 1
ATOM 2746 C C . SER A 1 377 ? 23.429 -12.229 15.889 1.00 37.93 353 SER A C 1
ATOM 2747 O O . SER A 1 377 ? 22.985 -13.272 16.381 1.00 38.99 353 SER A O 1
ATOM 2750 N N . ILE A 1 378 ? 22.896 -11.026 16.105 1.00 37.36 354 ILE A N 1
ATOM 2751 C CA . ILE A 1 378 ? 21.646 -10.834 16.836 1.00 36.71 354 ILE A CA 1
ATOM 2752 C C . ILE A 1 378 ? 20.495 -11.566 16.156 1.00 37.71 354 ILE A C 1
ATOM 2753 O O . ILE A 1 378 ? 19.729 -12.282 16.814 1.00 36.61 354 ILE A O 1
ATOM 2758 N N . GLU A 1 379 ? 20.370 -11.369 14.845 1.00 36.71 355 GLU A N 1
ATOM 2759 C CA . GLU A 1 379 ? 19.261 -11.924 14.084 1.00 39.38 355 GLU A CA 1
ATOM 2760 C C . GLU A 1 379 ? 19.215 -13.449 14.072 1.00 38.02 355 GLU A C 1
ATOM 2761 O O . GLU A 1 379 ? 18.136 -14.017 14.131 1.00 37.20 355 GLU A O 1
ATOM 2767 N N A GLN A 1 380 ? 20.368 -14.108 13.976 0.50 38.32 356 GLN A N 1
ATOM 2768 N N B GLN A 1 380 ? 20.381 -14.094 14.006 0.50 38.89 356 GLN A N 1
ATOM 2769 C CA A GLN A 1 380 ? 20.386 -15.574 13.948 0.50 38.10 356 GLN A CA 1
ATOM 2770 C CA B GLN A 1 380 ? 20.461 -15.559 14.044 0.50 39.43 356 GLN A CA 1
ATOM 2771 C C A GLN A 1 380 ? 19.933 -16.153 15.288 0.50 37.93 356 GLN A C 1
ATOM 2772 C C B GLN A 1 380 ? 19.950 -16.093 15.381 0.50 38.93 356 GLN A C 1
ATOM 2773 O O A GLN A 1 380 ? 19.250 -17.171 15.332 0.50 36.80 356 GLN A O 1
ATOM 2774 O O B GLN A 1 380 ? 19.187 -17.055 15.419 0.50 37.85 356 GLN A O 1
ATOM 2785 N N A CYS A 1 381 ? 20.303 -15.490 16.379 0.50 38.17 357 CYS A N 1
ATOM 2786 N N B CYS A 1 381 ? 20.374 -15.465 16.474 0.50 38.95 357 CYS A N 1
ATOM 2787 C CA A CYS A 1 381 ? 19.865 -15.924 17.700 0.50 38.46 357 CYS A CA 1
ATOM 2788 C CA B CYS A 1 381 ? 19.873 -15.827 17.796 0.50 39.28 357 CYS A CA 1
ATOM 2789 C C A CYS A 1 381 ? 18.383 -15.622 17.976 0.50 38.13 357 CYS A C 1
ATOM 2790 C C B CYS A 1 381 ? 18.366 -15.673 17.879 0.50 38.53 357 CYS A C 1
ATOM 2791 O O A CYS A 1 381 ? 17.725 -16.377 18.684 0.50 37.65 357 CYS A O 1
ATOM 2792 O O B CYS A 1 381 ? 17.675 -16.568 18.362 0.50 37.85 357 CYS A O 1
ATOM 2797 N N . ILE A 1 382 ? 17.866 -14.531 17.410 1.00 37.96 358 ILE A N 1
ATOM 2798 C CA . ILE A 1 382 ? 16.421 -14.260 17.403 1.00 37.76 358 ILE A CA 1
ATOM 2799 C C . ILE A 1 382 ? 15.640 -15.375 16.695 1.00 37.11 358 ILE A C 1
ATOM 2800 O O . ILE A 1 382 ? 14.620 -15.841 17.211 1.00 36.82 358 ILE A O 1
ATOM 2805 N N . ARG A 1 383 ? 16.132 -15.812 15.533 1.00 36.06 359 ARG A N 1
ATOM 2806 C CA . ARG A 1 383 ? 15.485 -16.876 14.765 1.00 36.15 359 ARG A CA 1
ATOM 2807 C C . ARG A 1 383 ? 15.429 -18.188 15.545 1.00 35.91 359 ARG A C 1
ATOM 2808 O O . ARG A 1 383 ? 14.478 -18.961 15.423 1.00 34.14 359 ARG A O 1
ATOM 2816 N N . GLU A 1 384 ? 16.469 -18.434 16.335 1.00 35.66 360 GLU A N 1
ATOM 2817 C CA . GLU A 1 384 ? 16.622 -19.714 17.014 1.00 37.87 360 GLU A CA 1
ATOM 2818 C C . GLU A 1 384 ? 15.922 -19.758 18.380 1.00 35.97 360 GLU A C 1
ATOM 2819 O O . GLU A 1 384 ? 15.741 -20.834 18.949 1.00 33.53 360 GLU A O 1
ATOM 2825 N N . GLN A 1 385 ? 15.522 -18.592 18.889 1.00 34.84 361 GLN A N 1
ATOM 2826 C CA . GLN A 1 385 ? 15.030 -18.494 20.266 1.00 35.44 361 GLN A CA 1
ATOM 2827 C C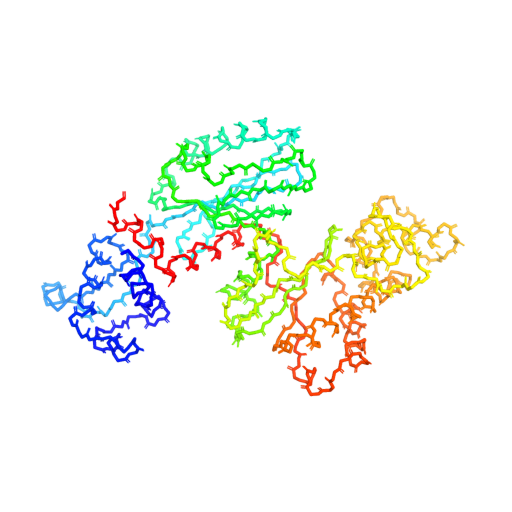 . GLN A 1 385 ? 13.690 -17.770 20.429 1.00 35.33 361 GLN A C 1
ATOM 2828 O O . GLN A 1 385 ? 13.303 -17.399 21.541 1.00 34.84 361 GLN A O 1
ATOM 2834 N N . SER A 1 386 ? 12.988 -17.578 19.320 1.00 35.81 362 SER A N 1
ATOM 2835 C CA . SER A 1 386 ? 11.642 -17.000 19.336 1.00 36.14 362 SER A CA 1
ATOM 2836 C C . SER A 1 386 ? 10.830 -17.607 18.202 1.00 36.94 362 SER A C 1
ATOM 2837 O O . SER A 1 386 ? 11.406 -18.158 17.257 1.00 35.47 362 SER A O 1
ATOM 2840 N N . LEU A 1 387 ? 9.500 -17.543 18.321 1.00 36.95 363 LEU A N 1
ATOM 2841 C CA . LEU A 1 387 ? 8.595 -18.123 17.330 1.00 39.20 363 LEU A CA 1
ATOM 2842 C C . LEU A 1 387 ? 8.790 -17.505 15.943 1.00 39.49 363 LEU A C 1
ATOM 2843 O O . LEU A 1 387 ? 8.829 -16.276 15.811 1.00 38.58 363 LEU A O 1
ATOM 2848 N N . PRO A 1 388 ? 8.918 -18.354 14.906 1.00 40.14 364 PRO A N 1
ATOM 2849 C CA . PRO A 1 388 ? 8.916 -17.893 13.516 1.00 40.36 364 PRO A CA 1
ATOM 2850 C C . PRO A 1 388 ? 7.860 -16.831 13.220 1.00 40.40 364 PRO A C 1
ATOM 2851 O O . PRO A 1 388 ? 8.201 -15.783 12.679 1.00 40.63 364 PRO A O 1
ATOM 2855 N N . VAL A 1 389 ? 6.608 -17.071 13.607 1.00 40.56 365 VAL A N 1
ATOM 2856 C CA . VAL A 1 389 ? 5.534 -16.102 13.356 1.00 42.92 365 VAL A CA 1
ATOM 2857 C C . VAL A 1 389 ? 5.805 -14.721 13.979 1.00 43.69 365 VAL A C 1
ATOM 2858 O O . VAL A 1 389 ? 5.377 -13.696 13.441 1.00 44.14 365 VAL A O 1
ATOM 2862 N N . TYR A 1 390 ? 6.531 -14.703 15.097 1.00 43.85 366 TYR A N 1
ATOM 2863 C CA . TYR A 1 390 ? 6.863 -13.462 15.808 1.00 44.66 366 TYR A CA 1
ATOM 2864 C C . TYR A 1 390 ? 7.971 -12.658 15.139 1.00 45.82 366 TYR A C 1
ATOM 2865 O O . TYR A 1 390 ? 7.999 -11.440 15.248 1.00 46.21 366 TYR A O 1
ATOM 2874 N N . HIS A 1 391 ? 8.903 -13.339 14.481 1.00 47.53 367 HIS A N 1
ATOM 2875 C CA . HIS A 1 3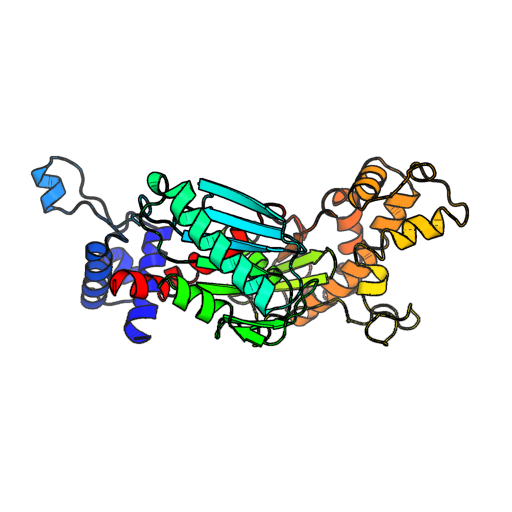91 ? 10.089 -12.665 13.956 1.00 49.36 367 HIS A CA 1
ATOM 2876 C C . HIS A 1 391 ? 10.200 -12.668 12.425 1.00 52.13 367 HIS A C 1
ATOM 2877 O O . HIS A 1 391 ? 11.253 -12.320 11.883 1.00 52.63 367 HIS A O 1
ATOM 2884 N N . GLN A 1 392 ? 9.117 -13.043 11.745 1.00 54.90 368 GLN A N 1
ATOM 2885 C CA . GLN A 1 392 ? 9.106 -13.164 10.280 1.00 59.44 368 GLN A CA 1
ATOM 2886 C C . GLN A 1 392 ? 9.382 -11.850 9.545 1.00 61.17 368 GLN A C 1
ATOM 2887 O O . GLN A 1 392 ? 10.331 -11.754 8.759 1.00 62.41 368 GLN A O 1
ATOM 2893 N N . ASP A 1 393 ? 8.549 -10.850 9.807 1.00 62.71 369 ASP A N 1
ATOM 2894 C CA . ASP A 1 393 ? 8.657 -9.545 9.161 1.00 63.92 369 ASP A CA 1
ATOM 2895 C C . ASP A 1 393 ? 9.259 -8.521 10.119 1.00 63.72 369 ASP A C 1
ATOM 2896 O O . ASP A 1 393 ? 8.942 -7.328 10.069 1.00 64.62 369 ASP A O 1
ATOM 2901 N N . LEU A 1 394 ? 10.139 -9.000 10.990 1.00 62.84 370 LEU A N 1
ATOM 2902 C CA . LEU A 1 394 ? 10.677 -8.178 12.059 1.00 61.35 370 LEU A CA 1
ATOM 2903 C C . LEU A 1 394 ? 11.945 -7.463 11.619 1.00 60.75 370 LEU A C 1
ATOM 2904 O O . LEU A 1 394 ? 12.994 -8.081 11.425 1.00 60.86 370 LEU A O 1
ATOM 2909 N N . LYS A 1 395 ? 11.830 -6.147 11.453 1.00 59.64 371 LYS A N 1
ATOM 2910 C CA . LYS A 1 395 ? 12.971 -5.318 11.081 1.00 57.41 371 LYS A CA 1
ATOM 2911 C C . LYS A 1 395 ? 13.850 -5.061 12.285 1.00 54.52 371 LYS A C 1
ATOM 2912 O O . LYS A 1 395 ? 13.344 -4.726 13.367 1.00 52.80 371 LYS A O 1
ATOM 2918 N N . LEU A 1 396 ? 15.155 -5.251 12.088 1.00 50.88 372 LEU A N 1
ATOM 2919 C CA . LEU A 1 396 ? 16.169 -4.844 13.061 1.00 49.16 372 LEU A CA 1
ATOM 2920 C C . LEU A 1 396 ? 16.869 -3.600 12.526 1.00 45.94 372 LEU A C 1
ATOM 2921 O O . LEU A 1 396 ? 17.602 -3.682 11.544 1.00 44.64 372 LEU A O 1
ATOM 2926 N N . VAL A 1 397 ? 16.632 -2.444 13.143 1.00 43.48 373 VAL A N 1
ATOM 2927 C CA . VAL A 1 397 ? 17.193 -1.202 12.600 1.00 41.67 373 VAL A CA 1
ATOM 2928 C C . VAL A 1 397 ? 17.881 -0.307 13.630 1.00 40.11 373 VAL A C 1
ATOM 2929 O O . VAL A 1 397 ? 17.580 -0.357 14.833 1.00 39.14 373 VAL A O 1
ATOM 2933 N N . GLU A 1 398 ? 18.809 0.510 13.137 1.00 38.34 374 GLU A N 1
ATOM 2934 C CA . GLU A 1 398 ? 19.483 1.514 13.951 1.00 39.46 374 GLU A CA 1
ATOM 2935 C C . GLU A 1 398 ? 18.522 2.638 14.372 1.00 37.90 374 GLU A C 1
ATOM 2936 O O . GLU A 1 398 ? 17.695 3.100 13.578 1.00 36.44 374 GLU A O 1
ATOM 2942 N N . SER A 1 399 ? 18.650 3.077 15.624 1.00 38.14 375 SER A N 1
ATOM 2943 C CA . SER A 1 399 ? 17.884 4.204 16.139 1.00 37.48 375 SER A CA 1
ATOM 2944 C C . SER A 1 399 ? 18.295 5.479 15.412 1.00 37.13 375 SER A C 1
ATOM 2945 O O . SER A 1 399 ? 19.448 5.621 15.019 1.00 35.69 375 SER A O 1
ATOM 2948 N N . ARG A 1 400 ? 17.351 6.401 15.241 1.00 37.27 376 ARG A N 1
ATOM 2949 C CA . ARG A 1 400 ? 17.640 7.720 14.673 1.00 38.23 376 ARG A CA 1
ATOM 2950 C C . ARG A 1 400 ? 18.539 8.561 15.598 1.00 38.75 376 ARG A C 1
ATOM 2951 O O . ARG A 1 400 ? 19.466 9.241 15.130 1.00 37.32 376 ARG A O 1
ATOM 2959 N N . PHE A 1 401 ? 18.275 8.498 16.904 1.00 37.56 377 PHE A N 1
ATOM 2960 C CA . PHE A 1 401 ? 18.997 9.332 17.859 1.00 39.59 377 PHE A CA 1
ATOM 2961 C C . PHE A 1 401 ? 20.022 8.555 18.664 1.00 41.91 377 PHE A C 1
ATOM 2962 O O . PHE A 1 401 ? 19.857 7.361 18.907 1.00 42.34 377 PHE A O 1
ATOM 2970 N N . TYR A 1 402 ? 21.096 9.235 19.048 1.00 45.38 378 TYR A N 1
ATOM 2971 C CA . TYR A 1 402 ? 22.001 8.736 20.081 1.00 49.67 378 TYR A CA 1
ATOM 2972 C C . TYR A 1 402 ? 22.753 9.864 20.760 1.00 50.57 378 TYR A C 1
ATOM 2973 O O . TYR A 1 402 ? 22.756 9.948 21.989 1.00 53.39 378 TYR A O 1
ATOM 2982 N N . LYS A 1 403 ? 23.390 10.720 19.967 1.00 50.75 379 LYS A N 1
ATOM 2983 C CA . LYS A 1 403 ? 24.130 11.861 20.512 1.00 51.78 379 LYS A CA 1
ATOM 2984 C C . LYS A 1 403 ? 23.248 13.097 20.690 1.00 51.20 379 LYS A C 1
ATOM 2985 O O . LYS A 1 403 ? 23.697 14.116 21.219 1.00 51.79 379 LYS A O 1
ATOM 2991 N N . GLN A 1 404 ? 21.994 12.999 20.252 1.00 50.75 380 GLN A N 1
ATOM 2992 C CA . GLN A 1 404 ? 21.006 14.046 20.499 1.00 49.71 380 GLN A CA 1
ATOM 2993 C C . GLN A 1 404 ? 20.408 13.772 21.871 1.00 49.09 380 GLN A C 1
ATOM 2994 O O . GLN A 1 404 ? 19.350 13.144 22.007 1.00 48.72 380 GLN A O 1
ATOM 3000 N N . ALA A 1 405 ? 21.120 14.243 22.887 1.00 47.07 381 ALA A N 1
ATOM 3001 C CA . ALA A 1 405 ? 20.833 13.891 24.265 1.00 46.14 381 ALA A CA 1
ATOM 3002 C C . ALA A 1 405 ? 19.524 14.481 24.792 1.00 43.78 381 ALA A C 1
ATOM 3003 O O . ALA A 1 405 ? 18.967 13.970 25.764 1.00 44.12 381 ALA A O 1
ATOM 3005 N N . THR A 1 406 ? 19.034 15.548 24.162 1.00 41.54 382 THR A N 1
ATOM 3006 C CA . THR A 1 406 ? 17.826 16.215 24.660 1.00 39.55 382 THR A CA 1
ATOM 3007 C C . THR A 1 406 ? 16.544 15.937 23.850 1.00 39.16 382 THR A C 1
ATOM 3008 O O . THR A 1 406 ? 15.470 16.408 24.224 1.00 35.54 382 THR A O 1
ATOM 3012 N N . MET A 1 407 ? 16.660 15.175 22.760 1.00 37.96 383 MET A N 1
ATOM 3013 C CA . MET A 1 407 ? 15.481 14.733 22.008 1.00 38.39 383 MET A CA 1
ATOM 3014 C C . MET A 1 407 ? 14.511 13.877 22.819 1.00 37.98 383 MET A C 1
ATOM 3015 O O . MET A 1 407 ? 13.304 13.976 22.598 1.00 39.36 383 MET A O 1
ATOM 3020 N N . PRO A 1 408 ? 15.022 13.004 23.725 1.00 37.73 384 PRO A N 1
ATOM 3021 C CA . PRO A 1 408 ? 14.115 12.333 24.651 1.00 35.95 384 PRO A CA 1
ATOM 3022 C C . PRO A 1 408 ? 13.228 13.298 25.443 1.00 35.66 384 PRO A C 1
ATOM 3023 O O . PRO A 1 408 ? 12.044 13.041 25.592 1.00 34.32 384 PRO A O 1
ATOM 3027 N N . GLY A 1 409 ? 13.786 14.412 25.926 1.00 34.56 385 GLY A N 1
ATOM 3028 C CA . GLY A 1 409 ? 12.979 15.395 26.642 1.00 33.66 385 GLY A CA 1
ATOM 3029 C C . GLY A 1 409 ? 11.962 16.060 25.729 1.00 34.23 385 GLY A C 1
ATOM 3030 O O . GLY A 1 409 ? 10.834 16.350 26.143 1.00 32.92 385 GLY A O 1
ATOM 3031 N N . ALA A 1 410 ? 12.364 16.287 24.479 1.00 34.20 386 ALA A N 1
ATOM 3032 C CA . ALA A 1 410 ? 11.464 16.836 23.459 1.00 34.75 386 ALA A CA 1
ATOM 3033 C C . ALA A 1 410 ? 10.222 15.961 23.261 1.00 33.84 386 ALA A C 1
ATOM 3034 O O . ALA A 1 410 ? 9.113 16.478 23.127 1.00 34.65 386 ALA A O 1
ATOM 3036 N N . ALA A 1 411 ? 10.421 14.642 23.277 1.00 34.51 387 ALA A N 1
ATOM 3037 C CA . ALA A 1 411 ? 9.342 13.664 23.162 1.00 33.51 387 ALA A CA 1
ATOM 3038 C C . ALA A 1 411 ? 8.339 13.750 24.307 1.00 34.16 387 ALA A C 1
ATOM 3039 O O . ALA A 1 411 ? 7.134 13.625 24.092 1.00 32.91 387 ALA A O 1
ATOM 3041 N N . LEU A 1 412 ? 8.839 13.959 25.525 1.00 34.13 388 LEU A N 1
ATOM 3042 C CA . LEU A 1 412 ? 7.987 14.125 26.701 1.00 33.53 388 LEU A CA 1
ATOM 3043 C C . LEU A 1 412 ? 7.054 15.330 26.533 1.00 32.58 388 LEU A C 1
ATOM 3044 O O . LEU A 1 412 ? 5.892 15.276 26.918 1.00 33.08 388 LEU A O 1
ATOM 3049 N N . ILE A 1 413 ? 7.598 16.414 25.998 1.00 32.36 389 ILE A N 1
ATOM 3050 C CA . ILE A 1 413 ? 6.852 17.663 25.769 1.00 33.31 389 ILE A CA 1
ATOM 3051 C C . ILE A 1 413 ? 5.820 17.462 24.654 1.00 33.05 389 ILE A C 1
ATOM 3052 O O . ILE A 1 413 ? 4.656 17.826 24.810 1.00 33.01 389 ILE A O 1
ATOM 3057 N N . LYS A 1 414 ? 6.243 16.877 23.537 1.00 32.56 390 LYS A N 1
ATOM 3058 C CA . LYS A 1 414 ? 5.294 16.592 22.465 1.00 34.57 390 LYS A CA 1
ATOM 3059 C C . LYS A 1 414 ? 4.123 15.728 22.970 1.00 34.56 390 LYS A C 1
ATOM 3060 O O . LYS A 1 414 ? 2.966 16.057 22.702 1.00 34.60 390 LYS A O 1
ATOM 3066 N N A GLN A 1 415 ? 4.418 14.661 23.713 0.50 34.32 391 GLN A N 1
ATOM 3067 N N B GLN A 1 415 ? 4.441 14.650 23.699 0.50 33.85 391 GLN A N 1
ATOM 3068 C CA A GLN A 1 415 ? 3.364 13.785 24.228 0.50 34.70 391 GLN A CA 1
ATOM 3069 C CA B GLN A 1 415 ? 3.440 13.759 24.307 0.50 33.72 391 GLN A CA 1
ATOM 3070 C C A GLN A 1 415 ? 2.470 14.472 25.267 0.50 33.81 391 GLN A C 1
ATOM 3071 C C B GLN A 1 415 ? 2.478 14.524 25.208 0.50 33.23 391 GLN A C 1
ATOM 3072 O O A GLN A 1 415 ? 1.277 14.166 25.348 0.50 33.59 391 GLN A O 1
ATOM 3073 O O B GLN A 1 415 ? 1.261 14.320 25.145 0.50 32.93 391 GLN A O 1
ATOM 3084 N N . ALA A 1 416 ? 3.031 15.408 26.036 1.00 32.75 392 ALA A N 1
ATOM 3085 C CA . ALA A 1 416 ? 2.231 16.195 27.001 1.00 33.10 392 ALA A CA 1
ATOM 3086 C C . ALA A 1 416 ? 1.284 17.183 26.312 1.00 33.72 392 ALA A C 1
ATOM 3087 O O . ALA A 1 416 ? 0.237 17.508 26.861 1.00 33.71 392 ALA A O 1
ATOM 3089 N N . LEU A 1 417 ? 1.664 17.660 25.126 1.00 31.77 393 LEU A N 1
ATOM 3090 C CA . LEU A 1 417 ? 0.757 18.455 24.274 1.00 33.32 393 LEU A CA 1
ATOM 3091 C C . LEU A 1 417 ? -0.400 17.575 23.761 1.00 33.99 393 LEU A C 1
ATOM 3092 O O . LEU A 1 417 ? -1.567 17.939 23.879 1.00 34.77 393 LEU A O 1
ATOM 3097 N N . TYR A 1 418 ? -0.056 16.415 23.214 1.00 33.82 394 TYR A N 1
ATOM 3098 C CA . TYR A 1 418 ? -1.040 15.452 22.714 1.00 35.30 394 TYR A CA 1
ATOM 3099 C C . TYR A 1 418 ? -1.951 14.869 23.810 1.00 35.98 394 TYR A C 1
ATOM 3100 O O . TYR A 1 418 ? -3.110 14.539 23.549 1.00 36.87 394 TYR A O 1
ATOM 3109 N N . ASP A 1 419 ? -1.424 14.721 25.023 1.00 35.50 395 ASP A N 1
ATOM 3110 C CA . ASP A 1 419 ? -2.241 14.277 26.147 1.00 35.86 395 ASP A CA 1
ATOM 3111 C C . ASP A 1 419 ? -3.114 15.428 26.649 1.00 36.02 395 ASP A C 1
ATOM 3112 O O . ASP A 1 419 ? -4.062 15.202 27.398 1.00 36.49 395 ASP A O 1
ATOM 3117 N N . GLY A 1 420 ? -2.786 16.653 26.228 1.00 36.07 396 GLY A N 1
ATOM 3118 C CA . GLY A 1 420 ? -3.553 17.850 26.579 1.00 36.95 396 GLY A CA 1
ATOM 3119 C C . GLY A 1 420 ? -3.101 18.504 27.873 1.00 39.34 396 GLY A C 1
ATOM 3120 O O . GLY A 1 420 ? -3.503 19.636 28.174 1.00 38.68 396 GLY A O 1
ATOM 3121 N N . LEU A 1 421 ? -2.268 17.799 28.641 1.00 39.12 397 LEU A N 1
ATOM 3122 C CA . LEU A 1 421 ? -1.765 18.313 29.919 1.00 40.65 397 LEU A CA 1
ATOM 3123 C C . LEU A 1 421 ? -1.087 19.683 29.770 1.00 39.85 397 LEU A C 1
ATOM 3124 O O . LEU A 1 421 ? -1.407 20.630 30.494 1.00 39.16 397 LEU A O 1
ATOM 3129 N N . LEU A 1 422 ? -0.152 19.775 28.831 1.00 38.79 398 LEU A N 1
ATOM 3130 C CA . LEU A 1 422 ? 0.623 20.995 28.653 1.00 37.49 398 LEU A CA 1
ATOM 3131 C C . LEU A 1 422 ? -0.219 22.101 28.025 1.00 36.40 398 LEU A C 1
ATOM 3132 O O . LEU A 1 422 ? -0.073 23.265 28.394 1.00 36.50 398 LEU A O 1
ATOM 3137 N N . LEU A 1 423 ? -1.103 21.734 27.100 1.00 35.94 399 LEU A N 1
ATOM 3138 C CA . LEU A 1 423 ? -2.050 22.691 26.521 1.00 37.23 399 LEU A CA 1
ATOM 3139 C C . LEU A 1 423 ? -2.830 23.432 27.603 1.00 38.80 399 LEU A C 1
ATOM 3140 O O . LEU A 1 423 ? -2.951 24.655 27.557 1.00 38.25 399 LEU A O 1
ATOM 3145 N N . MET A 1 424 ? -3.341 22.687 28.581 1.00 39.13 400 MET A N 1
ATOM 3146 C CA . MET A 1 424 ? -4.164 23.287 29.613 1.00 40.50 400 MET A CA 1
ATOM 3147 C C . MET A 1 424 ? -3.329 24.196 30.507 1.00 40.50 400 MET A C 1
ATOM 3148 O O . MET A 1 424 ? -3.800 25.252 30.922 1.00 40.49 400 MET A O 1
ATOM 3153 N N . LYS A 1 425 ? -2.084 23.802 30.771 1.00 39.17 401 LYS A N 1
ATOM 3154 C CA . LYS A 1 425 ? -1.160 24.655 31.508 1.00 39.64 401 LYS A CA 1
ATOM 3155 C C . LYS A 1 425 ? -0.885 25.969 30.780 1.00 39.65 401 LYS A C 1
ATOM 3156 O O . LYS A 1 425 ? -0.855 27.025 31.409 1.00 39.08 401 LYS A O 1
ATOM 3162 N N . VAL A 1 426 ? -0.715 25.899 29.460 1.00 39.89 402 VAL A N 1
ATOM 3163 C CA . VAL A 1 426 ? -0.500 27.090 28.631 1.00 41.65 402 VAL A CA 1
ATOM 3164 C C . VAL A 1 426 ? -1.762 27.966 28.536 1.00 42.75 402 VAL A C 1
ATOM 3165 O O . VAL A 1 426 ? -1.669 29.194 28.600 1.00 43.73 402 VAL A O 1
ATOM 3169 N N . VAL A 1 427 ? -2.926 27.335 28.378 1.00 44.02 403 VAL A N 1
ATOM 3170 C CA . VAL A 1 427 ? -4.217 28.041 28.365 1.00 44.98 403 VAL A CA 1
ATOM 3171 C C . VAL A 1 427 ? -4.464 28.729 29.708 1.00 46.73 403 VAL A C 1
ATOM 3172 O O . VAL A 1 427 ? -4.827 29.904 29.754 1.00 47.80 403 VAL A O 1
ATOM 3176 N N . GLU A 1 428 ? -4.250 27.990 30.794 1.00 47.71 404 GLU A N 1
ATOM 3177 C CA . GLU A 1 428 ? -4.460 28.481 32.152 1.00 49.68 404 GLU A CA 1
ATOM 3178 C C . GLU A 1 428 ? -3.635 29.738 32.443 1.00 50.21 404 GLU A C 1
ATOM 3179 O O . GLU A 1 428 ? -3.995 30.539 33.308 1.00 50.46 404 GLU A O 1
ATOM 3185 N N . GLY A 1 429 ? -2.539 29.902 31.706 1.00 51.05 405 GLY A N 1
ATOM 3186 C CA . GLY A 1 429 ? -1.613 31.010 31.902 1.00 52.01 405 GLY A CA 1
ATOM 3187 C C . GLY A 1 429 ? -0.372 30.530 32.629 1.00 52.67 405 GLY A C 1
ATOM 3188 O O . GLY A 1 429 ? 0.029 31.098 33.647 1.00 52.71 405 GLY A O 1
#

InterPro domains:
  IPR000600 ROK family [PF00480] (88-389)
  IPR000600 ROK family [PTHR18964] (10-389)
  IPR036388 Winged helix-like DNA-binding domain superfamily [G3DSA:1.10.10.10] (1-80)
  IPR036390 Winged helix DNA-binding domain superfamily [SSF46785] (10-77)
  IPR043129 ATPase, nucleotide binding domain [SSF53067] (86-393)
  IPR049874 ROK, conserved site [PS01125] (218-245)

Foldseek 3Di:
DLVLLQLLLQLQVCQAVPPLDALVRSCVVSVHDSVSSCVSVVLCVVLQQKDWCDPCNCVVVVHDTTGIHGRQPQEWAWFWEDEQQKIKIFIGGLVQHTDDIDIGGHPAAEQVRVLVVVLVVVVVVCVVCVVVHGHYQAYEYEYAAWAQFVQCWGCQGPNHGDHGRSNQVSNCVSPVHHYTYAYQQQLLVLLCCVPKVNVVFQWEWEWEAEQATFIFTGHRNHTDQPRGGGPGGQFAPQPDPPADQDPVRDGRGLSCCGYQVNLVVVLVVCLVVPDDWPCNVPDPDGPLNLLVRLQVPTPSSLVSLLVNLQSLLQSVLVVLQVGLGQEYEYEDSNVSNCVSNVVSSLVSNVVRHDCVSCVNYDYYYMGDDPPSRSSRSSSSSVCSSSSNSVVSSSVD

Radius of gyration: 23.73 Å; Cα contacts (8 Å, |Δi|>4): 836; chains: 1; bounding box: 70×63×48 Å

Solvent-accessible surface area: 18896 Å² total; per-residue (Å²): 147,123,142,109,34,70,41,3,0,93,0,2,86,24,2,39,109,105,27,80,12,48,75,98,68,0,14,146,99,2,153,29,61,83,68,34,2,75,145,22,1,109,58,0,30,91,18,107,2,2,80,33,25,51,103,150,58,12,135,88,132,72,112,100,61,54,23,1,62,28,40,33,165,20,24,12,0,0,0,0,32,4,0,76,16,44,0,13,0,0,0,0,46,4,21,2,126,61,94,24,92,39,141,34,88,5,154,43,78,68,46,108,76,3,24,50,64,3,37,144,29,5,98,94,7,64,117,84,49,62,107,100,26,88,80,23,10,0,0,0,0,0,0,11,20,45,1,29,41,161,105,6,47,0,41,102,18,47,90,9,96,11,164,85,5,34,0,5,63,60,0,112,174,61,43,54,30,17,28,34,4,0,10,22,17,0,0,23,2,13,0,0,30,35,46,5,83,1,104,107,21,75,30,3,0,3,0,12,11,72,85,33,2,4,0,0,3,4,72,112,15,137,24,54,45,40,179,52,3,51,66,17,93,4,5,93,51,108,32,42,92,159,22,137,158,8,151,63,25,99,107,0,3,0,38,18,13,1,13,18,98,12,2,72,80,43,0,80,59,66,38,154,86,60,66,118,24,82,9,52,129,63,146,166,27,37,15,79,50,0,0,62,9,1,61,133,48,12,103,7,0,29,56,0,0,61,56,1,0,98,49,1,0,19,0,0,1,67,6,0,67,132,56,81,7,90,26,0,1,0,0,4,23,6,14,96,1,82,84,39,0,21,73,17,0,58,79,13,10,120,122,83,13,97,82,109,54,29,138,124,31,132,20,39,62,8,119,13,71,156,72,31,8,19,10,0,1,0,21,0,25,24,6,2,18,45,0,75,0,0,33,77,23,46,149,106

Secondary structure (DSSP, 8-state):
-HHHHHHHHHHHHHHHHH-SB-HHHHHHHHT--HHHHHHHHHHHHHTTSEEEE-HHHHHHHTS--EEEEE--TTEEEEEEEEETTEEEEEEEETTS-EEEEEEEE----BHHHHHHHHHHHHHHHHHHTTTT--EEEEEEEEESSEEETTTTEEEE-SSSB-SSB-HHHHHHHHH-S-EEEEEHHHHHHHHHHHHSTTTT-SSEEEEEESSSEEEEEEETTEE--TTTT-TTB-TTSB--TT-PBPTTS-BSBTHHHHSHHHHHHHHHHHHHTT---TTTT-SS--HHHHHHHHHTT-HHHHHHHHHHHHHHHHHHHHHHHHH--SEEEEESGGGGGHHHHHHHHHHHHHHHS-HHHHTT-EEEE-S-SS-TTHHHHHHHHHHHHTSHHHHHHHH-

Sequence (396 aa):
DHIKQINAGRVYKLIDQKGPISRIDLSKESELAPASITKITRELIDAHLIHHETTVQEAISRGRPAVGLQTNNLGWQFLSMRLGRGYLTIALHEELGGEVLIDTKIDIHHEIDQDDVLARLLFEIEEFFQTYAAQLDRRVTSIAITLPGLVNSEQGIVLQMPHYNVKNLALGPEIYKATGLPVFVANDTRAWALAEKLFGHSQDDVDNSVLISIHHGLGAGIVLLDGRVLQGRHGNIGEELGHIIQIDPQGKRCHCGNYGCLETVASSSQAIIRDQVTARIQQAGEPSCLATVEEISIEDICAAAADGDPLAVDVIQQQLGRYLGAAIAIVINLFNPEKILIGGVINQQAKSILYPSIEQQCCIREQSLPVYHQDLKLVESRFYKQATMPGAALIKQQALYDGLLLMKVVEG

B-factor: mean 42.34, std 7.95, range [16.73, 86.99]